Protein AF-U6M5Z9-F1 (afdb_monomer)

Mean predicted aligned error: 23.96 Å

Secondary structure (DSSP, 8-state):
--SHHHHHHHHHHHHHHHHHHHHHHHHHHHHHHHHHHHHHHHHHHHHHHHHHHHHHHHHHHHHHHHHHHHHHHHHHHHHHHHHHHHHHHHHHHHHHHHHHHHHHHHHHHHHHHHHHHHHHHHHHHHHHHHHHHHHHHHHHHHHHHHHHHHHHHHHHHHHHHHHHHHHHHHHHHHHHHHHHHHHHHHHHHHHHHHHHHHHHHHHHHHHHHHHHHHHHHHHHHHHHTT-TT--STHHHHHHHHHHHHHHHHHHHHHHHHHHHHHHHHHHHHHHHHHHHHHHHHHHHHHHHHHHHHHHHHHHHHHHHHHHHHHHHHHHHHHHHHHHHHHHHHHHHHHHHHHHHHHHHHHHHHHHHHT----------------------------------------SSSSSTTSSHHHHHHHHHHGGGS--S--S-TTSHHHHHHHHHHTTS-----PPPPPP------SHHHHHHHHHHHHHHHHHHHHHHHHHHHHHHHHHHHHHHTTS-----------------------------S-S---S--S-HHHHHHHHHHHHHHHHHHHHHHHHHHHHHHHHHHHHHHHHHHTTT-

pLDDT: mean 74.01, std 19.43, range [32.34, 96.62]

Structure (mmCIF, N/CA/C/O backbone):
data_AF-U6M5Z9-F1
#
_entry.id   AF-U6M5Z9-F1
#
loop_
_atom_site.group_PDB
_atom_site.id
_atom_site.type_symbol
_atom_site.label_atom_id
_atom_site.label_alt_id
_atom_site.label_comp_id
_atom_site.label_asym_id
_atom_site.label_entity_id
_atom_site.label_seq_id
_atom_site.pdbx_PDB_ins_code
_atom_site.Cartn_x
_atom_site.Cartn_y
_atom_site.Cartn_z
_atom_site.occupancy
_atom_site.B_iso_or_equiv
_atom_site.auth_seq_id
_atom_site.auth_comp_id
_atom_site.auth_asym_id
_atom_site.auth_atom_id
_atom_site.pdbx_PDB_model_num
ATOM 1 N N . MET A 1 1 ? -110.797 -9.953 183.468 1.00 50.44 1 MET A N 1
ATOM 2 C CA . MET A 1 1 ? -109.591 -10.819 183.526 1.00 50.44 1 MET A CA 1
ATOM 3 C C . MET A 1 1 ? -109.699 -12.131 182.717 1.00 50.44 1 MET A C 1
ATOM 5 O O . MET A 1 1 ? -108.810 -12.958 182.841 1.00 50.44 1 MET A O 1
ATOM 9 N N . ARG A 1 2 ? -110.706 -12.352 181.846 1.00 51.22 2 ARG A N 1
ATOM 10 C CA . ARG A 1 2 ? -110.727 -13.520 180.926 1.00 51.22 2 ARG A CA 1
ATOM 11 C C . ARG A 1 2 ? -110.901 -13.188 179.432 1.00 51.22 2 ARG A C 1
ATOM 13 O O . ARG A 1 2 ? -110.742 -14.088 178.621 1.00 51.22 2 ARG A O 1
ATOM 20 N N . GLU A 1 3 ? -111.130 -11.928 179.051 1.00 53.06 3 GLU A N 1
ATOM 21 C CA . GLU A 1 3 ? -111.326 -11.537 177.638 1.00 53.06 3 GLU A CA 1
ATOM 22 C C . GLU A 1 3 ? -110.065 -10.989 176.941 1.00 53.06 3 GLU A C 1
ATOM 24 O O . GLU A 1 3 ? -109.955 -11.086 175.721 1.00 53.06 3 GLU A O 1
ATOM 29 N N . ASP A 1 4 ? -109.055 -10.523 177.683 1.00 53.34 4 ASP A N 1
ATOM 30 C CA . ASP A 1 4 ? -107.834 -9.965 177.071 1.00 53.34 4 ASP A CA 1
ATOM 31 C C . ASP A 1 4 ? -106.816 -11.025 176.612 1.00 53.34 4 ASP A C 1
ATOM 33 O O . ASP A 1 4 ? -105.961 -10.747 175.773 1.00 53.34 4 ASP A O 1
ATOM 37 N N . ALA A 1 5 ? -106.934 -12.273 177.079 1.00 55.81 5 ALA A N 1
ATOM 38 C CA . ALA A 1 5 ? -106.066 -13.366 176.631 1.00 55.81 5 ALA A CA 1
ATOM 39 C C . ALA A 1 5 ? -106.452 -13.904 175.236 1.00 55.81 5 ALA A C 1
ATOM 41 O O . ALA A 1 5 ? -105.587 -14.368 174.496 1.00 55.81 5 ALA A O 1
ATOM 42 N N . ALA A 1 6 ? -107.727 -13.801 174.840 1.00 57.06 6 ALA A N 1
ATOM 43 C CA . ALA A 1 6 ? -108.202 -14.315 173.552 1.00 57.06 6 ALA A CA 1
ATOM 44 C C . ALA A 1 6 ? -107.789 -13.418 172.370 1.00 57.06 6 ALA A C 1
ATOM 46 O O . ALA A 1 6 ? -107.378 -13.920 171.325 1.00 57.06 6 ALA A O 1
ATOM 47 N N . ARG A 1 7 ? -107.788 -12.089 172.553 1.00 58.06 7 ARG A N 1
ATOM 48 C CA . ARG A 1 7 ? -107.381 -11.139 171.497 1.00 58.06 7 ARG A CA 1
ATOM 49 C C . ARG A 1 7 ? -105.880 -11.175 171.193 1.00 58.06 7 ARG A C 1
ATOM 51 O O . ARG A 1 7 ? -105.474 -10.868 170.074 1.00 58.06 7 ARG A O 1
ATOM 58 N N . SER A 1 8 ? -105.051 -11.580 172.157 1.00 57.38 8 SER A N 1
ATOM 59 C CA . SER A 1 8 ? -103.600 -11.690 171.958 1.00 57.38 8 SER A CA 1
ATOM 60 C C . SER A 1 8 ? -103.218 -12.874 171.056 1.00 57.38 8 SER A C 1
ATOM 62 O O . SER A 1 8 ? -102.309 -12.751 170.234 1.00 57.38 8 SER A O 1
ATOM 64 N N . LEU A 1 9 ? -103.949 -13.991 171.136 1.00 61.16 9 LEU A N 1
ATOM 65 C CA . LEU A 1 9 ? -103.650 -15.181 170.336 1.00 61.16 9 LEU A CA 1
ATOM 66 C C . LEU A 1 9 ? -104.093 -15.024 168.872 1.00 61.16 9 LEU A C 1
ATOM 68 O O . LEU A 1 9 ? -103.359 -15.413 167.966 1.00 61.16 9 LEU A O 1
ATOM 72 N N . GLU A 1 10 ? -105.238 -14.381 168.624 1.00 61.47 10 GLU A N 1
ATOM 73 C CA . GLU A 1 10 ? -105.706 -14.081 167.260 1.00 61.47 10 GLU A CA 1
ATOM 74 C C . GLU A 1 10 ? -104.757 -13.126 166.519 1.00 61.47 10 GLU A C 1
ATOM 76 O O . GLU A 1 10 ? -104.455 -13.327 165.339 1.00 61.47 10 GLU A O 1
ATOM 81 N N . ALA A 1 11 ? -104.209 -12.130 167.224 1.00 61.75 11 ALA A N 1
ATOM 82 C CA . ALA A 1 11 ? -103.207 -11.229 166.663 1.00 61.75 11 ALA A CA 1
ATOM 83 C C . ALA A 1 11 ? -101.890 -11.956 166.324 1.00 61.75 11 ALA A C 1
ATOM 85 O O . ALA A 1 11 ? -101.261 -11.652 165.307 1.00 61.75 11 ALA A O 1
ATOM 86 N N . ALA A 1 12 ? -101.485 -12.940 167.134 1.00 63.72 12 ALA A N 1
ATOM 87 C CA . ALA A 1 12 ? -100.283 -13.734 166.884 1.00 63.72 12 ALA A CA 1
ATOM 88 C C . ALA A 1 12 ? -100.450 -14.688 165.689 1.00 63.72 12 ALA A C 1
ATOM 90 O O . ALA A 1 12 ? -99.550 -14.773 164.853 1.00 63.72 12 ALA A O 1
ATOM 91 N N . VAL A 1 13 ? -101.608 -15.346 165.557 1.00 70.44 13 VAL A N 1
ATOM 92 C CA . VAL A 1 13 ? -101.895 -16.243 164.423 1.00 70.44 13 VAL A CA 1
ATOM 93 C C . VAL A 1 13 ? -101.940 -15.462 163.112 1.00 70.44 13 VAL A C 1
ATOM 95 O O . VAL A 1 13 ? -101.313 -15.879 162.143 1.00 70.44 13 VAL A O 1
ATOM 98 N N . LYS A 1 14 ? -102.587 -14.290 163.081 1.00 69.62 14 LYS A N 1
ATOM 99 C CA . LYS A 1 14 ? -102.636 -13.459 161.868 1.00 69.62 14 LYS A CA 1
ATOM 100 C C . LYS A 1 14 ? -101.239 -13.021 161.410 1.00 69.62 14 LYS A C 1
ATOM 102 O O . LYS A 1 14 ? -100.921 -13.122 160.231 1.00 69.62 14 LYS A O 1
ATOM 107 N N . LYS A 1 15 ? -100.370 -12.645 162.354 1.00 72.81 15 LYS A N 1
ATOM 108 C CA . LYS A 1 15 ? -98.981 -12.260 162.063 1.00 72.81 15 LYS A CA 1
ATOM 109 C C . LYS A 1 15 ? -98.146 -13.422 161.509 1.00 72.81 15 LYS A C 1
ATOM 111 O O . LYS A 1 15 ? -97.288 -13.201 160.658 1.00 72.81 15 LYS A O 1
ATOM 116 N N . LEU A 1 16 ? -98.405 -14.648 161.968 1.00 74.56 16 LEU A N 1
ATOM 117 C CA . LEU A 1 16 ? -97.720 -15.849 161.486 1.00 74.56 16 LEU A CA 1
ATOM 118 C C . LEU A 1 16 ? -98.203 -16.246 160.082 1.00 74.56 16 LEU A C 1
ATOM 120 O O . LEU A 1 16 ? -97.388 -16.593 159.230 1.00 74.56 16 LEU A O 1
ATOM 124 N N . THR A 1 17 ? -99.502 -16.110 159.808 1.00 70.06 17 THR A N 1
ATOM 125 C CA . THR A 1 17 ? -100.080 -16.336 158.474 1.00 70.06 17 THR A CA 1
ATOM 126 C C . THR A 1 17 ? -99.547 -15.332 157.449 1.00 70.06 17 THR A C 1
ATOM 128 O O . THR A 1 17 ? -99.158 -15.732 156.352 1.00 70.06 17 THR A O 1
ATOM 131 N N . ASP A 1 18 ? -99.432 -14.053 157.820 1.00 74.25 18 ASP A N 1
ATOM 132 C CA . ASP A 1 18 ? -98.859 -13.019 156.949 1.00 74.25 18 ASP A CA 1
ATOM 133 C C . ASP A 1 18 ? -97.357 -13.262 156.684 1.00 74.25 18 ASP A C 1
ATOM 135 O O . ASP A 1 18 ? -96.876 -13.044 155.570 1.00 74.25 18 ASP A O 1
ATOM 139 N N . GLN A 1 19 ? -96.610 -13.792 157.664 1.00 75.81 19 GLN A N 1
ATOM 140 C CA . GLN A 1 19 ? -95.209 -14.198 157.476 1.00 75.81 19 GLN A CA 1
ATOM 141 C C . GLN A 1 19 ? -95.053 -15.404 156.541 1.00 75.81 19 GLN A C 1
ATOM 143 O O . GLN A 1 19 ? -94.130 -15.422 155.725 1.00 75.81 19 GLN A O 1
ATOM 148 N N . ILE A 1 20 ? -95.948 -16.392 156.628 1.00 74.69 20 ILE A N 1
ATOM 149 C CA . ILE A 1 20 ? -95.938 -17.553 155.727 1.00 74.69 20 ILE A CA 1
ATOM 150 C C . ILE A 1 20 ? -96.265 -17.114 154.294 1.00 74.69 20 ILE A C 1
ATOM 152 O O . ILE A 1 20 ? -95.564 -17.512 153.363 1.00 74.69 20 ILE A O 1
ATOM 156 N N . ALA A 1 21 ? -97.256 -16.236 154.108 1.00 75.44 21 ALA A N 1
ATOM 157 C CA . ALA A 1 21 ? -97.596 -15.692 152.793 1.00 75.44 21 ALA A CA 1
ATOM 158 C C . ALA A 1 21 ? -96.437 -14.879 152.182 1.00 75.44 21 ALA A C 1
ATOM 160 O O . ALA A 1 21 ? -96.128 -15.039 150.999 1.00 75.44 21 ALA A O 1
ATOM 161 N N . ALA A 1 22 ? -95.738 -14.071 152.989 1.00 75.06 22 ALA A N 1
ATOM 162 C CA . ALA A 1 22 ? -94.574 -13.308 152.539 1.00 75.06 22 ALA A CA 1
ATOM 163 C C . ALA A 1 22 ? -93.396 -14.212 152.125 1.00 75.06 22 ALA A C 1
ATOM 165 O O . ALA A 1 22 ? -92.778 -13.976 151.086 1.00 75.06 22 ALA A O 1
ATOM 166 N N . LEU A 1 23 ? -93.114 -15.280 152.882 1.00 76.19 23 LEU A N 1
ATOM 167 C CA . LEU A 1 23 ? -92.074 -16.258 152.532 1.00 76.19 23 LEU A CA 1
ATOM 168 C C . LEU A 1 23 ? -92.416 -17.034 151.256 1.00 76.19 23 LEU A C 1
ATOM 170 O O . LEU A 1 23 ? -91.542 -17.266 150.420 1.00 76.19 23 LEU A O 1
ATOM 174 N N . GLN A 1 24 ? -93.687 -17.388 151.063 1.00 76.12 24 GLN A N 1
ATOM 175 C CA . GLN A 1 24 ? -94.133 -18.084 149.859 1.00 76.12 24 GLN A CA 1
ATOM 176 C C . GLN A 1 24 ? -94.056 -17.177 148.620 1.00 76.12 24 GLN A C 1
ATOM 178 O O . GLN A 1 24 ? -93.624 -17.617 147.551 1.00 76.12 24 GLN A O 1
ATOM 183 N N . GLN A 1 25 ? -94.372 -15.886 148.772 1.00 78.19 25 GLN A N 1
ATOM 184 C CA . GLN A 1 25 ? -94.192 -14.884 147.719 1.00 78.19 25 GLN A CA 1
ATOM 185 C C . GLN A 1 25 ? -92.705 -14.646 147.399 1.00 78.19 25 GLN A C 1
ATOM 187 O O . GLN A 1 25 ? -92.334 -14.542 146.225 1.00 78.19 25 GLN A O 1
ATOM 192 N N . GLN A 1 26 ? -91.837 -14.631 148.416 1.00 78.81 26 GLN A N 1
ATOM 193 C CA . GLN A 1 26 ? -90.387 -14.510 148.241 1.00 78.81 26 GLN A CA 1
ATOM 194 C C . GLN A 1 26 ? -89.797 -15.729 147.512 1.00 78.81 26 GLN A C 1
ATOM 196 O O . GLN A 1 26 ? -88.970 -15.573 146.610 1.00 78.81 26 GLN A O 1
ATOM 201 N N . GLN A 1 27 ? -90.264 -16.939 147.834 1.00 78.19 27 GLN A N 1
ATOM 202 C CA . GLN A 1 27 ? -89.845 -18.167 147.155 1.00 78.19 27 GLN A CA 1
ATOM 203 C C . GLN A 1 27 ? -90.273 -18.177 145.676 1.00 78.19 27 GLN A C 1
ATOM 205 O O . GLN A 1 27 ? -89.487 -18.553 144.803 1.00 78.19 27 GLN A O 1
ATOM 210 N N . GLN A 1 28 ? -91.478 -17.685 145.367 1.00 77.44 28 GLN A N 1
ATOM 211 C CA . GLN A 1 28 ? -91.940 -17.525 143.984 1.00 77.44 28 GLN A CA 1
ATOM 212 C C . GLN A 1 28 ? -91.105 -16.504 143.195 1.00 77.44 28 GLN A C 1
ATOM 214 O O . GLN A 1 28 ? -90.806 -16.726 142.018 1.00 77.44 28 GLN A O 1
ATOM 219 N N . GLN A 1 29 ? -90.691 -15.399 143.826 1.00 76.06 29 GLN A N 1
ATOM 220 C CA . GLN A 1 29 ? -89.792 -14.428 143.193 1.00 76.06 29 GLN A CA 1
ATOM 221 C C . GLN A 1 29 ? -88.412 -15.026 142.890 1.00 76.06 29 GLN A C 1
ATOM 223 O O . GLN A 1 29 ? -87.878 -14.782 141.805 1.00 76.06 29 GLN A O 1
ATOM 228 N N . GLN A 1 30 ? -87.862 -15.852 143.785 1.00 77.31 30 GLN A N 1
ATOM 229 C CA . GLN A 1 30 ? -86.588 -16.537 143.545 1.00 77.31 30 GLN A CA 1
ATOM 230 C C . GLN A 1 30 ? -86.656 -17.509 142.359 1.00 77.31 30 GLN A C 1
ATOM 232 O O . GLN A 1 30 ? -85.753 -17.514 141.521 1.00 77.31 30 GLN A O 1
ATOM 237 N N . GLN A 1 31 ? -87.741 -18.281 142.226 1.00 76.88 31 GLN A N 1
ATOM 238 C CA . GLN A 1 31 ? -87.914 -19.179 141.076 1.00 76.88 31 GLN A CA 1
ATOM 239 C C . GLN A 1 31 ? -88.026 -18.413 139.750 1.00 76.88 31 GLN A C 1
ATOM 241 O O . GLN A 1 31 ? -87.422 -18.816 138.754 1.00 76.88 31 GLN A O 1
ATOM 246 N N . LYS A 1 32 ? -88.728 -17.271 139.733 1.00 75.19 32 LYS A N 1
ATOM 247 C CA . LYS A 1 32 ? -88.798 -16.406 138.544 1.00 75.19 32 LYS A CA 1
ATOM 248 C C . LYS A 1 32 ? -87.432 -15.849 138.145 1.00 75.19 32 LYS A C 1
ATOM 250 O O . LYS A 1 32 ? -87.120 -15.819 136.956 1.00 75.19 32 LYS A O 1
ATOM 255 N N . GLN A 1 33 ? -86.606 -15.447 139.113 1.00 75.44 33 GLN A N 1
ATOM 256 C CA . GLN A 1 33 ? -85.247 -14.979 138.825 1.00 75.44 33 GLN A CA 1
ATOM 257 C C . GLN A 1 33 ? -84.363 -16.095 138.252 1.00 75.44 33 GLN A C 1
ATOM 259 O O . GLN A 1 33 ? -83.637 -15.849 137.290 1.00 75.44 33 GLN A O 1
ATOM 264 N N . GLN A 1 34 ? -84.460 -17.327 138.763 1.00 76.00 34 GLN A N 1
ATOM 265 C CA . GLN A 1 34 ? -83.703 -18.456 138.207 1.00 76.00 34 GLN A CA 1
ATOM 266 C C . GLN A 1 34 ? -84.114 -18.789 136.765 1.00 76.00 34 GLN A C 1
ATOM 268 O O . GLN A 1 34 ? -83.247 -19.004 135.919 1.00 76.00 34 GLN A O 1
ATOM 273 N N . GLN A 1 35 ? -85.411 -18.760 136.444 1.00 76.50 35 GLN A N 1
ATOM 274 C CA . GLN A 1 35 ? -85.878 -18.980 135.068 1.00 76.50 35 GLN A CA 1
ATOM 275 C C . GLN A 1 35 ? -85.415 -17.875 134.107 1.00 76.50 35 GLN A C 1
ATOM 277 O O . GLN A 1 35 ? -85.021 -18.164 132.975 1.00 76.50 35 GLN A O 1
ATOM 282 N N . GLN A 1 36 ? -85.399 -16.615 134.553 1.00 76.50 36 GLN A N 1
ATOM 283 C CA . GLN A 1 36 ? -84.866 -15.511 133.748 1.00 76.50 36 GLN A CA 1
ATOM 284 C C . GLN A 1 36 ? -83.363 -15.663 133.489 1.00 76.50 36 GLN A C 1
ATOM 286 O O . GLN A 1 36 ? -82.921 -15.447 132.361 1.00 76.50 36 GLN A O 1
ATOM 291 N N . GLN A 1 37 ? -82.582 -16.098 134.484 1.00 77.62 37 GLN A N 1
ATOM 292 C CA . GLN A 1 37 ? -81.148 -16.348 134.298 1.00 77.62 37 GLN A CA 1
ATOM 293 C C . GLN A 1 37 ? -80.877 -17.504 133.327 1.00 77.62 37 GLN A C 1
ATOM 295 O O . GLN A 1 37 ? -80.005 -17.381 132.469 1.00 77.62 37 GLN A O 1
ATOM 300 N N . GLN A 1 38 ? -81.652 -18.590 133.397 1.00 77.44 38 GLN A N 1
ATOM 301 C CA . GLN A 1 38 ? -81.533 -19.701 132.445 1.00 77.44 38 GLN A CA 1
ATOM 302 C C . GLN A 1 38 ? -81.897 -19.281 131.017 1.00 77.44 38 GLN A C 1
ATOM 304 O O . GLN A 1 38 ? -81.213 -19.663 130.069 1.00 77.44 38 GLN A O 1
ATOM 309 N N . THR A 1 39 ? -82.929 -18.449 130.860 1.00 78.50 39 THR A N 1
ATOM 310 C CA . THR A 1 39 ? -83.339 -17.934 129.544 1.00 78.50 39 THR A CA 1
ATOM 311 C C . THR A 1 39 ? -82.261 -17.028 128.947 1.00 78.50 39 THR A C 1
ATOM 313 O O . THR A 1 39 ? -81.911 -17.177 127.779 1.00 78.50 39 THR A O 1
ATOM 316 N N . LEU A 1 40 ? -81.669 -16.148 129.762 1.00 78.62 40 LEU A N 1
ATOM 317 C CA . LEU A 1 40 ? -80.559 -15.295 129.336 1.00 78.62 40 LEU A CA 1
ATOM 318 C C . LEU A 1 40 ? -79.331 -16.109 128.927 1.00 78.62 40 LEU A C 1
ATOM 320 O O . LEU A 1 40 ? -78.717 -15.781 127.919 1.00 78.62 40 LEU A O 1
ATOM 324 N N . HIS A 1 41 ? -78.993 -17.178 129.656 1.00 76.19 41 HIS A N 1
ATOM 325 C CA . HIS A 1 41 ? -77.888 -18.063 129.272 1.00 76.19 41 HIS A CA 1
ATOM 326 C C . HIS A 1 41 ? -78.143 -18.744 127.923 1.00 76.19 41 HIS A C 1
ATOM 328 O O . HIS A 1 41 ? -77.277 -18.725 127.054 1.00 76.19 41 HIS A O 1
ATOM 334 N N . GLN A 1 42 ? -79.358 -19.252 127.694 1.00 76.88 42 GLN A N 1
ATOM 335 C CA . GLN A 1 42 ? -79.720 -19.866 126.414 1.00 76.88 42 GLN A CA 1
ATOM 336 C C . GLN A 1 42 ? -79.718 -18.866 125.249 1.00 76.88 42 GLN A C 1
ATOM 338 O O . GLN A 1 42 ? -79.347 -19.227 124.132 1.00 76.88 42 GLN A O 1
ATOM 343 N N . GLU A 1 43 ? -80.125 -17.613 125.470 1.00 77.81 43 GLU A N 1
ATOM 344 C CA . GLU A 1 43 ? -80.011 -16.569 124.446 1.00 77.81 43 GLU A CA 1
ATOM 345 C C . GLU A 1 43 ? -78.557 -16.175 124.176 1.00 77.81 43 GLU A C 1
ATOM 347 O O . GLU A 1 43 ? -78.205 -15.919 123.022 1.00 77.81 43 GLU A O 1
ATOM 352 N N . LEU A 1 44 ? -77.707 -16.162 125.206 1.00 78.12 44 LEU A N 1
ATOM 353 C CA . LEU A 1 44 ? -76.279 -15.894 125.064 1.00 78.12 44 LEU A CA 1
ATOM 354 C C . LEU A 1 44 ? -75.597 -16.994 124.250 1.00 78.12 44 LEU A C 1
ATOM 356 O O . LEU A 1 44 ? -74.907 -16.655 123.296 1.00 78.12 44 LEU A O 1
ATOM 360 N N . ASP A 1 45 ? -75.884 -18.267 124.532 1.00 75.50 45 ASP A N 1
ATOM 361 C CA . ASP A 1 45 ? -75.355 -19.422 123.789 1.00 75.50 45 ASP A CA 1
ATOM 362 C C . ASP A 1 45 ? -75.855 -19.478 122.335 1.00 75.50 45 ASP A C 1
ATOM 364 O O . ASP A 1 45 ? -75.116 -19.823 121.405 1.00 75.50 45 ASP A O 1
ATOM 368 N N . LYS A 1 46 ? -77.108 -19.076 122.088 1.00 75.00 46 LYS A N 1
ATOM 369 C CA . LYS A 1 46 ? -77.636 -18.936 120.721 1.00 75.00 46 LYS A CA 1
ATOM 370 C C . LYS A 1 46 ? -76.970 -17.790 119.965 1.00 75.00 46 LYS A C 1
ATOM 372 O O . LYS A 1 46 ? -76.699 -17.922 118.775 1.00 75.00 46 LYS A O 1
ATOM 377 N N . ARG A 1 47 ? -76.691 -16.665 120.631 1.00 78.12 47 ARG A N 1
ATOM 378 C CA . ARG A 1 47 ? -75.992 -15.535 120.005 1.00 78.12 47 ARG A CA 1
ATOM 379 C C . ARG A 1 47 ? -74.519 -15.849 119.768 1.00 78.12 47 ARG A C 1
ATOM 381 O O . ARG A 1 47 ? -74.028 -15.546 118.690 1.00 78.12 47 ARG A O 1
ATOM 388 N N . THR A 1 48 ? -73.823 -16.490 120.704 1.00 72.12 48 THR A N 1
ATOM 389 C CA . THR A 1 48 ? -72.415 -16.874 120.519 1.00 72.12 48 THR A CA 1
ATOM 390 C C . THR A 1 48 ? -72.248 -17.967 119.472 1.00 72.12 48 THR A C 1
ATOM 392 O O . THR A 1 48 ? -71.329 -17.855 118.664 1.00 72.12 48 THR A O 1
ATOM 395 N N . SER A 1 49 ? -73.134 -18.968 119.403 1.00 77.50 49 SER A N 1
ATOM 396 C CA . SER A 1 49 ? -73.082 -19.969 118.322 1.00 77.50 49 SER A CA 1
ATOM 397 C C . SER A 1 49 ? -73.373 -19.355 116.953 1.00 77.50 49 SER A C 1
ATOM 399 O O . SER A 1 49 ? -72.608 -19.594 116.022 1.00 77.50 49 SER A O 1
ATOM 401 N N . LYS A 1 50 ? -74.378 -18.475 116.838 1.00 80.62 50 LYS A N 1
ATOM 402 C CA . LYS A 1 50 ? -74.666 -17.770 115.582 1.00 80.62 50 LYS A CA 1
ATOM 403 C C . LYS A 1 50 ? -73.499 -16.883 115.131 1.00 80.62 50 LYS A C 1
ATOM 405 O O . LYS A 1 50 ? -73.111 -16.937 113.969 1.00 80.62 50 LYS A O 1
ATOM 410 N N . THR A 1 51 ? -72.884 -16.131 116.045 1.00 79.12 51 THR A N 1
ATOM 411 C CA . THR A 1 51 ? -71.699 -15.314 115.731 1.00 79.12 51 THR A CA 1
ATOM 412 C C . THR A 1 51 ? -70.492 -16.183 115.363 1.00 79.12 51 THR A C 1
ATOM 414 O O . THR A 1 51 ? -69.733 -15.830 114.464 1.00 79.12 51 THR A O 1
ATOM 417 N N . ALA A 1 52 ? -70.302 -17.336 116.014 1.00 76.88 52 ALA A N 1
ATOM 418 C CA . ALA A 1 52 ? -69.221 -18.264 115.682 1.00 76.88 52 ALA A CA 1
ATOM 419 C C . ALA A 1 52 ? -69.416 -18.928 114.306 1.00 76.88 52 ALA A C 1
ATOM 421 O O . ALA A 1 52 ? -68.439 -19.140 113.585 1.00 76.88 52 ALA A O 1
ATOM 422 N N . GLU A 1 53 ? -70.657 -19.231 113.921 1.00 83.44 53 GLU A N 1
ATOM 423 C CA . GLU A 1 53 ? -71.000 -19.740 112.589 1.00 83.44 53 GLU A CA 1
ATOM 424 C C . GLU A 1 53 ? -70.851 -18.669 111.505 1.00 83.44 53 GLU A C 1
ATOM 426 O O . GLU A 1 53 ? -70.262 -18.952 110.463 1.00 83.44 53 GLU A O 1
ATOM 431 N N . GLU A 1 54 ? -71.285 -17.430 111.758 1.00 83.12 54 GLU A N 1
ATOM 432 C CA . GLU A 1 54 ? -71.067 -16.299 110.844 1.00 83.12 54 GLU A CA 1
ATOM 433 C C . GLU A 1 54 ? -69.571 -16.021 110.646 1.00 83.12 54 GLU A C 1
ATOM 435 O O . GLU A 1 54 ? -69.125 -15.855 109.510 1.00 83.12 54 GLU A O 1
ATOM 440 N N . LEU A 1 55 ? -68.768 -16.067 111.715 1.00 85.19 55 LEU A N 1
ATOM 441 C CA . LEU A 1 55 ? -67.318 -15.889 111.629 1.00 85.19 55 LEU A CA 1
ATOM 442 C C . LEU A 1 55 ? -66.644 -17.042 110.867 1.00 85.19 55 LEU A C 1
ATOM 444 O O . LEU A 1 55 ? -65.766 -16.796 110.041 1.00 85.19 55 LEU A O 1
ATOM 448 N N . ARG A 1 56 ? -67.072 -18.295 111.083 1.00 86.88 56 ARG A N 1
ATOM 449 C CA . ARG A 1 56 ? -66.590 -19.450 110.300 1.00 86.88 56 ARG A CA 1
ATOM 450 C C . ARG A 1 56 ? -66.976 -19.339 108.830 1.00 86.88 56 ARG A C 1
ATOM 452 O O . ARG A 1 56 ? -66.130 -19.581 107.974 1.00 86.88 56 ARG A O 1
ATOM 459 N N . SER A 1 57 ? -68.212 -18.944 108.536 1.00 86.00 57 SER A N 1
ATOM 460 C CA . SER A 1 57 ? -68.688 -18.723 107.169 1.00 86.00 57 SER A CA 1
ATOM 461 C C . SER A 1 57 ? -67.893 -17.610 106.485 1.00 86.00 57 SER A C 1
ATOM 463 O O . SER A 1 57 ? -67.447 -17.771 105.350 1.00 86.00 57 SER A O 1
ATOM 465 N N . GLN A 1 58 ? -67.639 -16.502 107.185 1.00 88.19 58 GLN A N 1
ATOM 466 C CA . GLN A 1 58 ? -66.837 -15.393 106.673 1.00 88.19 58 GLN A CA 1
ATOM 467 C C . GLN A 1 58 ? -65.376 -15.809 106.442 1.00 88.19 58 GLN A C 1
ATOM 469 O O . GLN A 1 58 ? -64.797 -15.486 105.405 1.00 88.19 58 GLN A O 1
ATOM 474 N N . GLN A 1 59 ? -64.789 -16.580 107.360 1.00 88.00 59 GLN A N 1
ATOM 475 C CA . GLN A 1 59 ? -63.439 -17.117 107.208 1.00 88.00 59 GLN A CA 1
ATOM 476 C C . GLN A 1 59 ? -63.345 -18.085 106.020 1.00 88.00 59 GLN A C 1
ATOM 478 O O . GLN A 1 59 ? -62.392 -18.022 105.242 1.00 88.00 59 GLN A O 1
ATOM 483 N N . GLN A 1 60 ? -64.346 -18.945 105.831 1.00 89.19 60 GLN A N 1
ATOM 484 C CA . GLN A 1 60 ? -64.412 -19.864 104.698 1.00 89.19 60 GLN A CA 1
ATOM 485 C C . GLN A 1 60 ? -64.569 -19.111 103.369 1.00 89.19 60 GLN A C 1
ATOM 487 O O . GLN A 1 60 ? -63.903 -19.448 102.389 1.00 89.19 60 GLN A O 1
ATOM 492 N N . GLN A 1 61 ? -65.373 -18.045 103.338 1.00 89.38 61 GLN A N 1
ATOM 493 C CA . GLN A 1 61 ? -65.521 -17.187 102.163 1.00 89.38 61 GLN A CA 1
ATOM 494 C C . GLN A 1 61 ? -64.210 -16.467 101.809 1.00 89.38 61 GLN A C 1
ATOM 496 O O . GLN A 1 61 ? -63.828 -16.432 100.639 1.00 89.38 61 GLN A O 1
ATOM 501 N N . GLN A 1 62 ? -63.473 -15.957 102.801 1.00 88.00 62 GLN A N 1
ATOM 502 C CA . GLN A 1 62 ? -62.152 -15.359 102.572 1.00 88.00 62 GLN A CA 1
ATOM 503 C C . GLN A 1 62 ? -61.141 -16.381 102.037 1.00 88.00 62 GLN A C 1
ATOM 505 O O . GLN A 1 62 ? -60.373 -16.066 101.128 1.00 88.00 62 GLN A O 1
ATOM 510 N N . GLN A 1 63 ? -61.161 -17.621 102.536 1.00 88.50 63 GLN A N 1
ATOM 511 C CA . GLN A 1 63 ? -60.311 -18.690 102.006 1.00 88.50 63 GLN A CA 1
ATOM 512 C C . GLN A 1 63 ? -60.654 -19.030 100.549 1.00 88.50 63 GLN A C 1
ATOM 514 O O . GLN A 1 63 ? -59.744 -19.221 99.742 1.00 88.50 63 GLN A O 1
ATOM 519 N N . GLN A 1 64 ? -61.941 -19.050 100.184 1.00 88.19 64 GLN A N 1
ATOM 520 C CA . GLN A 1 64 ? -62.372 -19.265 98.798 1.00 88.19 64 GLN A CA 1
ATOM 521 C C . GLN A 1 64 ? -61.930 -18.126 97.873 1.00 88.19 64 GLN A C 1
ATOM 523 O O . GLN A 1 64 ? -61.389 -18.395 96.801 1.00 88.19 64 GLN A O 1
ATOM 528 N N . GLN A 1 65 ? -62.085 -16.867 98.295 1.00 88.19 65 GLN A N 1
ATOM 529 C CA . GLN A 1 65 ? -61.606 -15.712 97.529 1.00 88.19 65 GLN A CA 1
ATOM 530 C C . GLN A 1 65 ? -60.088 -15.750 97.353 1.00 88.19 65 GLN A C 1
ATOM 532 O O . GLN A 1 65 ? -59.589 -15.566 96.246 1.00 88.19 65 GLN A O 1
ATOM 537 N N . HIS A 1 66 ? -59.341 -16.069 98.411 1.00 89.25 66 HIS A N 1
ATOM 538 C CA . HIS A 1 66 ? -57.887 -16.177 98.333 1.00 89.25 66 HIS A CA 1
ATOM 539 C C . HIS A 1 66 ? -57.442 -17.346 97.436 1.00 89.25 66 HIS A C 1
ATOM 541 O O . HIS A 1 66 ? -56.431 -17.240 96.739 1.00 89.25 66 HIS A O 1
ATOM 547 N N . ALA A 1 67 ? -58.185 -18.457 97.415 1.00 89.75 67 ALA A N 1
ATOM 548 C CA . ALA A 1 67 ? -57.933 -19.571 96.504 1.00 89.75 67 ALA A CA 1
ATOM 549 C C . ALA A 1 67 ? -58.211 -19.190 95.039 1.00 89.75 67 ALA A C 1
ATOM 551 O O . ALA A 1 67 ? -57.403 -19.514 94.167 1.00 89.75 67 ALA A O 1
ATOM 552 N N . GLN A 1 68 ? -59.294 -18.452 94.769 1.00 89.94 68 GLN A N 1
ATOM 553 C CA . GLN A 1 68 ? -59.603 -17.925 93.434 1.00 89.94 68 GLN A CA 1
ATOM 554 C C . GLN A 1 68 ? -58.524 -16.958 92.946 1.00 89.94 68 GLN A C 1
ATOM 556 O O . GLN A 1 68 ? -58.004 -17.133 91.849 1.00 89.94 68 GLN A O 1
ATOM 561 N N . LEU A 1 69 ? -58.109 -16.010 93.787 1.00 91.62 69 LEU A N 1
ATOM 562 C CA . LEU A 1 69 ? -57.075 -15.028 93.448 1.00 91.62 69 LEU A CA 1
ATOM 563 C C . LEU A 1 69 ? -55.727 -15.705 93.163 1.00 91.62 69 LEU A C 1
ATOM 565 O O . LEU A 1 69 ? -55.023 -15.345 92.223 1.00 91.62 69 LEU A O 1
ATOM 569 N N . LYS A 1 70 ? -55.392 -16.753 93.925 1.00 92.50 70 LYS A N 1
ATOM 570 C CA . LYS A 1 70 ? -54.189 -17.562 93.693 1.00 92.50 70 LYS A CA 1
ATOM 571 C C . LYS A 1 70 ? -54.277 -18.358 92.386 1.00 92.50 70 LYS A C 1
ATOM 573 O O . LYS A 1 70 ? -53.289 -18.444 91.664 1.00 92.50 70 LYS A O 1
ATOM 578 N N . SER A 1 71 ? -55.453 -18.897 92.057 1.00 92.00 71 SER A N 1
ATOM 579 C CA . SER A 1 71 ? -55.721 -19.564 90.776 1.00 92.00 71 SER A CA 1
ATOM 580 C C . SER A 1 71 ? -55.614 -18.596 89.593 1.00 92.00 71 SER A C 1
ATOM 582 O O . SER A 1 71 ? -55.008 -18.929 88.577 1.00 92.00 71 SER A O 1
ATOM 584 N N . GLU A 1 72 ? -56.164 -17.387 89.705 1.00 91.88 72 GLU A N 1
ATOM 585 C CA . GLU A 1 72 ? -56.045 -16.357 88.667 1.00 91.88 72 GLU A CA 1
ATOM 586 C C . GLU A 1 72 ? -54.598 -15.905 88.485 1.00 91.88 72 GLU A C 1
ATOM 588 O O . GLU A 1 72 ? -54.125 -15.825 87.352 1.00 91.88 72 GLU A O 1
ATOM 593 N N . GLN A 1 73 ? -53.865 -15.699 89.581 1.00 91.25 73 GLN A N 1
ATOM 594 C CA . GLN A 1 73 ? -52.445 -15.359 89.537 1.00 91.25 73 GLN A CA 1
ATOM 595 C C . GLN A 1 73 ? -51.619 -16.467 88.865 1.00 91.25 73 GLN A C 1
ATOM 597 O O . GLN A 1 73 ? -50.746 -16.178 88.044 1.00 91.25 73 GLN A O 1
ATOM 602 N N . GLN A 1 74 ? -51.915 -17.737 89.162 1.00 91.44 74 GLN A N 1
ATOM 603 C CA . GLN A 1 74 ? -51.296 -18.889 88.505 1.00 91.44 74 GLN A CA 1
ATOM 604 C C . GLN A 1 74 ? -51.585 -18.879 86.994 1.00 91.44 74 GLN A C 1
ATOM 606 O O . GLN A 1 74 ? -50.659 -18.979 86.189 1.00 91.44 74 GLN A O 1
ATOM 611 N N . LYS A 1 75 ? -52.849 -18.667 86.605 1.00 90.75 75 LYS A N 1
ATOM 612 C CA . LYS A 1 75 ? -53.284 -18.618 85.202 1.00 90.75 75 LYS A CA 1
ATOM 613 C C . LYS A 1 75 ? -52.638 -17.462 84.432 1.00 90.75 75 LYS A C 1
ATOM 615 O O . LYS A 1 75 ? -52.217 -17.640 83.292 1.00 90.75 75 LYS A O 1
ATOM 620 N N . GLN A 1 76 ? -52.495 -16.293 85.060 1.00 89.81 76 GLN A N 1
ATOM 621 C CA . GLN A 1 76 ? -51.782 -15.149 84.482 1.00 89.81 76 GLN A CA 1
ATOM 622 C C . GLN A 1 76 ? -50.304 -15.470 84.238 1.00 89.81 76 GLN A C 1
ATOM 624 O O . GLN A 1 76 ? -49.752 -15.122 83.193 1.00 89.81 76 GLN A O 1
ATOM 629 N N . LYS A 1 77 ? -49.667 -16.170 85.182 1.00 90.25 77 LYS A N 1
ATOM 630 C CA . LYS A 1 77 ? -48.263 -16.578 85.075 1.00 90.25 77 LYS A CA 1
ATOM 631 C C . LYS A 1 77 ? -48.055 -17.593 83.949 1.00 90.25 77 LYS A C 1
ATOM 633 O O . LYS A 1 77 ? -47.103 -17.465 83.184 1.00 90.25 77 LYS A O 1
ATOM 638 N N . GLU A 1 78 ? -48.965 -18.553 83.803 1.00 90.56 78 GLU A N 1
ATOM 639 C CA . GLU A 1 78 ? -48.967 -19.510 82.689 1.00 90.56 78 GLU A CA 1
ATOM 640 C C . GLU A 1 78 ? -49.170 -18.816 81.336 1.00 90.56 78 GLU A C 1
ATOM 642 O O . GLU A 1 78 ? -48.465 -19.122 80.373 1.00 90.56 78 GLU A O 1
ATOM 647 N N . GLN A 1 79 ? -50.069 -17.829 81.269 1.00 91.69 79 GLN A N 1
ATOM 648 C CA . GLN A 1 79 ? -50.305 -17.048 80.055 1.00 91.69 79 GLN A CA 1
ATOM 649 C C . GLN A 1 79 ? -49.074 -16.220 79.657 1.00 91.69 79 GLN A C 1
ATOM 651 O O . GLN A 1 79 ? -48.686 -16.232 78.488 1.00 91.69 79 GLN A O 1
ATOM 656 N N . GLN A 1 80 ? -48.410 -15.559 80.612 1.00 90.06 80 GLN A N 1
ATOM 657 C CA . GLN A 1 80 ? -47.140 -14.870 80.353 1.00 90.06 80 GLN A CA 1
ATOM 658 C C . GLN A 1 80 ? -46.058 -15.842 79.877 1.00 90.06 80 GLN A C 1
ATOM 660 O O . GLN A 1 80 ? -45.326 -15.543 78.938 1.00 90.06 80 GLN A O 1
ATOM 665 N N . GLN A 1 81 ? -45.981 -17.034 80.470 1.00 91.44 81 GLN A N 1
ATOM 666 C CA . GLN A 1 81 ? -45.001 -18.037 80.067 1.00 91.44 81 GLN A CA 1
ATOM 667 C C . GLN A 1 81 ? -45.268 -18.572 78.651 1.00 91.44 81 GLN A C 1
ATOM 669 O O . GLN A 1 81 ? -44.325 -18.830 77.904 1.00 91.44 81 GLN A O 1
ATOM 674 N N . GLN A 1 82 ? -46.535 -18.708 78.245 1.00 89.88 82 GLN A N 1
ATOM 675 C CA . GLN A 1 82 ? -46.897 -19.025 76.860 1.00 89.88 82 GLN A CA 1
ATOM 676 C C . GLN A 1 82 ? -46.528 -17.899 75.892 1.00 89.88 82 GLN A C 1
ATOM 678 O O . GLN A 1 82 ? -45.965 -18.186 74.837 1.00 89.88 82 GLN A O 1
ATOM 683 N N . GLN A 1 83 ? -46.791 -16.637 76.243 1.00 90.06 83 GLN A N 1
ATOM 684 C CA . GLN A 1 83 ? -46.395 -15.493 75.415 1.00 90.06 83 GLN A CA 1
ATOM 685 C C . GLN A 1 83 ? -44.874 -15.414 75.254 1.00 90.06 83 GLN A C 1
ATOM 687 O O . GLN A 1 83 ? -44.391 -15.209 74.144 1.00 90.06 83 GLN A O 1
ATOM 692 N N . GLN A 1 84 ? -44.117 -15.670 76.325 1.00 90.75 84 GLN A N 1
ATOM 693 C CA . GLN A 1 84 ? -42.658 -15.716 76.265 1.00 90.75 84 GLN A CA 1
ATOM 694 C C . GLN A 1 84 ? -42.173 -16.822 75.317 1.00 90.75 84 GLN A C 1
ATOM 696 O O . GLN A 1 84 ? -41.356 -16.561 74.444 1.00 90.75 84 GLN A O 1
ATOM 701 N N . LYS A 1 85 ? -42.752 -18.029 75.403 1.00 89.69 85 LYS A N 1
ATOM 702 C CA . LYS A 1 85 ? -42.436 -19.129 74.476 1.00 89.69 85 LYS A CA 1
ATOM 703 C C . LYS A 1 85 ? -42.756 -18.782 73.019 1.00 89.69 85 LYS A C 1
ATOM 705 O O . LYS A 1 85 ? -42.015 -19.182 72.127 1.00 89.69 85 LYS A O 1
ATOM 710 N N . GLN A 1 86 ? -43.847 -18.055 72.767 1.00 89.69 86 GLN A N 1
ATOM 711 C CA . GLN A 1 86 ? -44.189 -17.589 71.420 1.00 89.69 86 GLN A CA 1
ATOM 712 C C . GLN A 1 86 ? -43.189 -16.544 70.912 1.00 89.69 86 GLN A C 1
ATOM 714 O O . GLN A 1 86 ? -42.754 -16.638 69.766 1.00 89.69 86 GLN A O 1
ATOM 719 N N . LEU A 1 87 ? -42.777 -15.595 71.757 1.00 91.25 87 LEU A N 1
ATOM 720 C CA . LEU A 1 87 ? -41.749 -14.608 71.414 1.00 91.25 87 LEU A CA 1
ATOM 721 C C . LEU A 1 87 ? -40.396 -15.266 71.132 1.00 91.25 87 LEU A C 1
ATOM 723 O O . LEU A 1 87 ? -39.750 -14.924 70.143 1.00 91.25 87 LEU A O 1
ATOM 727 N N . ASP A 1 88 ? -40.002 -16.251 71.937 1.00 91.25 88 ASP A N 1
ATOM 728 C CA . ASP A 1 88 ? -38.765 -17.004 71.730 1.00 91.25 88 ASP A CA 1
ATOM 729 C C . ASP A 1 88 ? -38.816 -17.801 70.415 1.00 91.25 88 ASP A C 1
ATOM 731 O O . ASP A 1 88 ? -37.842 -17.813 69.660 1.00 91.25 88 ASP A O 1
ATOM 735 N N . ALA A 1 89 ? -39.965 -18.403 70.082 1.00 90.69 89 ALA A N 1
ATOM 736 C CA . ALA A 1 89 ? -40.161 -19.106 68.814 1.00 90.69 89 ALA A CA 1
ATOM 737 C C . ALA A 1 89 ? -40.077 -18.162 67.601 1.00 90.69 89 ALA A C 1
ATOM 739 O O . ALA A 1 89 ? -39.411 -18.483 66.615 1.00 90.69 89 ALA A O 1
ATOM 740 N N . VAL A 1 90 ? -40.699 -16.982 67.680 1.00 93.81 90 VAL A N 1
ATOM 741 C CA . VAL A 1 90 ? -40.626 -15.955 66.627 1.00 93.81 90 VAL A CA 1
ATOM 742 C C . VAL A 1 90 ? -39.198 -15.422 66.484 1.00 93.81 90 VAL A C 1
ATOM 744 O O . VAL A 1 90 ? -38.698 -15.293 65.369 1.00 93.81 90 VAL A O 1
ATOM 747 N N . SER A 1 91 ? -38.498 -15.178 67.595 1.00 92.88 91 SER A N 1
ATOM 748 C CA . SER A 1 91 ? -37.086 -14.776 67.596 1.00 92.88 91 SER A CA 1
ATOM 749 C C . SER A 1 91 ? -36.198 -15.815 66.896 1.00 92.88 91 SER A C 1
ATOM 751 O O . SER A 1 91 ? -35.344 -15.465 66.078 1.00 92.88 91 SER A O 1
ATOM 753 N N . LEU A 1 92 ? -36.455 -17.107 67.131 1.00 93.00 92 LEU A N 1
ATOM 754 C CA . LEU A 1 92 ? -35.740 -18.196 66.468 1.00 93.00 92 LEU A CA 1
ATOM 755 C C . LEU A 1 92 ? -36.003 -18.228 64.954 1.00 93.00 92 LEU A C 1
ATOM 757 O O . LEU A 1 92 ? -35.070 -18.426 64.176 1.00 93.00 92 LEU A O 1
ATOM 761 N N . GLN A 1 93 ? -37.247 -17.977 64.530 1.00 92.75 93 GLN A N 1
ATOM 762 C CA . GLN A 1 93 ? -37.603 -17.864 63.112 1.00 92.75 93 GLN A CA 1
ATOM 763 C C . GLN A 1 93 ? -36.911 -16.674 62.439 1.00 92.75 93 GLN A C 1
ATOM 765 O O . GLN A 1 93 ? -36.376 -16.825 61.342 1.00 92.75 93 GLN A O 1
ATOM 770 N N . TYR A 1 94 ? -36.847 -15.511 63.097 1.00 90.56 94 TYR A N 1
ATOM 771 C CA . TYR A 1 94 ? -36.099 -14.360 62.579 1.00 90.56 94 TYR A CA 1
ATOM 772 C C . TYR A 1 94 ? -34.606 -14.656 62.447 1.00 90.56 94 TYR A C 1
ATOM 774 O O . TYR A 1 94 ? -33.990 -14.268 61.454 1.00 90.56 94 TYR A O 1
ATOM 782 N N . LYS A 1 95 ? -34.027 -15.383 63.408 1.00 91.19 95 LYS A N 1
ATOM 783 C CA . LYS A 1 95 ? -32.626 -15.802 63.340 1.00 91.19 95 LYS A CA 1
ATOM 784 C C . LYS A 1 95 ? -32.373 -16.750 62.164 1.00 91.19 95 LYS A C 1
ATOM 786 O O . LYS A 1 95 ? -31.429 -16.530 61.411 1.00 91.19 95 LYS A O 1
ATOM 791 N N . GLN A 1 96 ? -33.247 -17.736 61.951 1.00 90.62 96 GLN A N 1
ATOM 792 C CA . GLN A 1 96 ? -33.171 -18.623 60.784 1.00 90.62 96 GLN A CA 1
ATOM 793 C C . GLN A 1 96 ? -33.320 -17.859 59.464 1.00 90.62 96 GLN A C 1
ATOM 795 O O . GLN A 1 96 ? -32.572 -18.114 58.522 1.00 90.62 96 GLN A O 1
ATOM 800 N N . LEU A 1 97 ? -34.240 -16.894 59.390 1.00 92.88 97 LEU A N 1
ATOM 801 C CA . LEU A 1 97 ? -34.432 -16.075 58.193 1.00 92.88 97 LEU A CA 1
ATOM 802 C C . LEU A 1 97 ? -33.195 -15.213 57.889 1.00 92.88 97 LEU A C 1
ATOM 804 O O . LEU A 1 97 ? -32.795 -15.096 56.731 1.00 92.88 97 LEU A O 1
ATOM 808 N N . ALA A 1 98 ? -32.559 -14.649 58.919 1.00 88.69 98 ALA A N 1
ATOM 809 C CA . ALA A 1 98 ? -31.322 -13.886 58.777 1.00 88.69 98 ALA A CA 1
ATOM 810 C C . ALA A 1 98 ? -30.155 -14.765 58.295 1.00 88.69 98 ALA A C 1
ATOM 812 O O . ALA A 1 98 ? -29.419 -14.371 57.389 1.00 88.69 98 ALA A O 1
ATOM 813 N N . GLU A 1 99 ? -30.013 -15.979 58.837 1.00 90.12 99 GLU A N 1
ATOM 814 C CA . GLU A 1 99 ? -29.020 -16.956 58.368 1.00 90.12 99 GLU A CA 1
ATOM 815 C C . GLU A 1 99 ? -29.272 -17.353 56.905 1.00 90.12 99 GLU A C 1
ATOM 817 O O . GLU A 1 99 ? -28.331 -17.431 56.112 1.00 90.12 99 GLU A O 1
ATOM 822 N N . GLN A 1 100 ? -30.536 -17.527 56.512 1.00 90.88 100 GLN A N 1
ATOM 823 C CA . GLN A 1 100 ? -30.910 -17.849 55.136 1.00 90.88 100 GLN A CA 1
ATOM 824 C C . GLN A 1 100 ? -30.607 -16.691 54.169 1.00 90.88 100 GLN A C 1
ATOM 826 O O . GLN A 1 100 ? -30.058 -16.923 53.090 1.00 90.88 100 GLN A O 1
ATOM 831 N N . GLN A 1 101 ? -30.875 -15.439 54.563 1.00 88.81 101 GLN A N 1
ATOM 832 C CA . GLN A 1 101 ? -30.468 -14.261 53.785 1.00 88.81 101 GLN A CA 1
ATOM 833 C C . GLN A 1 101 ? -28.946 -14.159 53.650 1.00 88.81 101 GLN A C 1
ATOM 835 O O . GLN A 1 101 ? -28.446 -13.836 52.573 1.00 88.81 101 GLN A O 1
ATOM 840 N N . GLN A 1 102 ? -28.196 -14.472 54.709 1.00 90.19 102 GLN A N 1
ATOM 841 C CA . GLN A 1 102 ? -26.736 -14.448 54.663 1.00 90.19 102 GLN A CA 1
ATOM 842 C C . GLN A 1 102 ? -26.176 -15.533 53.731 1.00 90.19 102 GLN A C 1
ATOM 844 O O . GLN A 1 102 ? -25.203 -15.290 53.017 1.00 90.19 102 GLN A O 1
ATOM 849 N N . GLN A 1 103 ? -26.783 -16.723 53.711 1.00 88.69 103 GLN A N 1
ATOM 850 C CA . GLN A 1 103 ? -26.417 -17.773 52.760 1.00 88.69 103 GLN A CA 1
ATOM 851 C C . GLN A 1 103 ? -26.705 -17.344 51.323 1.00 88.69 103 GLN A C 1
ATOM 853 O O . GLN A 1 103 ? -25.813 -17.467 50.486 1.00 88.69 103 GLN A O 1
ATOM 858 N N . LEU A 1 104 ? -27.889 -16.772 51.065 1.00 89.44 104 LEU A N 1
ATOM 859 C CA . LEU A 1 104 ? -28.251 -16.216 49.761 1.00 89.44 104 LEU A CA 1
ATOM 860 C C . LEU A 1 104 ? -27.225 -15.180 49.300 1.00 89.44 104 LEU A C 1
ATOM 862 O O . LEU A 1 104 ? -26.680 -15.337 48.212 1.00 89.44 104 LEU A O 1
ATOM 866 N N . ALA A 1 105 ? -26.880 -14.207 50.149 1.00 86.88 105 ALA A N 1
ATOM 867 C CA . ALA A 1 105 ? -25.875 -13.190 49.843 1.00 86.88 105 ALA A CA 1
ATOM 868 C C . ALA A 1 105 ? -24.511 -13.802 49.473 1.00 86.88 105 ALA A C 1
ATOM 870 O O . ALA A 1 105 ? -23.935 -13.427 48.455 1.00 86.88 105 ALA A O 1
ATOM 871 N N . LYS A 1 106 ? -24.037 -14.805 50.227 1.00 89.69 106 LYS A N 1
ATOM 872 C CA . LYS A 1 106 ? -22.783 -15.518 49.923 1.00 89.69 106 LYS A CA 1
ATOM 873 C C . LYS A 1 106 ? -22.838 -16.264 48.590 1.00 89.69 106 LYS A C 1
ATOM 875 O O . LYS A 1 106 ? -21.856 -16.271 47.850 1.00 89.69 106 LYS A O 1
ATOM 880 N N . THR A 1 107 ? -23.961 -16.910 48.263 1.00 89.69 107 THR A N 1
ATOM 881 C CA . THR A 1 107 ? -24.134 -17.534 46.940 1.00 89.69 107 THR A CA 1
ATOM 882 C C . THR A 1 107 ? -24.147 -16.500 45.828 1.00 89.69 107 THR A C 1
ATOM 884 O O . THR A 1 107 ? -23.513 -16.739 44.802 1.00 89.69 107 THR A O 1
ATOM 887 N N . THR A 1 108 ? -24.798 -15.355 46.034 1.00 89.06 108 THR A N 1
ATOM 888 C CA . THR A 1 108 ? -24.824 -14.273 45.050 1.00 89.06 108 THR A CA 1
ATOM 889 C C . THR A 1 108 ? -23.420 -13.730 44.817 1.00 89.06 108 THR A C 1
ATOM 891 O O . THR A 1 108 ? -23.010 -13.671 43.668 1.00 89.06 108 THR A O 1
ATOM 894 N N . GLU A 1 109 ? -22.644 -13.446 45.871 1.00 89.38 109 GLU A N 1
ATOM 895 C CA . GLU A 1 109 ? -21.236 -13.021 45.761 1.00 89.38 109 GLU A CA 1
ATOM 896 C C . GLU A 1 109 ? -20.377 -14.035 44.999 1.00 89.38 109 GLU A C 1
ATOM 898 O O . GLU A 1 109 ? -19.570 -13.668 44.145 1.00 89.38 109 GLU A O 1
ATOM 903 N N . LYS A 1 110 ? -20.572 -15.332 45.262 1.00 89.56 110 LYS A N 1
ATOM 904 C CA . LYS A 1 110 ? -19.849 -16.395 44.555 1.00 89.56 110 LYS A CA 1
ATOM 905 C C . LYS A 1 110 ? -20.233 -16.456 43.072 1.00 89.56 110 LYS A C 1
ATOM 907 O O . LYS A 1 110 ? -19.369 -16.707 42.229 1.00 89.56 110 LYS A O 1
ATOM 912 N N . GLN A 1 111 ? -21.504 -16.213 42.748 1.00 87.69 111 GLN A N 1
ATOM 913 C CA . GLN A 1 111 ? -21.989 -16.117 41.369 1.00 87.69 111 GLN A CA 1
ATOM 914 C C . GLN A 1 111 ? -21.450 -14.87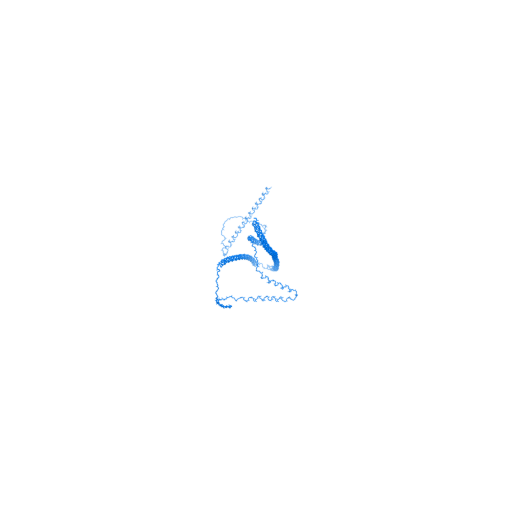0 40.658 1.00 87.69 111 GLN A C 1
ATOM 916 O O . GLN A 1 111 ? -21.006 -14.976 39.519 1.00 87.69 111 GLN A O 1
ATOM 921 N N . THR A 1 112 ? -21.406 -13.705 41.310 1.00 87.44 112 THR A N 1
ATOM 922 C CA . THR A 1 112 ? -20.798 -12.504 40.713 1.00 87.44 112 THR A CA 1
ATOM 923 C C . THR A 1 112 ? -19.301 -12.673 40.496 1.00 87.44 112 THR A C 1
ATOM 925 O O . THR A 1 112 ? -18.810 -12.287 39.439 1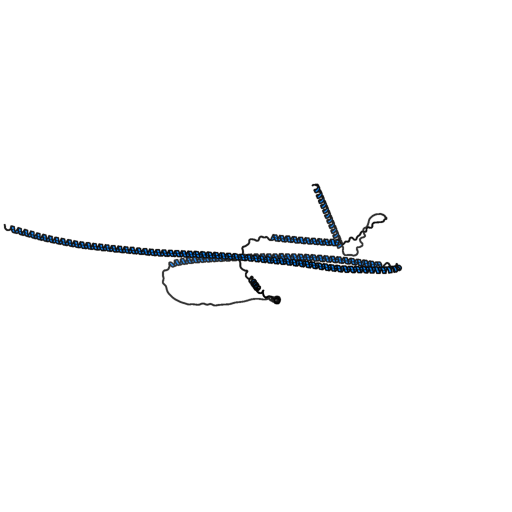.00 87.44 112 THR A O 1
ATOM 928 N N . ALA A 1 113 ? -18.582 -13.299 41.431 1.00 87.88 113 ALA A N 1
ATOM 929 C CA . ALA A 1 113 ? -17.154 -13.578 41.275 1.00 87.88 113 ALA A CA 1
ATOM 930 C C . ALA A 1 113 ? -16.871 -14.524 40.094 1.00 87.88 113 ALA A C 1
ATOM 932 O O . ALA A 1 113 ? -15.9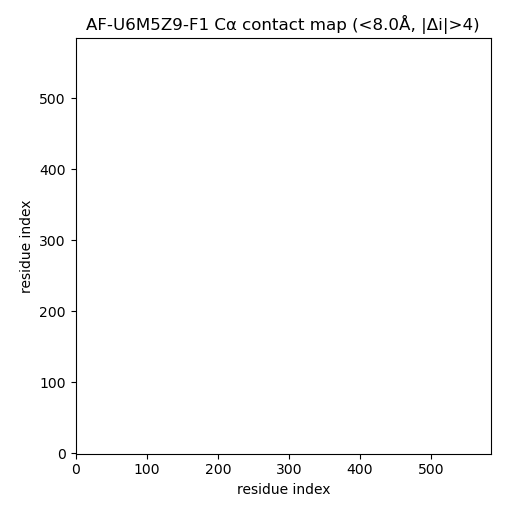67 -14.272 39.301 1.00 87.88 113 ALA A O 1
ATOM 933 N N . THR A 1 114 ? -17.673 -15.580 39.925 1.00 88.88 114 THR A N 1
ATOM 934 C CA . THR A 1 114 ? -17.543 -16.487 38.767 1.00 88.88 114 THR A CA 1
ATOM 935 C C . THR A 1 114 ? -17.901 -15.802 37.452 1.00 88.88 114 THR A C 1
ATOM 937 O O . THR A 1 114 ? -17.242 -16.036 36.442 1.00 88.88 114 THR A O 1
ATOM 940 N N . LEU A 1 115 ? -18.896 -14.914 37.455 1.00 91.31 115 LEU A N 1
ATOM 941 C CA . LEU A 1 115 ? -19.276 -14.152 36.267 1.00 91.31 115 LEU A CA 1
ATOM 942 C C . LEU A 1 115 ? -18.195 -13.130 35.874 1.00 91.31 115 LEU A C 1
ATOM 944 O O . LEU A 1 115 ? -17.907 -12.978 34.690 1.00 91.31 115 LEU A O 1
ATOM 948 N N . GLN A 1 116 ? -17.542 -12.493 36.852 1.00 88.50 116 GLN A N 1
ATOM 949 C CA . GLN A 1 116 ? -16.368 -11.645 36.616 1.00 88.50 116 GLN A CA 1
ATOM 950 C C . GLN A 1 116 ? -15.181 -12.444 36.069 1.00 88.50 116 GLN A C 1
ATOM 952 O O . GLN A 1 116 ? -14.534 -11.993 35.129 1.00 88.50 116 GLN A O 1
ATOM 957 N N . GLN A 1 117 ? -14.924 -13.643 36.599 1.00 90.94 117 GLN A N 1
ATOM 958 C CA . GLN A 1 117 ? -13.863 -14.510 36.085 1.00 90.94 117 GLN A CA 1
ATOM 959 C C . GLN A 1 117 ? -14.117 -14.908 34.622 1.00 90.94 117 GLN A C 1
ATOM 961 O O . GLN A 1 117 ? -13.220 -14.789 33.793 1.00 90.94 117 GLN A O 1
ATOM 966 N N . LEU A 1 118 ? -15.351 -15.291 34.280 1.00 90.88 118 LEU A N 1
ATOM 967 C CA . LEU A 1 118 ? -15.744 -15.590 32.898 1.00 90.88 118 LEU A CA 1
ATOM 968 C C . LEU A 1 118 ? -15.597 -14.380 31.967 1.00 90.88 118 LEU A C 1
ATOM 970 O O . LEU A 1 118 ? -15.179 -14.539 30.823 1.00 90.88 118 LEU A O 1
ATOM 974 N N . GLN A 1 119 ? -15.919 -13.170 32.436 1.00 89.50 119 GLN A N 1
ATOM 975 C CA . GLN A 1 119 ? -15.685 -11.950 31.657 1.00 89.50 119 GLN A CA 1
ATOM 976 C C . GLN A 1 119 ? -14.194 -11.711 31.404 1.00 89.50 119 GLN A C 1
ATOM 978 O O . GLN A 1 119 ? -13.831 -11.326 30.294 1.00 89.50 119 GLN A O 1
ATOM 983 N N . GLN A 1 120 ? -13.342 -11.968 32.398 1.00 89.88 120 GLN A N 1
ATOM 984 C CA . GLN A 1 120 ? -11.895 -11.838 32.257 1.00 89.88 120 GLN A CA 1
ATOM 985 C C . GLN A 1 120 ? -11.339 -12.854 31.250 1.00 89.88 120 GLN A C 1
ATOM 987 O O . GLN A 1 120 ? -10.616 -12.472 30.336 1.00 89.88 120 GLN A O 1
ATOM 992 N N . GLU A 1 121 ? -11.753 -14.120 31.341 1.00 91.25 121 GLU A N 1
ATOM 993 C CA . GLU A 1 121 ? -11.357 -15.162 30.384 1.00 91.25 121 GLU A CA 1
ATOM 994 C C . GLU A 1 121 ? -11.820 -14.832 28.954 1.00 91.25 121 GLU A C 1
ATOM 996 O O . GLU A 1 121 ? -11.088 -15.057 27.991 1.00 91.25 121 GLU A O 1
ATOM 1001 N N . LEU A 1 122 ? -13.012 -14.244 28.792 1.00 92.50 122 LEU A N 1
ATOM 1002 C CA . LEU A 1 122 ? -13.501 -13.812 27.482 1.00 92.50 122 LEU A CA 1
ATOM 1003 C C . LEU A 1 122 ? -12.647 -12.676 26.894 1.00 92.50 122 LEU A C 1
ATOM 1005 O O . LEU A 1 122 ? -12.389 -12.663 25.689 1.00 92.50 122 LEU A O 1
ATOM 1009 N N . LEU A 1 123 ? -12.209 -11.729 27.732 1.00 91.81 123 LEU A N 1
ATOM 1010 C CA . LEU A 1 123 ? -11.303 -10.654 27.323 1.00 91.81 123 LEU A CA 1
ATOM 1011 C C . LEU A 1 123 ? -9.938 -11.207 26.907 1.00 91.81 123 LEU A C 1
ATOM 1013 O O . LEU A 1 123 ? -9.449 -10.830 25.843 1.00 91.81 123 LEU A O 1
ATOM 1017 N N . ASP A 1 124 ? -9.382 -12.150 27.668 1.00 91.00 124 ASP A N 1
ATOM 1018 C CA . ASP A 1 124 ? -8.104 -12.790 27.343 1.00 91.00 124 ASP A CA 1
ATOM 1019 C C . ASP A 1 124 ? -8.185 -13.556 26.009 1.00 91.00 124 ASP A C 1
ATOM 1021 O O . ASP A 1 124 ? -7.286 -13.457 25.173 1.00 91.00 124 ASP A O 1
ATOM 1025 N N . VAL A 1 125 ? -9.290 -14.267 25.745 1.00 91.44 125 VAL A N 1
ATOM 1026 C CA . VAL A 1 125 ? -9.522 -14.957 24.460 1.00 91.44 125 VAL A CA 1
ATOM 1027 C C . VAL A 1 125 ? -9.649 -13.966 23.299 1.00 91.44 125 VAL A C 1
ATOM 1029 O O . VAL A 1 125 ? -9.107 -14.209 22.216 1.00 91.44 125 VAL A O 1
ATOM 1032 N N . LEU A 1 126 ? -10.335 -12.837 23.501 1.00 90.81 126 LEU A N 1
ATOM 1033 C CA . LEU A 1 126 ? -10.436 -11.780 22.491 1.00 90.81 126 LEU A CA 1
ATOM 1034 C C . LEU A 1 126 ? -9.075 -11.129 22.213 1.00 90.81 126 LEU A C 1
ATOM 1036 O O . LEU A 1 126 ? -8.749 -10.855 21.054 1.00 90.81 126 LEU A O 1
ATOM 1040 N N . GLU A 1 127 ? -8.263 -10.913 23.246 1.00 92.69 127 GLU A N 1
ATOM 1041 C CA . GLU A 1 127 ? -6.914 -10.374 23.106 1.00 92.69 127 GLU A CA 1
ATOM 1042 C C . GLU A 1 127 ? -5.989 -11.356 22.376 1.00 92.69 127 GLU A C 1
ATOM 1044 O O . GLU A 1 127 ? -5.279 -10.956 21.449 1.00 92.69 127 GLU A O 1
ATOM 1049 N N . LEU A 1 128 ? -6.077 -12.653 22.686 1.00 91.56 128 LEU A N 1
ATOM 1050 C CA . LEU A 1 128 ? -5.362 -13.708 21.966 1.00 91.56 128 LEU A CA 1
ATOM 1051 C C . LEU A 1 128 ? -5.768 -13.757 20.483 1.00 91.56 128 LEU A C 1
ATOM 1053 O O . LEU A 1 128 ? -4.912 -13.844 19.599 1.00 91.56 128 LEU A O 1
ATOM 1057 N N . GLY A 1 129 ? -7.066 -13.627 20.192 1.00 92.06 129 GLY A N 1
ATOM 1058 C CA . GLY A 1 129 ? -7.582 -13.533 18.824 1.00 92.06 129 GLY A CA 1
ATOM 1059 C C . GLY A 1 129 ? -7.027 -12.320 18.072 1.00 92.06 129 GLY A C 1
ATOM 1060 O O . GLY A 1 129 ? -6.615 -12.431 16.914 1.00 92.06 129 GLY A O 1
ATOM 1061 N N . ARG A 1 130 ? -6.925 -11.167 18.744 1.00 90.88 130 ARG A N 1
ATOM 1062 C CA . ARG A 1 130 ? -6.318 -9.955 18.175 1.00 90.88 130 ARG A CA 1
ATOM 1063 C C . ARG A 1 130 ? -4.826 -10.144 17.893 1.00 90.88 130 ARG A C 1
ATOM 1065 O O . ARG A 1 130 ? -4.356 -9.725 16.836 1.00 90.88 130 ARG A O 1
ATOM 1072 N N . GLN A 1 131 ? -4.088 -10.793 18.794 1.00 90.56 131 GLN A N 1
ATOM 1073 C CA . GLN A 1 131 ? -2.670 -11.108 18.583 1.00 90.56 131 GLN A CA 1
ATOM 1074 C C . GLN A 1 131 ? -2.469 -12.055 17.391 1.00 90.56 131 GLN A C 1
ATOM 1076 O O . GLN A 1 131 ? -1.595 -11.811 16.556 1.00 90.56 131 GLN A O 1
ATOM 1081 N N . GLN A 1 132 ? -3.312 -13.083 17.254 1.00 91.31 132 GLN A N 1
ATOM 1082 C CA . GLN A 1 132 ? -3.274 -14.003 16.114 1.00 91.31 132 GLN A CA 1
ATOM 1083 C C . GLN A 1 132 ? -3.550 -13.282 14.787 1.00 91.31 132 GLN A C 1
ATOM 1085 O O . GLN A 1 132 ? -2.860 -13.519 13.796 1.00 91.31 132 GLN A O 1
ATOM 1090 N N . GLN A 1 133 ? -4.506 -12.351 14.762 1.00 89.56 133 GLN A N 1
ATOM 1091 C CA . GLN A 1 133 ? -4.788 -11.547 13.571 1.00 89.56 133 GLN A CA 1
ATOM 1092 C C . GLN A 1 133 ? -3.596 -10.661 13.171 1.00 89.56 133 GLN A C 1
ATOM 1094 O O . GLN A 1 133 ? -3.321 -10.480 11.984 1.00 89.56 133 GLN A O 1
ATOM 1099 N N . LEU A 1 134 ? -2.866 -10.137 14.156 1.00 92.88 134 LEU A N 1
ATOM 1100 C CA . LEU A 1 134 ? -1.679 -9.310 13.941 1.00 92.88 134 LEU A CA 1
ATOM 1101 C C . LEU A 1 134 ? -0.505 -10.140 13.396 1.00 92.88 134 LEU A C 1
ATOM 1103 O O . LEU A 1 134 ? 0.210 -9.684 12.503 1.00 92.88 134 LEU A O 1
ATOM 1107 N N . LEU A 1 135 ? -0.347 -11.381 13.867 1.00 91.50 135 LEU A N 1
ATOM 1108 C CA . LEU A 1 135 ? 0.608 -12.338 13.298 1.00 91.50 135 LEU A CA 1
ATOM 1109 C C . LEU A 1 135 ? 0.274 -12.675 11.842 1.00 91.50 135 LEU A C 1
ATOM 1111 O O . LEU A 1 135 ? 1.153 -12.577 10.992 1.00 91.50 135 LEU A O 1
ATOM 1115 N N . LEU A 1 136 ? -0.993 -12.959 11.529 1.00 90.88 136 LEU A N 1
ATOM 1116 C CA . LEU A 1 136 ? -1.426 -13.216 10.150 1.00 90.88 136 LEU A CA 1
ATOM 1117 C C . LEU A 1 136 ? -1.180 -12.015 9.224 1.00 90.88 136 LEU A C 1
ATOM 1119 O O . LEU A 1 136 ? -0.799 -12.191 8.067 1.00 90.88 136 LEU A O 1
ATOM 1123 N N . GLN A 1 137 ? -1.361 -10.783 9.712 1.00 88.19 137 GLN A N 1
ATOM 1124 C CA . GLN A 1 137 ? -1.005 -9.590 8.938 1.00 88.19 137 GLN A CA 1
ATOM 1125 C C . GLN A 1 137 ? 0.500 -9.492 8.680 1.00 88.19 137 GLN A C 1
ATOM 1127 O O . GLN A 1 137 ? 0.892 -9.178 7.557 1.00 88.19 137 GLN A O 1
ATOM 1132 N N . LYS A 1 138 ? 1.339 -9.787 9.680 1.00 91.06 138 LYS A N 1
ATOM 1133 C CA . LYS A 1 138 ? 2.798 -9.815 9.502 1.00 91.06 138 LYS A CA 1
ATOM 1134 C C . LYS A 1 138 ? 3.238 -10.888 8.511 1.00 91.06 138 LYS A C 1
ATOM 1136 O O . LYS A 1 138 ? 4.079 -10.611 7.664 1.00 91.06 138 LYS A O 1
ATOM 1141 N N . GLU A 1 139 ? 2.660 -12.084 8.578 1.00 91.44 139 GLU A N 1
ATOM 1142 C CA . GLU A 1 139 ? 2.940 -13.153 7.612 1.00 91.44 139 GLU A CA 1
ATOM 1143 C C . GLU A 1 139 ? 2.543 -12.743 6.193 1.00 91.44 139 GLU A C 1
ATOM 1145 O O . GLU A 1 139 ? 3.296 -12.973 5.249 1.00 91.44 139 GLU A O 1
ATOM 1150 N N . LYS A 1 140 ? 1.398 -12.068 6.040 1.00 90.75 140 LYS A N 1
ATOM 1151 C CA . LYS A 1 140 ? 0.973 -11.530 4.747 1.00 90.75 140 LYS A CA 1
ATOM 1152 C C . LYS A 1 140 ? 1.951 -10.477 4.214 1.00 90.75 140 LYS A C 1
ATOM 1154 O O . LYS A 1 140 ? 2.303 -10.539 3.042 1.00 90.75 140 LYS A O 1
ATOM 1159 N N . GLN A 1 141 ? 2.409 -9.551 5.057 1.00 89.12 141 GLN A N 1
ATOM 1160 C CA . GLN A 1 141 ? 3.407 -8.546 4.670 1.00 89.12 141 GLN A CA 1
ATOM 1161 C C . GLN A 1 141 ? 4.723 -9.198 4.237 1.00 89.12 141 GLN A C 1
ATOM 1163 O O . GLN A 1 141 ? 5.242 -8.873 3.174 1.00 89.12 141 GLN A O 1
ATOM 1168 N N . LEU A 1 142 ? 5.215 -10.180 4.997 1.00 90.81 142 LEU A N 1
ATOM 1169 C CA . LEU A 1 142 ? 6.410 -10.941 4.628 1.00 90.81 142 LEU A CA 1
ATOM 1170 C C . LEU A 1 142 ? 6.230 -11.693 3.303 1.00 90.81 142 LEU A C 1
ATOM 1172 O O . LEU A 1 142 ? 7.156 -11.741 2.495 1.00 90.81 142 LEU A O 1
ATOM 1176 N N . ALA A 1 143 ? 5.049 -12.259 3.046 1.00 86.44 143 ALA A N 1
ATOM 1177 C CA . ALA A 1 143 ? 4.752 -12.917 1.777 1.00 86.44 143 ALA A CA 1
ATOM 1178 C C . ALA A 1 143 ? 4.733 -11.925 0.600 1.00 86.44 143 ALA A C 1
ATOM 1180 O O . ALA A 1 143 ? 5.266 -12.237 -0.465 1.00 86.44 143 ALA A O 1
ATOM 1181 N N . GLU A 1 144 ? 4.168 -10.729 0.788 1.00 89.75 144 GLU A N 1
ATOM 1182 C CA . GLU A 1 144 ? 4.169 -9.654 -0.214 1.00 89.75 144 GLU A CA 1
ATOM 1183 C C . GLU A 1 144 ? 5.590 -9.144 -0.498 1.00 89.75 144 GLU A C 1
ATOM 1185 O O . GLU A 1 144 ? 5.975 -9.034 -1.662 1.00 89.75 144 GLU A O 1
ATOM 1190 N N . GLU A 1 145 ? 6.402 -8.920 0.539 1.00 90.50 145 GLU A N 1
ATOM 1191 C CA . GLU A 1 145 ? 7.816 -8.550 0.394 1.00 90.50 145 GLU A CA 1
ATOM 1192 C C . GLU A 1 145 ? 8.611 -9.640 -0.333 1.00 90.50 145 GLU A C 1
ATOM 1194 O O . GLU A 1 145 ? 9.391 -9.345 -1.239 1.00 90.50 145 GLU A O 1
ATOM 1199 N N . THR A 1 146 ? 8.372 -10.911 -0.003 1.00 89.31 146 THR A N 1
ATOM 1200 C CA . THR A 1 146 ? 9.039 -12.044 -0.661 1.00 89.31 146 THR A CA 1
ATOM 1201 C C . THR A 1 146 ? 8.643 -12.146 -2.137 1.00 89.31 146 THR A C 1
ATOM 1203 O O . THR A 1 146 ? 9.499 -12.376 -2.993 1.00 89.31 146 THR A O 1
ATOM 1206 N N . ALA A 1 147 ? 7.364 -11.936 -2.461 1.00 87.81 147 ALA A N 1
ATOM 1207 C CA . ALA A 1 147 ? 6.877 -11.932 -3.838 1.00 87.81 147 ALA A CA 1
ATOM 1208 C C . ALA A 1 147 ? 7.452 -10.756 -4.646 1.00 87.81 147 ALA A C 1
ATOM 1210 O O . ALA A 1 147 ? 7.850 -10.938 -5.799 1.00 87.81 147 ALA A O 1
ATOM 1211 N N . ALA A 1 148 ? 7.549 -9.569 -4.039 1.00 87.12 148 ALA A N 1
ATOM 1212 C CA . ALA A 1 148 ? 8.180 -8.405 -4.654 1.00 87.12 148 ALA A CA 1
ATOM 1213 C C . ALA A 1 148 ? 9.672 -8.655 -4.921 1.00 87.12 148 ALA A C 1
ATOM 1215 O O . ALA A 1 148 ? 10.158 -8.368 -6.016 1.00 87.12 148 ALA A O 1
ATOM 1216 N N . LEU A 1 149 ? 10.382 -9.269 -3.969 1.00 90.06 149 LEU A N 1
ATOM 1217 C CA . LEU A 1 149 ? 11.791 -9.621 -4.129 1.00 90.06 149 LEU A CA 1
ATOM 1218 C C . LEU A 1 149 ? 11.993 -10.655 -5.249 1.00 90.06 149 LEU A C 1
ATOM 1220 O O . LEU A 1 149 ? 12.915 -10.523 -6.050 1.00 90.06 149 LEU A O 1
ATOM 1224 N N . GLN A 1 150 ? 11.107 -11.650 -5.359 1.00 86.94 150 GLN A N 1
ATOM 1225 C CA . GLN A 1 150 ? 11.126 -12.604 -6.473 1.00 86.94 150 GLN A CA 1
ATOM 1226 C C . GLN A 1 150 ? 10.848 -11.936 -7.822 1.00 86.94 150 GLN A C 1
ATOM 1228 O O . GLN A 1 150 ? 11.516 -12.259 -8.803 1.00 86.94 150 GLN A O 1
ATOM 1233 N N . GLN A 1 151 ? 9.897 -10.999 -7.894 1.00 86.19 151 GLN A N 1
ATOM 1234 C CA . GLN A 1 151 ? 9.660 -10.231 -9.119 1.00 86.19 151 GLN A CA 1
ATOM 1235 C C . GLN A 1 151 ? 10.874 -9.390 -9.503 1.00 86.19 151 GLN A C 1
ATOM 1237 O O . GLN A 1 151 ? 11.228 -9.345 -10.680 1.00 86.19 151 GLN A O 1
ATOM 1242 N N . GLN A 1 152 ? 11.534 -8.768 -8.527 1.00 88.81 152 GLN A N 1
ATOM 1243 C CA . GLN A 1 152 ? 12.748 -8.001 -8.767 1.00 88.81 152 GLN A CA 1
ATOM 1244 C C . GLN A 1 152 ? 13.877 -8.900 -9.283 1.00 88.81 152 GLN A C 1
ATOM 1246 O O . GLN A 1 152 ? 14.479 -8.591 -10.305 1.00 88.81 152 GLN A O 1
ATOM 1251 N N . GLN A 1 153 ? 14.095 -10.063 -8.665 1.00 89.31 153 GLN A N 1
ATOM 1252 C CA . GLN A 1 153 ? 15.076 -11.038 -9.151 1.00 89.31 153 GLN A CA 1
ATOM 1253 C C . GLN A 1 153 ? 14.749 -11.538 -10.564 1.00 89.31 153 GLN A C 1
ATOM 1255 O O . GLN A 1 153 ? 15.647 -11.668 -11.394 1.00 89.31 153 GLN A O 1
ATOM 1260 N N . ALA A 1 154 ? 13.475 -11.790 -10.875 1.00 86.25 154 ALA A N 1
ATOM 1261 C CA . ALA A 1 154 ? 13.057 -12.180 -12.219 1.00 86.25 154 ALA A CA 1
ATOM 1262 C C . ALA A 1 154 ? 13.299 -11.057 -13.244 1.00 86.25 154 ALA A C 1
ATOM 1264 O O . ALA A 1 154 ? 13.749 -11.331 -14.359 1.00 86.25 154 ALA A O 1
ATOM 1265 N N . ALA A 1 155 ? 13.047 -9.802 -12.864 1.00 85.44 155 ALA A N 1
ATOM 1266 C CA . ALA A 1 155 ? 13.331 -8.637 -13.694 1.00 85.44 155 ALA A CA 1
ATOM 1267 C C . ALA A 1 155 ? 14.840 -8.467 -13.930 1.00 85.44 155 ALA A C 1
ATOM 1269 O O . ALA A 1 155 ? 15.246 -8.267 -15.073 1.00 85.44 155 ALA A O 1
ATOM 1270 N N . ASP A 1 156 ? 15.667 -8.635 -12.898 1.00 90.50 156 ASP A N 1
ATOM 1271 C CA . ASP A 1 156 ? 17.126 -8.548 -12.997 1.00 90.50 156 ASP A CA 1
ATOM 1272 C C . ASP A 1 156 ? 17.700 -9.660 -13.886 1.00 90.50 156 ASP A C 1
ATOM 1274 O O . ASP A 1 156 ? 18.524 -9.397 -14.762 1.00 90.50 156 ASP A O 1
ATOM 1278 N N . VAL A 1 157 ? 17.218 -10.900 -13.740 1.00 92.19 157 VAL A N 1
ATOM 1279 C CA . VAL A 1 157 ? 17.613 -12.020 -14.612 1.00 92.19 157 VAL A CA 1
ATOM 1280 C C . VAL A 1 157 ? 17.164 -11.775 -16.054 1.00 92.19 157 VAL A C 1
ATOM 1282 O O . VAL A 1 157 ? 17.930 -12.026 -16.985 1.00 92.19 157 VAL A O 1
ATOM 1285 N N . SER A 1 158 ? 15.956 -11.243 -16.262 1.00 91.38 158 SER A N 1
ATOM 1286 C CA . SER A 1 158 ? 15.475 -10.875 -17.598 1.00 91.38 158 SER A CA 1
ATOM 1287 C C . SER A 1 158 ? 16.298 -9.740 -18.210 1.00 91.38 158 SER A C 1
ATOM 1289 O O . SER A 1 158 ? 16.572 -9.773 -19.409 1.00 91.38 158 SER A O 1
ATOM 1291 N N . ALA A 1 159 ? 16.709 -8.750 -17.416 1.00 88.62 159 ALA A N 1
ATOM 1292 C CA . ALA A 1 159 ? 17.563 -7.655 -17.861 1.00 88.62 159 ALA A CA 1
ATOM 1293 C C . ALA A 1 159 ? 18.965 -8.160 -18.230 1.00 88.62 159 ALA A C 1
ATOM 1295 O O . ALA A 1 159 ? 19.496 -7.781 -19.273 1.00 88.62 159 ALA A O 1
ATOM 1296 N N . LEU A 1 160 ? 19.530 -9.075 -17.435 1.00 93.94 160 LEU A N 1
ATOM 1297 C CA . LEU A 1 160 ? 20.812 -9.719 -17.718 1.00 93.94 160 LEU A CA 1
ATOM 1298 C C . LEU A 1 160 ? 20.751 -10.555 -19.008 1.00 93.94 160 LEU A C 1
ATOM 1300 O O . LEU A 1 160 ? 21.639 -10.460 -19.853 1.00 93.94 160 LEU A O 1
ATOM 1304 N N . LEU A 1 161 ? 19.682 -11.335 -19.198 1.00 92.62 161 LEU A N 1
ATOM 1305 C CA . LEU A 1 161 ? 19.448 -12.104 -20.425 1.00 92.62 161 LEU A CA 1
ATOM 1306 C C . LEU A 1 161 ? 19.268 -11.193 -21.643 1.00 92.62 161 LEU A C 1
ATOM 1308 O O . LEU A 1 161 ? 19.832 -11.470 -22.700 1.00 92.62 161 LEU A O 1
ATOM 1312 N N . ALA A 1 162 ? 18.529 -10.090 -21.505 1.00 87.38 162 ALA A N 1
ATOM 1313 C CA . ALA A 1 162 ? 18.373 -9.105 -22.571 1.00 87.38 162 ALA A CA 1
ATOM 1314 C C . ALA A 1 162 ? 19.716 -8.451 -22.932 1.00 87.38 162 ALA A C 1
ATOM 1316 O O . ALA A 1 162 ? 20.038 -8.319 -24.114 1.00 87.38 162 ALA A O 1
ATOM 1317 N N . GLN A 1 163 ? 20.535 -8.113 -21.933 1.00 92.69 163 GLN A N 1
ATOM 1318 C CA . GLN A 1 163 ? 21.883 -7.588 -22.141 1.00 92.69 163 GLN A CA 1
ATOM 1319 C C . GLN A 1 163 ? 22.783 -8.610 -22.851 1.00 92.69 163 GLN A C 1
ATOM 1321 O O . GLN A 1 163 ? 23.496 -8.256 -23.791 1.00 92.69 163 GLN A O 1
ATOM 1326 N N . GLN A 1 164 ? 22.724 -9.883 -22.455 1.00 93.69 164 GLN A N 1
ATOM 1327 C CA . GLN A 1 164 ? 23.475 -10.957 -23.106 1.00 93.69 164 GLN A CA 1
ATOM 1328 C C . GLN A 1 164 ? 23.034 -11.157 -24.563 1.00 93.69 164 GLN A C 1
ATOM 1330 O O . GLN A 1 164 ? 23.879 -11.277 -25.453 1.00 93.69 164 GLN A O 1
ATOM 1335 N N . ALA A 1 165 ? 21.726 -11.147 -24.828 1.00 88.25 165 ALA A N 1
ATOM 1336 C CA . ALA A 1 165 ? 21.180 -11.248 -26.178 1.00 88.25 165 ALA A CA 1
ATOM 1337 C C . ALA A 1 165 ? 21.621 -10.064 -27.054 1.00 88.25 165 ALA A C 1
ATOM 1339 O O . ALA A 1 165 ? 22.043 -10.257 -28.195 1.00 88.25 165 ALA A O 1
ATOM 1340 N N . GLN A 1 166 ? 21.607 -8.847 -26.506 1.00 91.00 166 GLN A N 1
ATOM 1341 C CA . GLN A 1 166 ? 22.102 -7.656 -27.193 1.00 91.00 166 GLN A CA 1
ATOM 1342 C C . GLN A 1 166 ? 23.602 -7.767 -27.512 1.00 91.00 166 GLN A C 1
ATOM 1344 O O . GLN A 1 166 ? 24.030 -7.409 -28.610 1.00 91.00 166 GLN A O 1
ATOM 1349 N N . GLN A 1 167 ? 24.405 -8.299 -26.587 1.00 91.00 167 GLN A N 1
ATOM 1350 C CA . GLN A 1 167 ? 25.836 -8.506 -26.804 1.00 91.00 167 GLN A CA 1
ATOM 1351 C C . GLN A 1 167 ? 26.103 -9.557 -27.895 1.00 91.00 167 GLN A C 1
ATOM 1353 O O . GLN A 1 167 ? 26.952 -9.337 -28.760 1.00 91.00 167 GLN A O 1
ATOM 1358 N N . GLN A 1 168 ? 25.344 -10.659 -27.918 1.00 91.25 168 GLN A N 1
ATOM 1359 C CA . GLN A 1 168 ? 25.401 -11.636 -29.012 1.00 91.25 168 GLN A CA 1
ATOM 1360 C C . GLN A 1 168 ? 25.016 -11.014 -30.355 1.00 91.25 168 GLN A C 1
ATOM 1362 O O . GLN A 1 168 ? 25.688 -11.254 -31.358 1.00 91.25 168 GLN A O 1
ATOM 1367 N N . GLN A 1 169 ? 23.971 -10.187 -30.385 1.00 89.88 169 GLN A N 1
ATOM 1368 C CA . GLN A 1 169 ? 23.549 -9.510 -31.607 1.00 89.88 169 GLN A CA 1
ATOM 1369 C C . GLN A 1 169 ? 24.637 -8.561 -32.130 1.00 89.88 169 GLN A C 1
ATOM 1371 O O . GLN A 1 169 ? 24.904 -8.538 -33.331 1.00 89.88 169 GLN A O 1
ATOM 1376 N N . GLN A 1 170 ? 25.312 -7.819 -31.245 1.00 88.69 170 GLN A N 1
ATOM 1377 C CA . GLN A 1 170 ? 26.454 -6.985 -31.631 1.00 88.69 170 GLN A CA 1
ATOM 1378 C C . GLN A 1 170 ? 27.616 -7.814 -32.184 1.00 88.69 170 GLN A C 1
ATOM 1380 O O . GLN A 1 170 ? 28.197 -7.433 -33.199 1.00 88.69 170 GLN A O 1
ATOM 1385 N N . GLN A 1 171 ? 27.939 -8.958 -31.571 1.00 90.62 171 GLN A N 1
ATOM 1386 C CA . GLN A 1 171 ? 28.975 -9.852 -32.096 1.00 90.62 171 GLN A CA 1
ATOM 1387 C C . GLN A 1 171 ? 28.615 -10.389 -33.484 1.00 90.62 171 GLN A C 1
ATOM 1389 O O . GLN A 1 171 ? 29.464 -10.393 -34.372 1.00 90.62 171 GLN A O 1
ATOM 1394 N N . GLN A 1 172 ? 27.357 -10.784 -33.704 1.00 90.44 172 GLN A N 1
ATOM 1395 C CA . GLN A 1 172 ? 26.896 -11.215 -35.024 1.00 90.44 172 GLN A CA 1
ATOM 1396 C C . GLN A 1 172 ? 27.000 -10.091 -36.054 1.00 90.44 172 GLN A C 1
ATOM 1398 O O . GLN A 1 172 ? 27.494 -10.325 -37.152 1.00 90.44 172 GLN A O 1
ATOM 1403 N N . GLN A 1 173 ? 26.602 -8.863 -35.707 1.00 88.56 173 GLN A N 1
ATOM 1404 C CA . GLN A 1 173 ? 26.755 -7.719 -36.608 1.00 88.56 173 GLN A CA 1
ATOM 1405 C C . GLN A 1 173 ? 28.222 -7.440 -36.942 1.00 88.56 173 GLN A C 1
ATOM 1407 O O . GLN A 1 173 ? 28.535 -7.198 -38.104 1.00 88.56 173 GLN A O 1
ATOM 1412 N N . GLN A 1 174 ? 29.129 -7.522 -35.965 1.00 89.12 174 GLN A N 1
ATOM 1413 C CA . GLN A 1 174 ? 30.563 -7.371 -36.218 1.00 89.12 174 GLN A CA 1
ATOM 1414 C C . GLN A 1 174 ? 31.101 -8.469 -37.139 1.00 89.12 174 GLN A C 1
ATOM 1416 O O . GLN A 1 174 ? 31.865 -8.168 -38.051 1.00 89.12 174 GLN A O 1
ATOM 1421 N N . GLN A 1 175 ? 30.686 -9.724 -36.954 1.00 91.44 175 GLN A N 1
ATOM 1422 C CA . GLN A 1 175 ? 31.060 -10.812 -37.863 1.00 91.44 175 GLN A CA 1
ATOM 1423 C C . GLN A 1 175 ? 30.529 -10.578 -39.279 1.00 91.44 175 GLN A C 1
ATOM 1425 O O . GLN A 1 175 ? 31.240 -10.828 -40.249 1.00 91.44 175 GLN A O 1
ATOM 1430 N N . LEU A 1 176 ? 29.306 -10.063 -39.405 1.00 91.94 176 LEU A N 1
ATOM 1431 C CA . LEU A 1 176 ? 28.695 -9.763 -40.696 1.00 91.94 176 LEU A CA 1
ATOM 1432 C C . LEU A 1 176 ? 29.417 -8.610 -41.402 1.00 91.94 176 LEU A C 1
ATOM 1434 O O . LEU A 1 176 ? 29.686 -8.701 -42.593 1.00 91.94 176 LEU A O 1
ATOM 1438 N N . GLN A 1 177 ? 29.809 -7.571 -40.663 1.00 89.38 177 GLN A N 1
ATOM 1439 C CA . GLN A 1 177 ? 30.649 -6.491 -41.188 1.00 89.38 177 GLN A CA 1
ATOM 1440 C C . GLN A 1 177 ? 32.034 -6.992 -41.601 1.00 89.38 177 GLN A C 1
ATOM 1442 O O . GLN A 1 177 ? 32.545 -6.590 -42.640 1.00 89.38 177 GLN A O 1
ATOM 1447 N N . GLN A 1 178 ? 32.640 -7.898 -40.829 1.00 89.50 178 GLN A N 1
ATOM 1448 C CA . GLN A 1 178 ? 33.908 -8.518 -41.215 1.00 89.50 178 GLN A CA 1
ATOM 1449 C C . GLN A 1 178 ? 33.764 -9.365 -42.481 1.00 89.50 178 GLN A C 1
ATOM 1451 O O . GLN A 1 178 ? 34.647 -9.310 -43.330 1.00 89.50 178 GLN A O 1
ATOM 1456 N N . GLN A 1 179 ? 32.661 -10.104 -42.642 1.00 91.88 179 GLN A N 1
ATOM 1457 C CA . GLN A 1 179 ? 32.371 -10.817 -43.889 1.00 91.88 179 GLN A CA 1
ATOM 1458 C C . GLN A 1 179 ? 32.190 -9.854 -45.058 1.00 91.88 179 GLN A C 1
ATOM 1460 O O . GLN A 1 179 ? 32.807 -10.059 -46.093 1.00 91.88 179 GLN A O 1
ATOM 1465 N N . GLN A 1 180 ? 31.429 -8.773 -44.879 1.00 88.62 180 GLN A N 1
ATOM 1466 C CA . GLN A 1 180 ? 31.253 -7.758 -45.918 1.00 88.62 180 GLN A CA 1
ATOM 1467 C C . GLN A 1 180 ? 32.591 -7.143 -46.329 1.00 88.62 180 GLN A C 1
ATOM 1469 O O . GLN A 1 180 ? 32.904 -7.114 -47.512 1.00 88.62 180 GLN A O 1
ATOM 1474 N N . HIS A 1 181 ? 33.427 -6.747 -45.369 1.00 89.19 181 HIS A N 1
ATOM 1475 C CA . HIS A 1 181 ? 34.769 -6.246 -45.663 1.00 89.19 181 HIS A CA 1
ATOM 1476 C C . HIS A 1 181 ? 35.669 -7.293 -46.319 1.00 89.19 181 HIS A C 1
ATOM 1478 O O . HIS A 1 181 ? 36.499 -6.952 -47.159 1.00 89.19 181 HIS A O 1
ATOM 1484 N N . TRP A 1 182 ? 35.528 -8.565 -45.952 1.00 91.38 182 TRP A N 1
ATOM 1485 C CA . TRP A 1 182 ? 36.267 -9.653 -46.579 1.00 91.38 182 TRP A CA 1
ATOM 1486 C C . TRP A 1 182 ? 35.832 -9.885 -48.030 1.00 91.38 182 TRP A C 1
ATOM 1488 O O . TRP A 1 182 ? 36.677 -10.085 -48.902 1.00 91.38 182 TRP A O 1
ATOM 1498 N N . ASP A 1 183 ? 34.533 -9.811 -48.305 1.00 92.25 183 ASP A N 1
ATOM 1499 C CA . ASP A 1 183 ? 33.978 -9.935 -49.650 1.00 92.25 183 ASP A CA 1
ATOM 1500 C C . ASP A 1 183 ? 34.346 -8.723 -50.516 1.00 92.25 183 ASP A C 1
ATOM 1502 O O . ASP A 1 183 ? 34.787 -8.898 -51.652 1.00 92.25 183 ASP A O 1
ATOM 1506 N N . GLU A 1 184 ? 34.275 -7.507 -49.963 1.00 90.88 184 GLU A N 1
ATOM 1507 C CA . GLU A 1 184 ? 34.785 -6.280 -50.589 1.00 90.88 184 GLU A CA 1
ATOM 1508 C C . GLU A 1 184 ? 36.279 -6.406 -50.902 1.00 90.88 184 GLU A C 1
ATOM 1510 O O . GLU A 1 184 ? 36.714 -6.103 -52.013 1.00 90.88 184 GLU A O 1
ATOM 1515 N N . TYR A 1 185 ? 37.078 -6.904 -49.954 1.00 92.25 185 TYR A N 1
ATOM 1516 C CA . TYR A 1 185 ? 38.506 -7.136 -50.156 1.00 92.25 185 TYR A CA 1
ATOM 1517 C C . TYR A 1 185 ? 38.759 -8.140 -51.283 1.00 92.25 185 TYR A C 1
ATOM 1519 O O . TYR A 1 185 ? 39.574 -7.873 -52.164 1.00 92.25 185 TYR A O 1
ATOM 1527 N N . LYS A 1 186 ? 38.029 -9.262 -51.318 1.00 92.56 186 LYS A N 1
ATOM 1528 C CA . LYS A 1 186 ? 38.122 -10.237 -52.415 1.00 92.56 186 LYS A CA 1
ATOM 1529 C C . LYS A 1 186 ? 37.703 -9.647 -53.754 1.00 92.56 186 LYS A C 1
ATOM 1531 O O . LYS A 1 186 ? 38.323 -9.942 -54.776 1.00 92.56 186 LYS A O 1
ATOM 1536 N N . GLN A 1 187 ? 36.670 -8.811 -53.766 1.00 90.06 187 GLN A N 1
ATOM 1537 C CA . GLN A 1 187 ? 36.241 -8.111 -54.968 1.00 90.06 187 GLN A CA 1
ATOM 1538 C C . GLN A 1 187 ? 37.338 -7.157 -55.455 1.00 90.06 187 GLN A C 1
ATOM 1540 O O . GLN A 1 187 ? 37.672 -7.169 -56.640 1.00 90.06 187 GLN A O 1
ATOM 1545 N N . HIS A 1 188 ? 37.956 -6.397 -54.548 1.00 86.69 188 HIS A N 1
ATOM 1546 C CA . HIS A 1 188 ? 39.103 -5.545 -54.850 1.00 86.69 188 HIS A CA 1
ATOM 1547 C C . HIS A 1 188 ? 40.313 -6.344 -55.335 1.00 86.69 188 HIS A C 1
ATOM 1549 O O . HIS A 1 188 ? 40.952 -5.941 -56.304 1.00 86.69 188 HIS A O 1
ATOM 1555 N N . GLU A 1 189 ? 40.619 -7.488 -54.728 1.00 92.12 189 GLU A N 1
ATOM 1556 C CA . GLU A 1 189 ? 41.704 -8.364 -55.168 1.00 92.12 189 GLU A CA 1
ATOM 1557 C C . GLU A 1 189 ? 41.439 -8.907 -56.579 1.00 92.12 189 GLU A C 1
ATOM 1559 O O . GLU A 1 189 ? 42.326 -8.868 -57.433 1.00 92.12 189 GLU A O 1
ATOM 1564 N N . SER A 1 190 ? 40.204 -9.328 -56.867 1.00 92.88 190 SER A N 1
ATOM 1565 C CA . SER A 1 190 ? 39.796 -9.768 -58.203 1.00 92.88 190 SER A CA 1
ATOM 1566 C C . SER A 1 190 ? 39.896 -8.641 -59.233 1.00 92.88 190 SER A C 1
ATOM 1568 O O . SER A 1 190 ? 40.395 -8.863 -60.337 1.00 92.88 190 SER A O 1
ATOM 1570 N N . GLN A 1 191 ? 39.457 -7.426 -58.891 1.00 88.00 191 GLN A N 1
ATOM 1571 C CA . GLN A 1 191 ? 39.622 -6.252 -59.752 1.00 88.00 191 GLN A CA 1
ATOM 1572 C C . GLN A 1 191 ? 41.099 -5.934 -59.978 1.00 88.00 191 GLN A C 1
ATOM 1574 O O . GLN A 1 191 ? 41.508 -5.653 -61.100 1.00 88.00 191 GLN A O 1
ATOM 1579 N N . HIS A 1 192 ? 41.918 -6.034 -58.935 1.00 89.25 192 HIS A N 1
ATOM 1580 C CA . HIS A 1 192 ? 43.350 -5.803 -59.024 1.00 89.25 192 HIS A CA 1
ATOM 1581 C C . HIS A 1 192 ? 44.040 -6.852 -59.909 1.00 89.25 192 HIS A C 1
ATOM 1583 O O . HIS A 1 192 ? 44.934 -6.511 -60.681 1.00 89.25 192 HIS A O 1
ATOM 1589 N N . GLN A 1 193 ? 43.620 -8.120 -59.857 1.00 90.50 193 GLN A N 1
ATOM 1590 C CA . GLN A 1 193 ? 44.104 -9.148 -60.782 1.00 90.50 193 GLN A CA 1
ATOM 1591 C C . GLN A 1 193 ? 43.659 -8.890 -62.223 1.00 90.50 193 GLN A C 1
ATOM 1593 O O . GLN A 1 193 ? 44.470 -9.039 -63.135 1.00 90.50 193 GLN A O 1
ATOM 1598 N N . LEU A 1 194 ? 42.407 -8.477 -62.440 1.00 92.06 194 LEU A N 1
ATOM 1599 C CA . LEU A 1 194 ? 41.923 -8.092 -63.767 1.00 92.06 194 LEU A CA 1
ATOM 1600 C C . LEU A 1 194 ? 42.732 -6.918 -64.323 1.00 92.06 194 LEU A C 1
ATOM 1602 O O . LEU A 1 194 ? 43.145 -6.949 -65.478 1.00 92.06 194 LEU A O 1
ATOM 1606 N N . TRP A 1 195 ? 43.016 -5.924 -63.484 1.00 89.19 195 TRP A N 1
ATOM 1607 C CA . TRP A 1 195 ? 43.832 -4.778 -63.856 1.00 89.19 195 TRP A CA 1
ATOM 1608 C C . TRP A 1 195 ? 45.274 -5.178 -64.179 1.00 89.19 195 TRP A C 1
ATOM 1610 O O . TRP A 1 195 ? 45.808 -4.722 -65.183 1.00 89.19 195 TRP A O 1
ATOM 1620 N N . ARG A 1 196 ? 45.893 -6.086 -63.406 1.00 87.75 196 ARG A N 1
ATOM 1621 C CA . ARG A 1 196 ? 47.213 -6.645 -63.756 1.00 87.75 196 ARG A CA 1
ATOM 1622 C C . ARG A 1 196 ? 47.188 -7.355 -65.104 1.00 87.75 196 ARG A C 1
ATOM 1624 O O . ARG A 1 196 ? 48.072 -7.105 -65.910 1.00 87.75 196 ARG A O 1
ATOM 1631 N N . LYS A 1 197 ? 46.171 -8.182 -65.367 1.00 90.75 197 LYS A N 1
ATOM 1632 C CA . LYS A 1 197 ? 46.022 -8.863 -66.661 1.00 90.75 197 LYS A CA 1
ATOM 1633 C C . LYS A 1 197 ? 45.858 -7.871 -67.806 1.00 90.75 197 LYS A C 1
ATOM 1635 O O . LYS A 1 197 ? 46.556 -7.996 -68.798 1.00 90.75 197 LYS A O 1
ATOM 1640 N N . GLN A 1 198 ? 45.009 -6.856 -67.651 1.00 87.44 198 GLN A N 1
ATOM 1641 C CA . GLN A 1 198 ? 44.875 -5.795 -68.651 1.00 87.44 198 GLN A CA 1
ATOM 1642 C C . GLN A 1 198 ? 46.184 -5.032 -68.847 1.00 87.44 198 GLN A C 1
ATOM 1644 O O . GLN A 1 198 ? 46.537 -4.705 -69.973 1.00 87.44 198 GLN A O 1
ATOM 1649 N N . LEU A 1 199 ? 46.927 -4.755 -67.774 1.00 86.56 199 LEU A N 1
ATOM 1650 C CA . LEU A 1 199 ? 48.219 -4.087 -67.867 1.00 86.56 199 LEU A CA 1
ATOM 1651 C C . LEU A 1 199 ? 49.243 -4.957 -68.609 1.00 86.56 199 LEU A C 1
ATOM 1653 O O . LEU A 1 199 ? 49.958 -4.442 -69.462 1.00 86.56 199 LEU A O 1
ATOM 1657 N N . GLU A 1 200 ? 49.289 -6.259 -68.322 1.00 91.62 200 GLU A N 1
ATOM 1658 C CA . GLU A 1 200 ? 50.123 -7.240 -69.025 1.00 91.62 200 GLU A CA 1
ATOM 1659 C C . GLU A 1 200 ? 49.719 -7.374 -70.499 1.00 91.62 200 GLU A C 1
ATOM 1661 O O . GLU A 1 200 ? 50.592 -7.387 -71.363 1.00 91.62 200 GLU A O 1
ATOM 1666 N N . GLU A 1 201 ? 48.420 -7.401 -70.809 1.00 91.38 201 GLU A N 1
ATOM 1667 C CA . GLU A 1 201 ? 47.894 -7.402 -72.178 1.00 91.38 201 GLU A CA 1
ATOM 1668 C C . GLU A 1 201 ? 48.268 -6.121 -72.918 1.00 91.38 201 GLU A C 1
ATOM 1670 O O . GLU A 1 201 ? 48.778 -6.190 -74.030 1.00 91.38 201 GLU A O 1
ATOM 1675 N N . VAL A 1 202 ? 48.103 -4.949 -72.299 1.00 86.75 202 VAL A N 1
ATOM 1676 C CA . VAL A 1 202 ? 48.525 -3.664 -72.875 1.00 86.75 202 VAL A CA 1
ATOM 1677 C C . VAL A 1 202 ? 50.039 -3.636 -73.063 1.00 86.75 202 VAL A C 1
ATOM 1679 O O . VAL A 1 202 ? 50.529 -3.118 -74.064 1.00 86.75 202 VAL A O 1
ATOM 1682 N N . GLN A 1 203 ? 50.810 -4.205 -72.138 1.00 85.44 203 GLN A N 1
ATOM 1683 C CA . GLN A 1 203 ? 52.261 -4.278 -72.254 1.00 85.44 203 GLN A CA 1
ATOM 1684 C C . GLN A 1 203 ? 52.690 -5.240 -73.371 1.00 85.44 203 GLN A C 1
ATOM 1686 O O . GLN A 1 203 ? 53.585 -4.898 -74.144 1.00 85.44 203 GLN A O 1
ATOM 1691 N N . GLN A 1 204 ? 52.029 -6.393 -73.514 1.00 88.81 204 GLN A N 1
ATOM 1692 C CA . GLN A 1 204 ? 52.216 -7.312 -74.639 1.00 88.81 204 GLN A CA 1
ATOM 1693 C C . GLN A 1 204 ? 51.808 -6.668 -75.955 1.00 88.81 204 GLN A C 1
ATOM 1695 O O . GLN A 1 204 ? 52.557 -6.748 -76.920 1.00 88.81 204 GLN A O 1
ATOM 1700 N N . GLN A 1 205 ? 50.668 -5.987 -75.999 1.00 86.69 205 GLN A N 1
ATOM 1701 C CA . GLN A 1 205 ? 50.192 -5.280 -77.178 1.00 86.69 205 GLN A CA 1
ATOM 1702 C C . GLN A 1 205 ? 51.153 -4.153 -77.549 1.00 86.69 205 GLN A C 1
ATOM 1704 O O . GLN A 1 205 ? 51.439 -3.960 -78.724 1.00 86.69 205 GLN A O 1
ATOM 1709 N N . ARG A 1 206 ? 51.729 -3.456 -76.565 1.00 82.38 206 ARG A N 1
ATOM 1710 C CA . ARG A 1 206 ? 52.774 -2.452 -76.781 1.00 82.38 206 ARG A CA 1
ATOM 1711 C C . ARG A 1 206 ? 54.075 -3.077 -77.272 1.00 82.38 206 ARG A C 1
ATOM 1713 O O . ARG A 1 206 ? 54.729 -2.481 -78.117 1.00 82.38 206 ARG A O 1
ATOM 1720 N N . LEU A 1 207 ? 54.457 -4.252 -76.774 1.00 89.31 207 LEU A N 1
ATOM 1721 C CA . LEU A 1 207 ? 55.609 -5.009 -77.272 1.00 89.31 207 LEU A CA 1
ATOM 1722 C C . LEU A 1 207 ? 55.380 -5.495 -78.706 1.00 89.31 207 LEU A C 1
ATOM 1724 O O . LEU A 1 207 ? 56.261 -5.330 -79.541 1.00 89.31 207 LEU A O 1
ATOM 1728 N N . GLN A 1 208 ? 54.192 -6.013 -79.015 1.00 87.19 208 GLN A N 1
ATOM 1729 C CA . GLN A 1 208 ? 53.789 -6.389 -80.369 1.00 87.19 208 GLN A CA 1
ATOM 1730 C C . GLN A 1 208 ? 53.742 -5.169 -81.286 1.00 87.19 208 GLN A C 1
ATOM 1732 O O . GLN A 1 208 ? 54.269 -5.235 -82.386 1.00 87.19 208 GLN A O 1
ATOM 1737 N N . GLN A 1 209 ? 53.198 -4.037 -80.832 1.00 82.75 209 GLN A N 1
ATOM 1738 C CA . GLN A 1 209 ? 53.238 -2.774 -81.567 1.00 82.75 209 GLN A CA 1
ATOM 1739 C C . GLN A 1 209 ? 54.664 -2.281 -81.755 1.00 82.75 209 GLN A C 1
ATOM 1741 O O . GLN A 1 209 ? 54.970 -1.785 -82.823 1.00 82.75 209 GLN A O 1
ATOM 1746 N N . LEU A 1 210 ? 55.547 -2.408 -80.764 1.00 85.12 210 LEU A N 1
ATOM 1747 C CA . LEU A 1 210 ? 56.962 -2.061 -80.903 1.00 85.12 210 LEU A CA 1
ATOM 1748 C C . LEU A 1 210 ? 57.662 -2.977 -81.904 1.00 85.12 210 LEU A C 1
ATOM 1750 O O . LEU A 1 210 ? 58.490 -2.502 -82.670 1.00 85.12 210 LEU A O 1
ATOM 1754 N N . GLN A 1 211 ? 57.321 -4.264 -81.921 1.00 88.88 211 GLN A N 1
ATOM 1755 C CA . GLN A 1 211 ? 57.851 -5.235 -82.870 1.00 88.88 211 GLN A CA 1
ATOM 1756 C C . GLN A 1 211 ? 57.322 -4.981 -84.286 1.00 88.88 211 GLN A C 1
ATOM 1758 O O . GLN A 1 211 ? 58.104 -4.978 -85.231 1.00 88.88 211 GLN A O 1
ATOM 1763 N N . GLN A 1 212 ? 56.029 -4.689 -84.426 1.00 82.75 212 GLN A N 1
ATOM 1764 C CA . GLN A 1 212 ? 55.409 -4.253 -85.675 1.00 82.75 212 GLN A CA 1
ATOM 1765 C C . GLN A 1 212 ? 55.972 -2.913 -86.125 1.00 82.75 212 GLN A C 1
ATOM 1767 O O . GLN A 1 212 ? 56.276 -2.773 -87.292 1.00 82.75 212 GLN A O 1
ATOM 1772 N N . LEU A 1 213 ? 56.185 -1.954 -85.224 1.00 80.75 213 LEU A N 1
ATOM 1773 C CA . LEU A 1 213 ? 56.842 -0.685 -85.524 1.00 80.75 213 LEU A CA 1
ATOM 1774 C C . LEU A 1 213 ? 58.302 -0.894 -85.882 1.00 80.75 213 LEU A C 1
ATOM 1776 O O . LEU A 1 213 ? 58.808 -0.120 -86.670 1.00 80.75 213 LEU A O 1
ATOM 1780 N N . GLN A 1 214 ? 58.990 -1.904 -85.346 1.00 82.00 214 GLN A N 1
ATOM 1781 C CA . GLN A 1 214 ? 60.344 -2.264 -85.767 1.00 82.00 214 GLN A CA 1
ATOM 1782 C C . GLN A 1 214 ? 60.354 -2.899 -87.154 1.00 82.00 214 GLN A C 1
ATOM 1784 O O . GLN A 1 214 ? 61.215 -2.549 -87.955 1.00 82.00 214 GLN A O 1
ATOM 1789 N N . GLN A 1 215 ? 59.409 -3.797 -87.444 1.00 81.19 215 GLN A N 1
ATOM 1790 C CA . GLN A 1 215 ? 59.212 -4.368 -88.778 1.00 81.19 215 GLN A CA 1
ATOM 1791 C C . GLN A 1 215 ? 58.838 -3.275 -89.769 1.00 81.19 215 GLN A C 1
ATOM 1793 O O . GLN A 1 215 ? 59.493 -3.147 -90.790 1.00 81.19 215 GLN A O 1
ATOM 1798 N N . GLN A 1 216 ? 57.899 -2.406 -89.410 1.00 75.50 216 GLN A N 1
ATOM 1799 C CA . GLN A 1 216 ? 57.548 -1.219 -90.167 1.00 75.50 216 GLN A CA 1
ATOM 1800 C C . GLN A 1 216 ? 58.715 -0.255 -90.243 1.00 75.50 216 GLN A C 1
ATOM 1802 O O . GLN A 1 216 ? 58.884 0.313 -91.286 1.00 75.50 216 GLN A O 1
ATOM 1807 N N . LEU A 1 217 ? 59.568 -0.058 -89.237 1.00 77.88 217 LEU A N 1
ATOM 1808 C CA . LEU A 1 217 ? 60.769 0.781 -89.360 1.00 77.88 217 LEU A CA 1
ATOM 1809 C C . LEU A 1 217 ? 61.826 0.130 -90.245 1.00 77.88 217 LEU A C 1
ATOM 1811 O O . LEU A 1 217 ? 62.616 0.847 -90.845 1.00 77.88 217 LEU A O 1
ATOM 1815 N N . ALA A 1 218 ? 61.880 -1.197 -90.319 1.00 75.12 218 ALA A N 1
ATOM 1816 C CA . ALA A 1 218 ? 62.739 -1.914 -91.250 1.00 75.12 218 ALA A CA 1
ATOM 1817 C C . ALA A 1 218 ? 62.192 -1.788 -92.681 1.00 75.12 218 ALA A C 1
ATOM 1819 O O . ALA A 1 218 ? 62.932 -1.384 -93.574 1.00 75.12 218 ALA A O 1
ATOM 1820 N N . GLU A 1 219 ? 60.889 -1.998 -92.868 1.00 76.25 219 GLU A N 1
ATOM 1821 C CA . GLU A 1 219 ? 60.157 -1.781 -94.118 1.00 76.25 219 GLU A CA 1
ATOM 1822 C C . GLU A 1 219 ? 60.131 -0.311 -94.518 1.00 76.25 219 GLU A C 1
ATOM 1824 O O . GLU A 1 219 ? 60.231 -0.026 -95.692 1.00 76.25 219 GLU A O 1
ATOM 1829 N N . TRP A 1 220 ? 60.060 0.628 -93.577 1.00 61.62 220 TRP A N 1
ATOM 1830 C CA . TRP A 1 220 ? 60.123 2.076 -93.768 1.00 61.62 220 TRP A CA 1
ATOM 1831 C C . TRP A 1 220 ? 61.547 2.543 -93.925 1.00 61.62 220 TRP A C 1
ATOM 1833 O O . TRP A 1 220 ? 61.732 3.573 -94.526 1.00 61.62 220 TRP A O 1
ATOM 1843 N N . LYS A 1 221 ? 62.580 1.858 -93.441 1.00 68.00 221 LYS A N 1
ATOM 1844 C CA . LYS A 1 221 ? 63.951 2.153 -93.884 1.00 68.00 221 LYS A CA 1
ATOM 1845 C C . LYS A 1 221 ? 64.112 1.713 -95.334 1.00 68.00 221 LYS A C 1
ATOM 1847 O O . LYS A 1 221 ? 64.568 2.502 -96.146 1.00 68.00 221 LYS A O 1
ATOM 1852 N N . GLN A 1 222 ? 63.582 0.541 -95.675 1.00 60.38 222 GLN A N 1
ATOM 1853 C CA . GLN A 1 222 ? 63.520 0.032 -97.043 1.00 60.38 222 GLN A CA 1
ATOM 1854 C C . GLN A 1 222 ?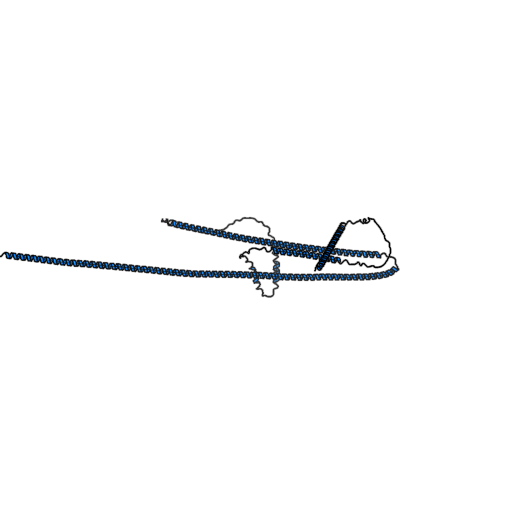 62.614 0.889 -97.960 1.00 60.38 222 GLN A C 1
ATOM 1856 O O . GLN A 1 222 ? 62.916 1.072 -99.139 1.00 60.38 222 GLN A O 1
ATOM 1861 N N . GLN A 1 223 ? 61.534 1.463 -97.415 1.00 51.81 223 GLN A N 1
ATOM 1862 C CA . GLN A 1 223 ? 60.584 2.337 -98.105 1.00 51.81 223 GLN A CA 1
ATOM 1863 C C . GLN A 1 223 ? 61.006 3.805 -98.071 1.00 51.81 223 GLN A C 1
ATOM 1865 O O . GLN A 1 223 ? 60.707 4.520 -99.005 1.00 51.81 223 GLN A O 1
ATOM 1870 N N . ARG A 1 224 ? 61.739 4.286 -97.065 1.00 49.97 224 ARG A N 1
ATOM 1871 C CA . ARG A 1 224 ? 62.339 5.635 -97.007 1.00 49.97 224 ARG A CA 1
ATOM 1872 C C . ARG A 1 224 ? 63.553 5.726 -97.921 1.00 49.97 224 ARG A C 1
ATOM 1874 O O . ARG A 1 224 ? 63.769 6.781 -98.499 1.00 49.97 224 ARG A O 1
ATOM 1881 N N . ASP A 1 225 ? 64.239 4.610 -98.162 1.00 51.19 225 ASP A N 1
ATOM 1882 C CA . ASP A 1 225 ? 65.149 4.472 -99.303 1.00 51.19 225 ASP A CA 1
ATOM 1883 C C . ASP A 1 225 ? 64.401 4.569 -100.657 1.00 51.19 225 ASP A C 1
ATOM 1885 O O . ASP A 1 225 ? 65.032 4.789 -101.689 1.00 51.19 225 ASP A O 1
ATOM 1889 N N . THR A 1 226 ? 63.060 4.471 -100.686 1.00 48.19 226 THR A N 1
ATOM 1890 C CA . THR A 1 226 ? 62.231 4.589 -101.908 1.00 48.19 226 THR A CA 1
ATOM 1891 C C . THR A 1 226 ? 61.190 5.729 -101.928 1.00 48.19 226 THR A C 1
ATOM 1893 O O . THR A 1 226 ? 60.657 6.025 -102.996 1.00 48.19 226 THR A O 1
ATOM 1896 N N . ALA A 1 227 ? 60.898 6.421 -100.823 1.00 47.22 227 ALA A N 1
ATOM 1897 C CA . ALA A 1 227 ? 59.716 7.281 -100.705 1.00 47.22 227 ALA A CA 1
ATOM 1898 C C . ALA A 1 227 ? 59.869 8.401 -99.657 1.00 47.22 227 ALA A C 1
ATOM 1900 O O . ALA A 1 227 ? 59.132 8.485 -98.678 1.00 47.22 227 ALA A O 1
ATOM 1901 N N . ASP A 1 228 ? 60.755 9.354 -99.928 1.00 47.31 228 ASP A N 1
ATOM 1902 C CA . ASP A 1 228 ? 60.800 10.689 -99.303 1.00 47.31 228 ASP A CA 1
ATOM 1903 C C . ASP A 1 228 ? 59.571 11.578 -99.681 1.00 47.31 228 ASP A C 1
ATOM 1905 O O . ASP A 1 228 ? 59.710 12.765 -99.973 1.00 47.31 228 ASP A O 1
ATOM 1909 N N . LYS A 1 229 ? 58.338 11.031 -99.767 1.00 49.97 229 LYS A N 1
ATOM 1910 C CA . LYS A 1 229 ? 57.220 11.704 -100.482 1.00 49.97 229 LYS A CA 1
ATOM 1911 C C . LYS A 1 229 ? 55.812 11.784 -99.861 1.00 49.97 229 LYS A C 1
ATOM 1913 O O . LYS A 1 229 ? 54.952 12.356 -100.523 1.00 49.97 229 LYS A O 1
ATOM 1918 N N . SER A 1 230 ? 55.508 11.331 -98.640 1.00 49.34 230 SER A N 1
ATOM 1919 C CA . SER A 1 230 ? 54.124 11.474 -98.115 1.00 49.34 230 SER A CA 1
ATOM 1920 C C . SER A 1 230 ? 54.044 11.647 -96.592 1.00 49.34 230 SER A C 1
ATOM 1922 O O . SER A 1 230 ? 54.095 10.684 -95.837 1.00 49.34 230 SER A O 1
ATOM 1924 N N . SER A 1 231 ? 53.928 12.897 -96.130 1.00 50.75 231 SER A N 1
ATOM 1925 C CA . SER A 1 231 ? 54.030 13.318 -94.718 1.00 50.75 231 SER A CA 1
ATOM 1926 C C . SER A 1 231 ? 52.709 13.876 -94.148 1.00 50.75 231 SER A C 1
ATOM 1928 O O . SER A 1 231 ? 52.732 14.757 -93.294 1.00 50.75 231 SER A O 1
ATOM 1930 N N . MET A 1 232 ? 51.538 13.404 -94.605 1.00 48.75 232 MET A N 1
ATOM 1931 C CA . MET A 1 232 ? 50.255 14.042 -94.234 1.00 48.75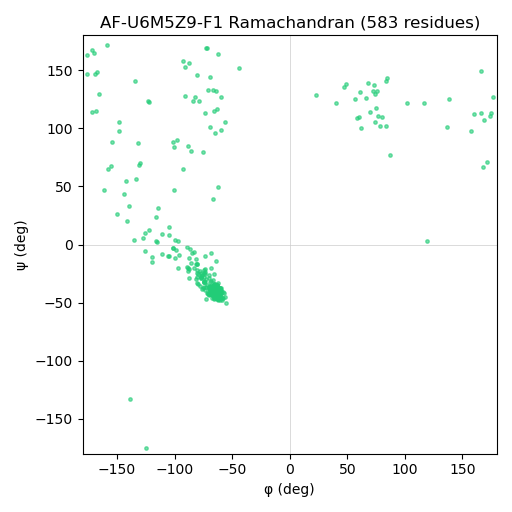 232 MET A CA 1
ATOM 1932 C C . MET A 1 232 ? 49.230 13.164 -93.489 1.00 48.75 232 MET A C 1
ATOM 1934 O O . MET A 1 232 ? 48.361 13.718 -92.828 1.00 48.75 232 MET A O 1
ATOM 1938 N N . GLU A 1 233 ? 49.364 11.832 -93.456 1.00 56.16 233 GLU A N 1
ATOM 1939 C CA . GLU A 1 233 ? 48.375 10.935 -92.805 1.00 56.16 233 GLU A CA 1
ATOM 1940 C C . GLU A 1 233 ? 48.616 10.694 -91.292 1.00 56.16 233 GLU A C 1
ATOM 1942 O O . GLU A 1 233 ? 47.743 10.209 -90.573 1.00 56.16 233 GLU A O 1
ATOM 1947 N N . CYS A 1 234 ? 49.779 11.097 -90.765 1.00 61.41 234 CYS A N 1
ATOM 1948 C CA . CYS A 1 234 ? 50.138 10.970 -89.340 1.00 61.41 234 CYS A CA 1
ATOM 1949 C C . CYS A 1 234 ? 49.387 11.972 -88.433 1.00 61.41 234 CYS A C 1
ATOM 1951 O O . CYS A 1 234 ? 49.244 11.774 -87.227 1.00 61.41 234 CYS A O 1
ATOM 1953 N N . ILE A 1 235 ? 48.876 13.064 -89.007 1.00 62.78 235 ILE A N 1
ATOM 1954 C CA . ILE A 1 235 ? 48.241 14.142 -88.238 1.00 62.78 235 ILE A CA 1
ATOM 1955 C C . ILE A 1 235 ? 46.793 13.789 -87.856 1.00 62.78 235 ILE A C 1
ATOM 1957 O O . ILE A 1 235 ? 46.340 14.158 -86.770 1.00 62.78 235 ILE A O 1
ATOM 1961 N N . ASP A 1 236 ? 46.074 13.038 -88.693 1.00 70.00 236 ASP A N 1
ATOM 1962 C CA . ASP A 1 236 ? 44.653 12.743 -88.463 1.00 70.00 236 ASP A CA 1
ATOM 1963 C C . ASP A 1 236 ? 44.435 11.627 -87.433 1.00 70.00 236 ASP A C 1
ATOM 1965 O O . ASP A 1 236 ? 43.525 11.705 -86.605 1.00 70.00 236 ASP A O 1
ATOM 1969 N N . THR A 1 237 ? 45.329 10.639 -87.388 1.00 75.31 237 THR A N 1
ATOM 1970 C CA . THR A 1 237 ? 45.322 9.591 -86.354 1.00 75.31 237 THR A CA 1
ATOM 1971 C C . THR A 1 237 ? 45.665 10.147 -84.972 1.00 75.31 237 THR A C 1
ATOM 1973 O O . THR A 1 237 ? 45.024 9.780 -83.984 1.00 75.31 237 THR A O 1
ATOM 1976 N N . LEU A 1 238 ? 46.598 11.102 -84.892 1.00 79.50 238 LEU A N 1
ATOM 1977 C CA . LEU A 1 238 ? 46.931 11.771 -83.634 1.00 79.50 238 LEU A CA 1
ATOM 1978 C C . LEU A 1 238 ? 45.764 12.627 -83.112 1.00 79.50 238 LEU A C 1
ATOM 1980 O O . LEU A 1 238 ? 45.481 12.626 -81.912 1.00 79.50 238 LEU A O 1
ATOM 1984 N N . LYS A 1 239 ? 45.039 13.317 -84.003 1.00 77.88 239 LYS A N 1
ATOM 1985 C CA . LYS A 1 239 ? 43.836 14.081 -83.631 1.00 77.88 239 LYS A CA 1
ATOM 1986 C C . LYS A 1 239 ? 42.700 13.182 -83.146 1.00 77.88 239 LYS A C 1
ATOM 1988 O O . LYS A 1 239 ? 42.074 13.508 -82.140 1.00 77.88 239 LYS A O 1
ATOM 1993 N N . ALA A 1 240 ? 42.463 12.045 -83.800 1.00 77.31 240 ALA A N 1
ATOM 1994 C CA . ALA A 1 240 ? 41.447 11.086 -83.364 1.00 77.31 240 ALA A CA 1
ATOM 1995 C C . ALA A 1 240 ? 41.763 10.511 -81.970 1.00 77.31 240 ALA A C 1
ATOM 1997 O O . ALA A 1 240 ? 40.882 10.436 -81.112 1.00 77.31 240 ALA A O 1
ATOM 1998 N N . GLN A 1 241 ? 43.034 10.191 -81.704 1.00 81.94 241 GLN A N 1
ATOM 1999 C CA . GLN A 1 241 ? 43.475 9.720 -80.390 1.00 81.94 241 GLN A CA 1
ATOM 2000 C C . GLN A 1 241 ? 43.321 10.800 -79.309 1.00 81.94 241 GLN A C 1
ATOM 2002 O O . GLN A 1 241 ? 42.856 10.518 -78.202 1.00 81.94 241 GLN A O 1
ATOM 2007 N N . GLN A 1 242 ? 43.655 12.052 -79.633 1.00 80.00 242 GLN A N 1
ATOM 2008 C CA . GLN A 1 242 ? 43.458 13.178 -78.723 1.00 80.00 242 GLN A CA 1
ATOM 2009 C C . GLN A 1 242 ? 41.970 13.401 -78.407 1.00 80.00 242 GLN A C 1
ATOM 2011 O O . GLN A 1 242 ? 41.612 13.654 -77.256 1.00 80.00 242 GLN A O 1
ATOM 2016 N N . GLN A 1 243 ? 41.091 13.267 -79.401 1.00 85.00 243 GLN A N 1
ATOM 2017 C CA . GLN A 1 243 ? 39.649 13.419 -79.218 1.00 85.00 243 GLN A CA 1
ATOM 2018 C C . GLN A 1 243 ? 39.051 12.300 -78.353 1.00 85.00 243 GLN A C 1
ATOM 2020 O O . GLN A 1 243 ? 38.239 12.575 -77.469 1.00 85.00 243 GLN A O 1
ATOM 2025 N N . GLN A 1 244 ? 39.491 11.054 -78.539 1.00 85.94 244 GLN A N 1
ATOM 2026 C CA . GLN A 1 244 ? 39.065 9.932 -77.699 1.00 85.94 244 GLN A CA 1
ATOM 2027 C C . GLN A 1 244 ? 39.489 10.125 -76.235 1.00 85.94 244 GLN A C 1
ATOM 2029 O O . GLN A 1 244 ? 38.714 9.857 -75.317 1.00 85.94 244 GLN A O 1
ATOM 2034 N N . GLN A 1 245 ? 40.691 10.660 -76.002 1.00 78.31 245 GLN A N 1
ATOM 2035 C CA . GLN A 1 245 ? 41.166 10.949 -74.649 1.00 78.31 245 GLN A CA 1
ATOM 2036 C C . GLN A 1 245 ? 40.333 12.047 -73.963 1.00 78.31 245 GLN A C 1
ATOM 2038 O O . GLN A 1 245 ? 40.093 11.975 -72.757 1.00 78.31 245 GLN A O 1
ATOM 2043 N N . GLN A 1 246 ? 39.841 13.036 -74.717 1.00 83.56 246 GLN A N 1
ATOM 2044 C CA . GLN A 1 246 ? 38.925 14.046 -74.177 1.00 83.56 246 GLN A CA 1
ATOM 2045 C C . GLN A 1 246 ? 37.559 13.461 -73.796 1.00 83.56 246 GLN A C 1
ATOM 2047 O O . GLN A 1 246 ? 37.001 13.858 -72.775 1.00 83.56 246 GLN A O 1
ATOM 2052 N N . GLN A 1 247 ? 37.030 12.505 -74.566 1.00 84.81 247 GLN A N 1
ATOM 2053 C CA . GLN A 1 247 ? 35.754 11.855 -74.242 1.00 84.81 247 GLN A CA 1
ATOM 2054 C C . GLN A 1 247 ? 35.838 11.046 -72.944 1.00 84.81 247 GLN A C 1
ATOM 2056 O O . GLN A 1 247 ? 34.977 11.200 -72.081 1.00 84.81 247 GLN A O 1
ATOM 2061 N N . GLN A 1 248 ? 36.916 10.280 -72.747 1.00 82.88 248 GLN A N 1
ATOM 2062 C CA . GLN A 1 248 ? 37.114 9.529 -71.502 1.00 82.88 248 GLN A CA 1
ATOM 2063 C C . GLN A 1 248 ? 37.213 10.450 -70.278 1.00 82.88 248 GLN A C 1
ATOM 2065 O O . GLN A 1 248 ? 36.646 10.147 -69.232 1.00 82.88 248 GLN A O 1
ATOM 2070 N N . GLN A 1 249 ? 37.874 11.609 -70.395 1.00 76.94 249 GLN A N 1
ATOM 2071 C CA . GLN A 1 249 ? 37.911 12.576 -69.290 1.00 76.94 249 GLN A CA 1
ATOM 2072 C C . GLN A 1 249 ? 36.521 13.134 -68.954 1.00 76.94 249 GLN A C 1
ATOM 2074 O O . GLN A 1 249 ? 36.212 13.323 -67.777 1.00 76.94 249 GLN A O 1
ATOM 2079 N N . GLN A 1 250 ? 35.671 13.372 -69.959 1.00 85.75 250 GLN A N 1
ATOM 2080 C CA . GLN A 1 250 ? 34.298 13.828 -69.727 1.00 85.75 250 GLN A CA 1
ATOM 2081 C C . GLN A 1 250 ? 33.427 12.753 -69.068 1.00 85.75 250 GLN A C 1
ATOM 2083 O O . GLN A 1 250 ? 32.630 13.089 -68.194 1.00 85.75 250 GLN A O 1
ATOM 2088 N N . GLU A 1 251 ? 33.594 11.481 -69.434 1.00 88.88 251 GLU A N 1
ATOM 2089 C CA . GLU A 1 251 ? 32.885 10.371 -68.785 1.00 88.88 251 GLU A CA 1
ATOM 2090 C C . GLU A 1 251 ? 33.273 10.243 -67.310 1.00 88.88 251 GLU A C 1
ATOM 2092 O O . GLU A 1 251 ? 32.391 10.229 -66.455 1.00 88.88 251 GLU A O 1
ATOM 2097 N N . VAL A 1 252 ? 34.570 10.297 -66.982 1.00 86.00 252 VAL A N 1
ATOM 2098 C CA . VAL A 1 252 ? 35.018 10.252 -65.577 1.00 86.00 252 VAL A CA 1
ATOM 2099 C C . VAL A 1 252 ? 34.454 11.422 -64.765 1.00 86.00 252 VAL A C 1
ATOM 2101 O O . VAL A 1 252 ? 34.022 11.236 -63.628 1.00 86.00 252 VAL A O 1
ATOM 2104 N N . LEU A 1 253 ? 34.421 12.632 -65.333 1.00 87.94 253 LEU A N 1
ATOM 2105 C CA . LEU A 1 253 ? 33.809 13.800 -64.687 1.00 87.94 253 LEU A CA 1
ATOM 2106 C C . LEU A 1 253 ? 32.303 13.617 -64.466 1.00 87.94 253 LEU A C 1
ATOM 2108 O O . LEU A 1 253 ? 31.786 13.997 -63.413 1.00 87.94 253 LEU A O 1
ATOM 2112 N N . ARG A 1 254 ? 31.603 13.022 -65.435 1.00 90.88 254 ARG A N 1
ATOM 2113 C CA . ARG A 1 254 ? 30.167 12.748 -65.349 1.00 90.88 254 ARG A CA 1
ATOM 2114 C C . ARG A 1 254 ? 29.854 11.708 -64.275 1.00 90.88 254 ARG A C 1
ATOM 2116 O O . ARG A 1 254 ? 28.929 11.918 -63.490 1.00 90.88 254 ARG A O 1
ATOM 2123 N N . ASP A 1 255 ? 30.649 10.649 -64.191 1.00 87.19 255 ASP A N 1
ATOM 2124 C CA . ASP A 1 255 ? 30.500 9.612 -63.170 1.00 87.19 255 ASP A CA 1
ATOM 2125 C C . ASP A 1 255 ? 30.777 10.168 -61.769 1.00 87.19 255 ASP A C 1
ATOM 2127 O O . ASP A 1 255 ? 30.021 9.899 -60.833 1.00 87.19 255 ASP A O 1
ATOM 2131 N N . GLN A 1 256 ? 31.790 11.031 -61.625 1.00 82.31 256 GLN A N 1
ATOM 2132 C CA . GLN A 1 256 ? 32.074 11.701 -60.353 1.00 82.31 256 GLN A CA 1
ATOM 2133 C C . GLN A 1 256 ? 30.913 12.603 -59.904 1.00 82.31 256 GLN A C 1
ATOM 2135 O O . GLN A 1 256 ? 30.532 12.588 -58.732 1.00 82.31 256 GLN A O 1
ATOM 2140 N N . GLN A 1 257 ? 30.315 13.360 -60.832 1.00 90.00 257 GLN A N 1
ATOM 2141 C CA . GLN A 1 257 ? 29.135 14.181 -60.539 1.00 90.00 257 GLN A CA 1
ATOM 2142 C C . GLN A 1 257 ? 27.920 13.325 -60.165 1.00 90.00 257 GLN A C 1
ATOM 2144 O O . GLN A 1 257 ? 27.203 13.666 -59.223 1.00 90.00 257 GLN A O 1
ATOM 2149 N N . SER A 1 258 ? 27.707 12.199 -60.852 1.00 94.00 258 SER A N 1
ATOM 2150 C CA . SER A 1 258 ? 26.633 11.254 -60.529 1.00 94.00 258 SER A CA 1
ATOM 2151 C C . SER A 1 258 ? 26.795 10.677 -59.121 1.00 94.00 258 SER A C 1
ATOM 2153 O O . SER A 1 258 ? 25.832 10.643 -58.355 1.00 94.00 258 SER A O 1
ATOM 2155 N N . LEU A 1 259 ? 28.015 10.283 -58.742 1.00 87.94 259 LEU A N 1
ATOM 2156 C CA . LEU A 1 259 ? 28.304 9.769 -57.403 1.00 87.94 259 LEU A CA 1
ATOM 2157 C C . LEU A 1 259 ? 28.033 10.827 -56.324 1.00 87.94 259 LEU A C 1
ATOM 2159 O O . LEU A 1 259 ? 27.432 10.521 -55.295 1.00 87.94 259 LEU A O 1
ATOM 2163 N N . PHE A 1 260 ? 28.429 12.081 -56.567 1.00 91.12 260 PHE A N 1
ATOM 2164 C CA . PHE A 1 260 ? 28.162 13.179 -55.638 1.00 91.12 260 PHE A CA 1
ATOM 2165 C C . PHE A 1 260 ? 26.657 13.435 -55.478 1.00 91.12 260 PHE A C 1
ATOM 2167 O O . PHE A 1 260 ? 26.172 13.573 -54.355 1.00 91.12 260 PHE A O 1
ATOM 2174 N N . ALA A 1 261 ? 25.903 13.420 -56.581 1.00 89.38 261 ALA A N 1
ATOM 2175 C CA . ALA A 1 261 ? 24.450 13.555 -56.549 1.00 89.38 261 ALA A CA 1
ATOM 2176 C C . ALA A 1 261 ? 23.788 12.401 -55.773 1.00 89.38 261 ALA A C 1
ATOM 2178 O O . ALA A 1 261 ? 22.886 12.632 -54.967 1.00 89.38 261 ALA A O 1
ATOM 2179 N N . GLN A 1 262 ? 24.274 11.169 -55.952 1.00 90.06 262 GLN A N 1
ATOM 2180 C CA . GLN A 1 262 ? 23.768 9.997 -55.239 1.00 90.06 262 GLN A CA 1
ATOM 2181 C C . GLN A 1 262 ? 24.082 10.060 -53.737 1.00 90.06 262 GLN A C 1
ATOM 2183 O O . GLN A 1 262 ? 23.207 9.797 -52.911 1.00 90.06 262 GLN A O 1
ATOM 2188 N N . LEU A 1 263 ? 25.297 10.472 -53.361 1.00 88.31 263 LEU A N 1
ATOM 2189 C CA . LEU A 1 263 ? 25.676 10.666 -51.960 1.00 88.31 263 LEU A CA 1
ATOM 2190 C C . LEU A 1 263 ? 24.821 11.753 -51.298 1.00 88.31 263 LEU A C 1
ATOM 2192 O O . LEU A 1 263 ? 24.336 11.569 -50.181 1.00 88.31 263 LEU A O 1
ATOM 2196 N N . GLN A 1 264 ? 24.589 12.861 -52.002 1.00 89.31 264 GLN A N 1
ATOM 2197 C CA . GLN A 1 264 ? 23.727 13.939 -51.529 1.00 89.31 264 GLN A CA 1
ATOM 2198 C C . GLN A 1 264 ? 22.277 13.464 -51.349 1.00 89.31 264 GLN A C 1
ATOM 2200 O O . GLN A 1 264 ? 21.638 13.803 -50.353 1.00 89.31 264 GLN A O 1
ATOM 2205 N N . GLN A 1 265 ? 21.768 12.626 -52.257 1.00 91.12 265 GLN A N 1
ATOM 2206 C CA . GLN A 1 265 ? 20.437 12.031 -52.138 1.00 91.12 265 GLN A CA 1
ATOM 2207 C C . GLN A 1 265 ? 20.325 11.113 -50.911 1.00 91.12 265 GLN A C 1
ATOM 2209 O O . GLN A 1 265 ? 19.349 11.199 -50.164 1.00 91.12 265 GLN A O 1
ATOM 2214 N N . VAL A 1 266 ? 21.327 10.262 -50.667 1.00 87.25 266 VAL A N 1
ATOM 2215 C CA . VAL A 1 266 ? 21.367 9.391 -49.480 1.00 87.25 266 VAL A CA 1
ATOM 2216 C C . VAL A 1 266 ? 21.445 10.221 -48.198 1.00 87.25 266 VAL A C 1
ATOM 2218 O O . VAL A 1 266 ? 20.731 9.939 -47.236 1.00 87.25 266 VAL A O 1
ATOM 2221 N N . GLN A 1 267 ? 22.246 11.288 -48.187 1.00 84.69 267 GLN A N 1
ATOM 2222 C CA . GLN A 1 267 ? 22.315 12.210 -47.054 1.00 84.69 267 GLN A CA 1
ATOM 2223 C C . GLN A 1 267 ? 20.954 12.873 -46.783 1.00 84.69 267 GLN A C 1
ATOM 2225 O O . GLN A 1 267 ? 20.539 12.988 -45.629 1.00 84.69 267 GLN A O 1
ATOM 2230 N N . GLN A 1 268 ? 20.228 13.263 -47.833 1.00 87.50 268 GLN A N 1
ATOM 2231 C CA . GLN A 1 268 ? 18.900 13.855 -47.699 1.00 87.50 268 GLN A CA 1
ATOM 2232 C C . GLN A 1 268 ? 17.868 12.844 -47.170 1.00 87.50 268 GLN A C 1
ATOM 2234 O O . GLN A 1 268 ? 17.076 13.186 -46.291 1.00 87.50 268 GLN A O 1
ATOM 2239 N N . GLN A 1 269 ? 17.911 11.585 -47.629 1.00 88.75 269 GLN A N 1
ATOM 2240 C CA . GLN A 1 269 ? 17.088 10.512 -47.056 1.00 88.75 269 GLN A CA 1
ATOM 2241 C C . GLN A 1 269 ? 17.398 10.285 -45.575 1.00 88.75 269 GLN A C 1
ATOM 2243 O O . GLN A 1 269 ? 16.475 10.140 -44.775 1.00 88.75 269 GLN A O 1
ATOM 2248 N N . GLN A 1 270 ? 18.674 10.303 -45.187 1.00 82.44 270 GLN A N 1
ATOM 2249 C CA . GLN A 1 270 ? 19.063 10.130 -43.790 1.00 82.44 270 GLN A CA 1
ATOM 2250 C C . GLN A 1 270 ? 18.495 11.250 -42.903 1.00 82.44 270 GLN A C 1
ATOM 2252 O O . GLN A 1 270 ? 17.974 10.968 -41.823 1.00 82.44 270 GLN A O 1
ATOM 2257 N N . GLN A 1 271 ? 18.515 12.502 -43.375 1.00 84.56 271 GLN A N 1
ATOM 2258 C CA . GLN A 1 271 ? 17.896 13.621 -42.655 1.00 84.56 271 GLN A CA 1
ATOM 2259 C C . GLN A 1 271 ? 16.377 13.455 -42.517 1.00 84.56 271 GLN A C 1
ATOM 2261 O O . GLN A 1 271 ? 15.836 13.700 -41.439 1.00 84.56 271 GLN A O 1
ATOM 2266 N N . GLN A 1 272 ? 15.683 12.999 -43.567 1.00 88.69 272 GLN A N 1
ATOM 2267 C CA . GLN A 1 272 ? 14.242 12.727 -43.484 1.00 88.69 272 GLN A CA 1
ATOM 2268 C C . GLN A 1 272 ? 13.926 11.612 -42.486 1.00 88.69 272 GLN A C 1
ATOM 2270 O O . GLN A 1 272 ? 12.993 11.748 -41.695 1.00 88.69 272 GLN A O 1
ATOM 2275 N N . LEU A 1 273 ? 14.716 10.535 -42.478 1.00 88.06 273 LEU A N 1
ATOM 2276 C CA . LEU A 1 273 ? 14.525 9.429 -41.542 1.00 88.06 273 LEU A CA 1
ATOM 2277 C C . LEU A 1 273 ? 14.710 9.888 -40.090 1.00 88.06 273 LEU A C 1
ATOM 2279 O O . LEU A 1 273 ? 13.949 9.498 -39.206 1.00 88.06 273 LEU A O 1
ATOM 2283 N N . GLN A 1 274 ? 15.693 10.759 -39.855 1.00 84.12 274 GLN A N 1
ATOM 2284 C CA . GLN A 1 274 ? 15.959 11.326 -38.538 1.00 84.12 274 GLN A CA 1
ATOM 2285 C C . GLN A 1 274 ? 14.821 12.246 -38.069 1.00 84.12 274 GLN A C 1
ATOM 2287 O O . GLN A 1 274 ? 14.415 12.178 -36.908 1.00 84.12 274 GLN A O 1
ATOM 2292 N N . LEU A 1 275 ? 14.249 13.049 -38.973 1.00 90.12 275 LEU A N 1
ATOM 2293 C CA . LEU A 1 275 ? 13.073 13.869 -38.672 1.00 90.12 275 LEU A CA 1
ATOM 2294 C C . LEU A 1 275 ? 11.843 13.003 -38.361 1.00 90.12 275 LEU A C 1
ATOM 2296 O O . LEU A 1 275 ? 11.106 13.289 -37.418 1.00 90.12 275 LEU A O 1
ATOM 2300 N N . LEU A 1 276 ? 11.637 11.919 -39.114 1.00 92.69 276 LEU A N 1
ATOM 2301 C CA . LEU A 1 276 ? 10.531 10.989 -38.886 1.00 92.69 276 LEU A CA 1
ATOM 2302 C C . LEU A 1 276 ? 10.657 10.285 -37.528 1.00 92.69 276 LEU A C 1
ATOM 2304 O O . LEU A 1 276 ? 9.670 10.152 -36.805 1.00 92.69 276 LEU A O 1
ATOM 2308 N N . GLN A 1 277 ? 11.872 9.878 -37.155 1.00 85.56 277 GLN A N 1
ATOM 2309 C CA . GLN A 1 277 ? 12.145 9.293 -35.844 1.00 85.56 277 GLN A CA 1
ATOM 2310 C C . GLN A 1 277 ? 11.835 10.285 -34.714 1.00 85.56 277 GLN A C 1
ATOM 2312 O O . GLN A 1 277 ? 11.177 9.916 -33.742 1.00 85.56 277 GLN A O 1
ATOM 2317 N N . GLN A 1 278 ? 12.233 11.552 -34.863 1.00 84.00 278 GLN A N 1
ATOM 2318 C CA . GLN A 1 278 ? 11.910 12.597 -33.890 1.00 84.00 278 GLN A CA 1
ATOM 2319 C C . GLN A 1 278 ? 10.393 12.817 -33.769 1.00 84.00 278 GLN A C 1
ATOM 2321 O O . GLN A 1 278 ? 9.871 12.920 -32.659 1.00 84.00 278 GLN A O 1
ATOM 2326 N N . GLN A 1 279 ? 9.670 12.846 -34.892 1.00 87.56 279 GLN A N 1
ATOM 2327 C CA . GLN A 1 279 ? 8.213 12.990 -34.884 1.00 87.56 279 GLN A CA 1
ATOM 2328 C C . GLN A 1 279 ? 7.532 11.811 -34.173 1.00 87.56 279 GLN A C 1
ATOM 2330 O O . GLN A 1 279 ? 6.609 12.017 -33.385 1.00 87.56 279 GLN A O 1
ATOM 2335 N N . GLN A 1 280 ? 7.998 10.580 -34.411 1.00 87.50 280 GLN A N 1
ATOM 2336 C CA . GLN A 1 280 ? 7.473 9.397 -33.727 1.00 87.50 280 GLN A CA 1
ATOM 2337 C C . GLN A 1 280 ? 7.666 9.501 -32.209 1.00 87.50 280 GLN A C 1
ATOM 2339 O O . GLN A 1 280 ? 6.745 9.192 -31.454 1.00 87.50 280 GLN A O 1
ATOM 2344 N N . GLN A 1 281 ? 8.829 9.982 -31.768 1.00 85.81 281 GLN A N 1
ATOM 2345 C CA . GLN A 1 281 ? 9.130 10.150 -30.350 1.00 85.81 281 GLN A CA 1
ATOM 2346 C C . GLN A 1 281 ? 8.214 11.193 -29.691 1.00 85.81 281 GLN A C 1
ATOM 2348 O O . GLN A 1 281 ? 7.634 10.915 -28.644 1.00 85.81 281 GLN A O 1
ATOM 2353 N N . GLN A 1 282 ? 7.973 12.333 -30.351 1.00 85.50 282 GLN A N 1
ATOM 2354 C CA . GLN A 1 282 ? 7.010 13.336 -29.871 1.00 85.50 282 GLN A CA 1
ATOM 2355 C C . GLN A 1 282 ? 5.583 12.786 -29.773 1.00 85.50 282 GLN A C 1
ATOM 2357 O O . GLN A 1 282 ? 4.872 13.066 -28.810 1.00 85.50 282 GLN A O 1
ATOM 2362 N N . LEU A 1 283 ? 5.151 11.984 -30.749 1.00 90.19 283 LEU A N 1
ATOM 2363 C CA . LEU A 1 283 ? 3.842 11.328 -30.716 1.00 90.19 283 LEU A CA 1
ATOM 2364 C C . LEU A 1 283 ? 3.724 10.360 -29.538 1.00 90.19 283 LEU A C 1
ATOM 2366 O O . LEU A 1 283 ? 2.678 10.299 -28.894 1.00 90.19 283 LEU A O 1
ATOM 2370 N N . GLN A 1 284 ? 4.790 9.619 -29.243 1.00 84.31 284 GLN A N 1
ATOM 2371 C CA . GLN A 1 284 ? 4.823 8.675 -28.133 1.00 84.31 284 GLN A CA 1
ATOM 2372 C C . GLN A 1 284 ? 4.761 9.395 -26.779 1.00 84.31 284 GLN A C 1
ATOM 2374 O O . GLN A 1 284 ? 4.000 8.978 -25.906 1.00 84.31 284 GLN A O 1
ATOM 2379 N N . GLU A 1 285 ? 5.474 10.513 -26.637 1.00 78.94 285 GLU A N 1
ATOM 2380 C CA . GLU A 1 285 ? 5.397 11.385 -25.460 1.00 78.94 285 GLU A CA 1
ATOM 2381 C C . GLU A 1 285 ? 4.006 11.999 -25.300 1.00 78.94 285 GLU A C 1
ATOM 2383 O O . GLU A 1 285 ? 3.451 11.995 -24.204 1.00 78.94 285 GLU A O 1
ATOM 2388 N N . GLN A 1 286 ? 3.395 12.475 -26.387 1.00 87.56 286 GLN A N 1
ATOM 2389 C CA . GLN A 1 286 ? 2.044 13.027 -26.333 1.00 87.56 286 GLN A CA 1
ATOM 2390 C C . GLN A 1 286 ? 1.019 11.957 -25.923 1.00 87.56 286 GLN A C 1
ATOM 2392 O O . GLN A 1 286 ? 0.078 12.248 -25.184 1.00 87.56 286 GLN A O 1
ATOM 2397 N N . ARG A 1 287 ? 1.232 10.704 -26.345 1.00 87.38 287 ARG A N 1
ATOM 2398 C CA . ARG A 1 287 ? 0.428 9.551 -25.922 1.00 87.38 287 ARG A CA 1
ATOM 2399 C C . ARG A 1 287 ? 0.603 9.257 -24.438 1.00 87.38 287 ARG A C 1
ATOM 2401 O O . ARG A 1 287 ? -0.398 9.107 -23.754 1.00 87.38 287 ARG A O 1
ATOM 2408 N N . GLN A 1 288 ? 1.838 9.251 -23.937 1.00 86.44 288 GLN A N 1
ATOM 2409 C CA . GLN A 1 288 ? 2.107 9.066 -22.508 1.00 86.44 288 GLN A CA 1
ATOM 2410 C C . GLN A 1 288 ? 1.490 10.18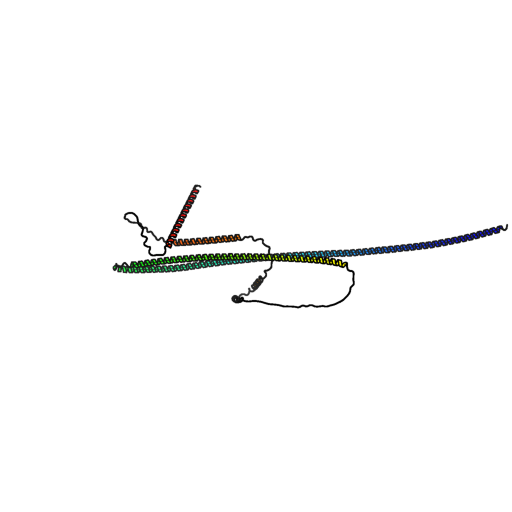4 -21.670 1.00 86.44 288 GLN A C 1
ATOM 2412 O O . GLN A 1 288 ? 0.782 9.900 -20.715 1.00 86.44 288 GLN A O 1
ATOM 2417 N N . GLN A 1 289 ? 1.652 11.447 -22.073 1.00 87.56 289 GLN A N 1
ATOM 2418 C CA . GLN A 1 289 ? 1.017 12.573 -21.384 1.00 87.56 289 GLN A CA 1
ATOM 2419 C C . GLN A 1 289 ? -0.508 12.461 -21.385 1.00 87.56 289 GLN A C 1
ATOM 2421 O O . GLN A 1 289 ? -1.162 12.815 -20.404 1.00 87.56 289 GLN A O 1
ATOM 2426 N N . HIS A 1 290 ? -1.093 11.986 -22.485 1.00 88.88 290 HIS A N 1
ATOM 2427 C CA . HIS A 1 290 ? -2.525 11.743 -22.555 1.00 88.88 290 HIS A CA 1
ATOM 2428 C C . HIS A 1 290 ? -2.948 10.594 -21.630 1.00 88.88 290 HIS A C 1
ATOM 2430 O O . HIS A 1 290 ? -3.917 10.752 -20.893 1.00 88.88 290 HIS A O 1
ATOM 2436 N N . ASP A 1 291 ? -2.222 9.478 -21.633 1.00 90.88 291 ASP A N 1
ATOM 2437 C CA . ASP A 1 291 ? -2.494 8.320 -20.779 1.00 90.88 291 ASP A CA 1
ATOM 2438 C C . ASP A 1 291 ? -2.359 8.688 -19.292 1.00 90.88 291 ASP A C 1
ATOM 2440 O O . ASP A 1 291 ? -3.253 8.376 -18.505 1.00 90.88 291 ASP A O 1
ATOM 2444 N N . ASP A 1 292 ? -1.333 9.456 -18.918 1.00 88.88 292 ASP A N 1
ATOM 2445 C CA . ASP A 1 292 ? -1.149 9.992 -17.566 1.00 88.88 292 ASP A CA 1
ATOM 2446 C C . ASP A 1 292 ? -2.283 10.947 -17.177 1.00 88.88 292 ASP A C 1
ATOM 2448 O O . ASP A 1 292 ? -2.815 10.881 -16.068 1.00 88.88 292 ASP A O 1
ATOM 2452 N N . ARG A 1 293 ? -2.721 11.810 -18.102 1.00 92.12 293 ARG A N 1
ATOM 2453 C CA . ARG A 1 293 ? -3.846 12.726 -17.870 1.00 92.12 293 ARG A CA 1
ATOM 2454 C C . ARG A 1 293 ? -5.169 11.982 -17.709 1.00 92.12 293 ARG A C 1
ATOM 2456 O O . ARG A 1 293 ? -5.998 12.385 -16.896 1.00 92.12 293 ARG A O 1
ATOM 2463 N N . VAL A 1 294 ? -5.394 10.929 -18.491 1.00 93.94 294 VAL A N 1
ATOM 2464 C CA . VAL A 1 294 ? -6.581 10.072 -18.373 1.00 93.94 294 VAL A CA 1
ATOM 2465 C C . VAL A 1 294 ? -6.547 9.312 -17.054 1.00 93.94 294 VAL A C 1
ATOM 2467 O O . VAL A 1 294 ? -7.552 9.290 -16.349 1.00 93.94 294 VAL A O 1
ATOM 2470 N N . LYS A 1 295 ? -5.390 8.755 -16.685 1.00 94.75 295 LYS A N 1
ATOM 2471 C CA . LYS A 1 295 ? -5.193 8.072 -15.407 1.00 94.75 295 LYS A CA 1
ATOM 2472 C C . LYS A 1 295 ? -5.483 9.000 -14.228 1.00 94.75 295 LYS A C 1
ATOM 2474 O O . LYS A 1 295 ? -6.241 8.622 -13.343 1.00 94.75 295 LYS A O 1
ATOM 2479 N N . TRP A 1 296 ? -4.969 10.228 -14.266 1.00 90.12 296 TRP A N 1
ATOM 2480 C CA . TRP A 1 296 ? -5.222 11.227 -13.229 1.00 90.12 296 TRP A CA 1
ATOM 2481 C C . TRP A 1 296 ? -6.713 11.576 -13.103 1.00 90.12 296 TRP A C 1
ATOM 2483 O O . TRP A 1 296 ? -7.246 11.589 -11.999 1.00 90.12 296 TRP A O 1
ATOM 2493 N N . LYS A 1 297 ? -7.422 11.774 -14.225 1.00 94.12 297 LYS A N 1
ATOM 2494 C CA . 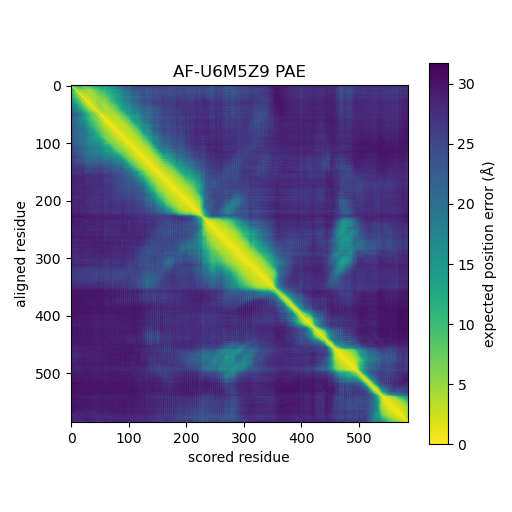LYS A 1 297 ? -8.878 12.016 -14.206 1.00 94.12 297 LYS A CA 1
ATOM 2495 C C . LYS A 1 297 ? -9.672 10.836 -13.643 1.00 94.12 297 LYS A C 1
ATOM 2497 O O . LYS A 1 297 ? -10.651 11.045 -12.939 1.00 94.12 297 LYS A O 1
ATOM 2502 N N . LEU A 1 298 ? -9.263 9.606 -13.954 1.00 92.81 298 LEU A N 1
ATOM 2503 C CA . LEU A 1 298 ? -9.879 8.395 -13.405 1.00 92.81 298 LEU A CA 1
ATOM 2504 C C . LEU A 1 298 ? -9.674 8.297 -11.891 1.00 92.81 298 LEU A C 1
ATOM 2506 O O . LEU A 1 298 ? -10.609 7.948 -11.177 1.00 92.81 298 LEU A O 1
ATOM 2510 N N . GLU A 1 299 ? -8.473 8.609 -11.403 1.00 90.38 299 GLU A N 1
ATOM 2511 C CA . GLU A 1 299 ? -8.184 8.656 -9.967 1.00 90.38 299 GLU A CA 1
ATOM 2512 C C . GLU A 1 299 ? -9.019 9.743 -9.268 1.00 90.38 299 GLU A C 1
ATOM 2514 O O . GLU A 1 299 ? -9.633 9.462 -8.238 1.00 90.38 299 GLU A O 1
ATOM 2519 N N . GLU A 1 300 ? -9.144 10.931 -9.871 1.00 93.56 300 GLU A N 1
ATOM 2520 C CA . GLU A 1 300 ? -9.978 12.032 -9.367 1.00 93.56 300 GLU A CA 1
ATOM 2521 C C . GLU A 1 300 ? -11.474 11.658 -9.317 1.00 93.56 300 GLU A C 1
ATOM 2523 O O . GLU A 1 300 ? -12.137 11.857 -8.295 1.00 93.56 300 GLU A O 1
ATOM 2528 N N . GLU A 1 301 ? -12.021 11.053 -10.378 1.00 93.75 301 GLU A N 1
ATOM 2529 C CA . GLU A 1 301 ? -13.414 10.580 -10.396 1.00 93.75 301 GLU A CA 1
ATOM 2530 C C . GLU A 1 301 ? -13.667 9.479 -9.356 1.00 93.75 301 GLU A C 1
ATOM 2532 O O . GLU A 1 301 ? -14.726 9.447 -8.718 1.00 93.75 301 GLU A O 1
ATOM 2537 N N . LEU A 1 302 ? -12.697 8.584 -9.153 1.00 95.56 302 LEU A N 1
ATOM 2538 C CA . LEU A 1 302 ? -12.795 7.495 -8.185 1.00 95.56 302 LEU A CA 1
ATOM 2539 C C . LEU A 1 302 ? -12.763 8.018 -6.744 1.00 95.56 302 LEU A C 1
ATOM 2541 O O . LEU A 1 302 ? -13.521 7.541 -5.892 1.00 95.56 302 LEU A O 1
ATOM 2545 N N . GLU A 1 303 ? -11.947 9.035 -6.474 1.00 92.88 303 GLU A N 1
ATOM 2546 C CA . GLU A 1 303 ? -11.913 9.722 -5.186 1.00 92.88 303 GLU A CA 1
ATOM 2547 C C . GLU A 1 303 ? -13.219 10.491 -4.928 1.00 92.88 303 GLU A C 1
ATOM 2549 O O . GLU A 1 303 ? -13.805 10.380 -3.845 1.00 92.88 303 GLU A O 1
ATOM 2554 N N . HIS A 1 304 ? -13.765 11.156 -5.950 1.00 96.25 304 HIS A N 1
ATOM 2555 C CA . HIS A 1 304 ? -15.054 11.841 -5.863 1.00 96.25 304 HIS A CA 1
ATOM 2556 C C . HIS A 1 304 ? -16.220 10.874 -5.581 1.00 96.25 304 HIS A C 1
ATOM 2558 O O . HIS A 1 304 ? -17.081 11.143 -4.737 1.00 96.25 304 HIS A O 1
ATOM 2564 N N . LEU A 1 305 ? -16.236 9.705 -6.233 1.00 95.25 305 LEU A N 1
ATOM 2565 C CA . LEU A 1 305 ? -17.204 8.635 -5.967 1.00 95.25 305 LEU A CA 1
ATOM 2566 C C . LEU A 1 305 ? -17.092 8.100 -4.538 1.00 95.25 305 LEU A C 1
ATOM 2568 O O . LEU A 1 305 ? -18.111 7.905 -3.871 1.00 95.25 305 LEU A O 1
ATOM 2572 N N . ARG A 1 306 ? -15.868 7.896 -4.043 1.00 95.44 306 ARG A N 1
ATOM 2573 C CA . ARG A 1 306 ? -15.631 7.456 -2.664 1.00 95.44 306 ARG A CA 1
ATOM 2574 C C . ARG A 1 306 ? -16.162 8.475 -1.658 1.00 95.44 306 ARG A C 1
ATOM 2576 O O . ARG A 1 306 ? -16.819 8.090 -0.693 1.00 95.44 306 ARG A O 1
ATOM 2583 N N . GLN A 1 307 ? -15.936 9.761 -1.905 1.00 95.38 307 GLN A N 1
ATOM 2584 C CA . GLN A 1 307 ? -16.420 10.837 -1.045 1.00 95.38 307 GLN A CA 1
ATOM 2585 C C . GLN A 1 307 ? -17.954 10.922 -1.046 1.00 95.38 307 GLN A C 1
ATOM 2587 O O . GLN A 1 307 ? -18.562 11.049 0.016 1.00 95.38 307 GLN A O 1
ATOM 2592 N N . ARG A 1 308 ? -18.596 10.748 -2.211 1.00 96.62 308 ARG A N 1
ATOM 2593 C CA . ARG A 1 308 ? -20.061 10.637 -2.322 1.00 96.62 308 ARG A CA 1
ATOM 2594 C C . ARG A 1 308 ? -20.629 9.445 -1.560 1.00 96.62 308 ARG A C 1
ATOM 2596 O O . ARG A 1 308 ? -21.654 9.590 -0.903 1.00 96.62 308 ARG A O 1
ATOM 2603 N N . LEU A 1 309 ? -19.977 8.284 -1.625 1.00 96.19 309 LEU A N 1
ATOM 2604 C CA . LEU A 1 309 ? -20.408 7.099 -0.879 1.00 96.19 309 LEU A CA 1
ATOM 2605 C C . LEU A 1 309 ? -20.292 7.304 0.633 1.00 96.19 309 LEU A C 1
ATOM 2607 O O . LEU A 1 309 ? -21.205 6.926 1.360 1.00 96.19 309 LEU A O 1
ATOM 2611 N N . LEU A 1 310 ? -19.212 7.936 1.101 1.00 95.81 310 LEU A N 1
ATOM 2612 C CA . LEU A 1 310 ? -19.056 8.282 2.516 1.00 95.81 310 LEU A CA 1
ATOM 2613 C C . LEU A 1 310 ? -20.113 9.295 2.973 1.00 95.81 310 LEU A C 1
ATOM 2615 O O . LEU A 1 310 ? -20.707 9.112 4.033 1.00 95.81 310 LEU A O 1
ATOM 2619 N N . ALA A 1 311 ? -20.400 10.319 2.165 1.00 92.69 311 ALA A N 1
ATOM 2620 C CA . ALA A 1 311 ? -21.458 11.284 2.460 1.00 92.69 311 ALA A CA 1
ATOM 2621 C C . ALA A 1 311 ? -22.844 10.616 2.521 1.00 92.69 311 ALA A C 1
ATOM 2623 O O . ALA A 1 311 ? -23.584 10.830 3.478 1.00 92.69 311 ALA A O 1
ATOM 2624 N N . ALA A 1 312 ? -23.165 9.742 1.562 1.00 92.94 312 ALA A N 1
ATOM 2625 C CA . ALA A 1 312 ? -24.422 8.994 1.554 1.00 92.94 312 ALA A CA 1
ATOM 2626 C C . ALA A 1 312 ? -24.541 8.038 2.757 1.00 92.94 312 ALA A C 1
ATOM 2628 O O . ALA A 1 312 ? -25.611 7.918 3.353 1.00 92.94 312 ALA A O 1
ATOM 2629 N N . ALA A 1 313 ? -23.443 7.382 3.150 1.00 93.69 313 ALA A N 1
ATOM 2630 C CA . ALA A 1 313 ? -23.410 6.539 4.344 1.00 93.69 313 ALA A CA 1
ATOM 2631 C C . ALA A 1 313 ? -23.639 7.361 5.626 1.00 93.69 313 ALA A C 1
ATOM 2633 O O . ALA A 1 313 ? -24.402 6.941 6.498 1.00 93.69 313 ALA A O 1
ATOM 2634 N N . ALA A 1 314 ? -23.039 8.552 5.718 1.00 92.75 314 ALA A N 1
ATOM 2635 C CA . ALA A 1 314 ? -23.252 9.469 6.834 1.00 92.75 314 ALA A CA 1
ATOM 2636 C C . ALA A 1 314 ? -24.709 9.963 6.904 1.00 92.75 314 ALA A C 1
ATOM 2638 O O . ALA A 1 314 ? -25.307 9.935 7.981 1.00 92.75 314 ALA A O 1
ATOM 2639 N N . GLU A 1 315 ? -25.318 10.341 5.773 1.00 93.75 315 GLU A N 1
ATOM 2640 C CA . GLU A 1 315 ? -26.740 10.718 5.711 1.00 93.75 315 GLU A CA 1
ATOM 2641 C C . GLU A 1 315 ? -27.658 9.567 6.143 1.00 93.75 315 GLU A C 1
ATOM 2643 O O . GLU A 1 315 ? -28.600 9.777 6.911 1.00 93.75 315 GLU A O 1
ATOM 2648 N N . GLN A 1 316 ? -27.367 8.334 5.716 1.00 92.50 316 GLN A N 1
ATOM 2649 C CA . GLN A 1 316 ? -28.138 7.160 6.124 1.00 92.50 316 GLN A CA 1
ATOM 2650 C C . GLN A 1 316 ? -28.038 6.913 7.637 1.00 92.50 316 GLN A C 1
ATOM 2652 O O . GLN A 1 316 ? -29.041 6.605 8.287 1.00 92.50 316 GLN A O 1
ATOM 2657 N N . GLN A 1 317 ? -26.848 7.081 8.219 1.00 90.88 317 GLN A N 1
ATOM 2658 C CA . GLN A 1 317 ? -26.649 6.953 9.661 1.00 90.88 317 GLN A CA 1
ATOM 2659 C C . GLN A 1 317 ? -27.406 8.047 10.431 1.00 90.88 317 GLN A C 1
ATOM 2661 O O . GLN A 1 317 ?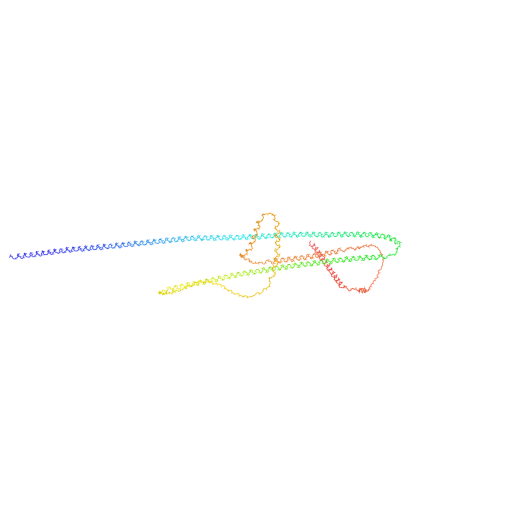 -28.011 7.772 11.470 1.00 90.88 317 GLN A O 1
ATOM 2666 N N . GLN A 1 318 ? -27.446 9.270 9.894 1.00 92.12 318 GLN A N 1
ATOM 2667 C CA . GLN A 1 318 ? -28.200 10.378 10.477 1.00 92.12 318 GLN A CA 1
ATOM 2668 C C . GLN A 1 318 ? -29.718 10.136 10.420 1.00 92.12 318 GLN A C 1
ATOM 2670 O O . GLN A 1 318 ? -30.414 10.373 11.411 1.00 92.12 318 GLN A O 1
ATOM 2675 N N . GLN A 1 319 ? -30.236 9.588 9.313 1.00 92.25 319 GLN A N 1
ATOM 2676 C CA . GLN A 1 319 ? -31.644 9.181 9.214 1.00 92.25 319 GLN A CA 1
ATOM 2677 C C . GLN A 1 319 ? -32.001 8.076 10.217 1.00 92.25 319 GLN A C 1
ATOM 2679 O O . GLN A 1 319 ? -33.061 8.142 10.842 1.00 92.25 319 GLN A O 1
ATOM 2684 N N . GLN A 1 320 ? -31.122 7.088 10.430 1.00 91.50 320 GLN A N 1
ATOM 2685 C CA . GLN A 1 320 ? -31.354 6.056 11.449 1.00 91.50 320 GLN A CA 1
ATOM 2686 C C . GLN A 1 320 ? -31.399 6.640 12.866 1.00 91.50 320 GLN A C 1
ATOM 2688 O O . GLN A 1 320 ? -32.260 6.251 13.658 1.00 91.50 320 GLN A O 1
ATOM 2693 N N . GLN A 1 321 ? -30.533 7.607 13.188 1.00 91.56 321 GLN A N 1
ATOM 2694 C CA . GLN A 1 321 ? -30.585 8.290 14.484 1.00 91.56 321 GLN A CA 1
ATOM 2695 C C . GLN A 1 321 ? -31.874 9.106 14.662 1.00 91.56 321 GLN A C 1
ATOM 2697 O O . GLN A 1 321 ? -32.469 9.067 15.741 1.00 91.56 321 GLN A O 1
ATOM 2702 N N . GLN A 1 322 ? -32.357 9.789 13.617 1.00 92.25 322 GLN A N 1
ATOM 2703 C CA . GLN A 1 322 ? -33.638 10.504 13.682 1.00 92.25 322 GLN A CA 1
ATOM 2704 C C . GLN A 1 322 ? -34.827 9.554 13.882 1.00 92.25 322 GLN A C 1
ATOM 2706 O O . GLN A 1 322 ? -35.709 9.852 14.690 1.00 92.25 322 GLN A O 1
ATOM 2711 N N . GLN A 1 323 ? -34.846 8.388 13.223 1.00 92.38 323 GLN A N 1
ATOM 2712 C CA . GLN A 1 323 ? -35.897 7.387 13.451 1.00 92.38 323 GLN A CA 1
ATOM 2713 C C . GLN A 1 323 ? -35.867 6.820 14.878 1.00 92.38 323 GLN A C 1
ATOM 2715 O O . GLN A 1 323 ? -36.925 6.657 15.487 1.00 92.38 323 GLN A O 1
ATOM 2720 N N . GLN A 1 324 ? -34.681 6.570 15.448 1.00 91.12 324 GLN A N 1
ATOM 2721 C CA . GLN A 1 324 ? -34.576 6.135 16.847 1.00 91.12 324 GLN A CA 1
ATOM 2722 C C . GLN A 1 324 ? -35.067 7.207 17.828 1.00 91.12 324 GLN A C 1
ATOM 2724 O O . GLN A 1 324 ? -35.753 6.873 18.796 1.00 91.12 324 GLN A O 1
ATOM 2729 N N . GLN A 1 325 ? -34.781 8.489 17.574 1.00 92.56 325 GLN A N 1
ATOM 2730 C CA . GLN A 1 325 ? -35.315 9.576 18.403 1.00 92.56 325 GLN A CA 1
ATOM 2731 C C . GLN A 1 325 ? -36.841 9.687 18.301 1.00 92.56 325 GLN A C 1
ATOM 2733 O O . GLN A 1 325 ? -37.500 9.864 19.327 1.00 92.56 325 GLN A O 1
ATOM 2738 N N . GLN A 1 326 ? -37.424 9.528 17.106 1.00 93.38 326 GLN A N 1
ATOM 2739 C CA . GLN A 1 326 ? -38.884 9.513 16.955 1.00 93.38 326 GLN A CA 1
ATOM 2740 C C . GLN A 1 326 ? -39.532 8.322 17.675 1.00 93.38 326 GLN A C 1
ATOM 2742 O O . GLN A 1 326 ? -40.547 8.509 18.347 1.00 93.38 326 GLN A O 1
ATOM 2747 N N . GLN A 1 327 ? -38.938 7.123 17.612 1.00 92.31 327 GLN A N 1
ATOM 2748 C CA . GLN A 1 327 ? -39.437 5.974 18.379 1.00 92.31 327 GLN A CA 1
ATOM 2749 C C . GLN A 1 327 ? -39.351 6.206 19.889 1.00 92.31 327 GLN A C 1
ATOM 2751 O O . GLN A 1 327 ? -40.306 5.893 20.598 1.00 92.31 327 GLN A O 1
ATOM 2756 N N . GLN A 1 328 ? -38.260 6.796 20.394 1.00 92.44 328 GLN A N 1
ATOM 2757 C CA . GLN A 1 328 ? -38.163 7.145 21.815 1.00 92.44 328 GLN A CA 1
ATOM 2758 C C . GLN A 1 328 ? -39.227 8.164 22.235 1.00 92.44 328 GLN A C 1
ATOM 2760 O O . GLN A 1 328 ? -39.838 7.988 23.288 1.00 92.44 328 GLN A O 1
ATOM 2765 N N . GLN A 1 329 ? -39.500 9.188 21.419 1.00 93.38 329 GLN A N 1
ATOM 2766 C CA . GLN A 1 329 ? -40.570 10.146 21.716 1.00 93.38 329 GLN A CA 1
ATOM 2767 C C . GLN A 1 329 ? -41.958 9.493 21.704 1.00 93.38 329 GLN A C 1
ATOM 2769 O O . GLN A 1 329 ? -42.759 9.774 22.596 1.00 93.38 329 GLN A O 1
ATOM 2774 N N . GLN A 1 330 ? -42.240 8.588 20.758 1.00 94.12 330 GLN A N 1
ATOM 2775 C CA . GLN A 1 330 ? -43.495 7.826 20.758 1.00 94.12 330 GLN A CA 1
ATOM 2776 C C . GLN A 1 330 ? -43.629 6.940 21.998 1.00 94.12 330 GLN A C 1
ATOM 2778 O O . GLN A 1 330 ? -44.679 6.949 22.636 1.00 94.12 330 GLN A O 1
ATOM 2783 N N . LEU A 1 331 ? -42.570 6.221 22.382 1.00 93.12 331 LEU A N 1
ATOM 2784 C CA . LEU A 1 331 ? -42.555 5.408 23.602 1.00 93.12 331 LEU A CA 1
ATOM 2785 C C . LEU A 1 331 ? -42.792 6.259 24.851 1.00 93.12 331 LEU A C 1
ATOM 2787 O O . LEU A 1 331 ? -43.537 5.850 25.738 1.00 93.12 331 LEU A O 1
ATOM 2791 N N . GLN A 1 332 ? -42.211 7.457 24.911 1.00 93.06 332 GLN A N 1
ATOM 2792 C CA . GLN A 1 332 ? -42.383 8.364 26.041 1.00 93.06 332 GLN A CA 1
ATOM 2793 C C . GLN A 1 332 ? -43.811 8.936 26.111 1.00 93.06 332 GLN A C 1
ATOM 2795 O O . GLN A 1 332 ? -44.382 9.003 27.201 1.00 93.06 332 GLN A O 1
ATOM 2800 N N . GLN A 1 333 ? -44.432 9.263 24.968 1.00 92.00 333 GLN A N 1
ATOM 2801 C CA . GLN A 1 333 ? -45.855 9.630 24.920 1.00 92.00 333 GLN A CA 1
ATOM 2802 C C . GLN A 1 333 ? -46.765 8.467 25.322 1.00 92.00 333 GLN A C 1
ATOM 2804 O O . GLN A 1 333 ? -47.716 8.671 26.075 1.00 92.00 333 GLN A O 1
ATOM 2809 N N . GLN A 1 334 ? -46.464 7.244 24.881 1.00 91.19 334 GLN A N 1
ATOM 2810 C CA . GLN A 1 334 ? -47.254 6.066 25.239 1.00 91.19 334 GLN A CA 1
ATOM 2811 C C . GLN A 1 334 ? -47.142 5.751 26.741 1.00 91.19 334 GLN A C 1
ATOM 2813 O O . GLN A 1 334 ? -48.134 5.399 27.377 1.00 91.19 334 GLN A O 1
ATOM 2818 N N . GLN A 1 335 ? -45.965 5.964 27.341 1.00 88.75 335 GLN A N 1
ATOM 2819 C CA . GLN A 1 335 ? -45.780 5.850 28.790 1.00 88.75 335 GLN A CA 1
ATOM 2820 C C . GLN A 1 335 ? -46.552 6.931 29.565 1.00 88.75 335 GLN A C 1
ATOM 2822 O O . GLN A 1 335 ? -47.129 6.633 30.611 1.00 88.75 335 GLN A O 1
ATOM 2827 N N . GLN A 1 336 ? -46.610 8.168 29.054 1.00 89.19 336 GLN A N 1
ATOM 2828 C CA . GLN A 1 336 ? -47.449 9.216 29.647 1.00 89.19 336 GLN A CA 1
ATOM 2829 C C . GLN A 1 336 ? -48.943 8.900 29.533 1.00 89.19 336 GLN A C 1
ATOM 2831 O O . GLN A 1 336 ? -49.664 9.097 30.511 1.00 89.19 336 GLN A O 1
ATOM 2836 N N . GLN A 1 337 ? -49.409 8.373 28.396 1.00 90.50 337 GLN A N 1
ATOM 2837 C CA . GLN A 1 337 ? -50.802 7.936 28.252 1.00 90.50 337 GLN A CA 1
ATOM 2838 C C . GLN A 1 337 ? -51.132 6.791 29.213 1.00 90.50 337 GLN A C 1
ATOM 2840 O O . GLN A 1 337 ? -52.136 6.879 29.912 1.00 90.50 337 GLN A O 1
ATOM 2845 N N . GLN A 1 338 ? -50.261 5.784 29.359 1.00 87.50 338 GLN A N 1
ATOM 2846 C CA . GLN A 1 338 ? -50.476 4.725 30.355 1.00 87.50 338 GLN A CA 1
ATOM 2847 C C . GLN A 1 338 ? -50.497 5.258 31.794 1.00 87.50 338 GLN A C 1
ATOM 2849 O O . GLN A 1 338 ? -51.277 4.773 32.614 1.00 87.50 338 GLN A O 1
ATOM 2854 N N . GLN A 1 339 ? -49.675 6.260 32.130 1.00 86.06 339 GLN A N 1
ATOM 2855 C CA . GLN A 1 339 ? -49.748 6.896 33.450 1.00 86.06 339 GLN A CA 1
ATOM 2856 C C . GLN A 1 339 ? -51.048 7.686 33.648 1.00 86.06 339 GLN A C 1
ATOM 2858 O O . GLN A 1 339 ? -51.611 7.646 34.744 1.00 86.06 339 GLN A O 1
ATOM 2863 N N . GLN A 1 340 ? -51.550 8.374 32.616 1.00 88.62 340 GLN A N 1
ATOM 2864 C CA . GLN A 1 340 ? -52.847 9.052 32.685 1.00 88.62 340 GLN A CA 1
ATOM 2865 C C . GLN A 1 340 ? -54.002 8.054 32.819 1.00 88.62 340 GLN A C 1
ATOM 2867 O O . GLN A 1 340 ? -54.831 8.229 33.710 1.00 88.62 340 GLN A O 1
ATOM 2872 N N . GLU A 1 341 ? -54.015 6.967 32.043 1.00 88.94 341 GLU A N 1
ATOM 2873 C CA . GLU A 1 341 ? -55.024 5.907 32.170 1.00 88.94 341 GLU A CA 1
ATOM 2874 C C . GLU A 1 341 ? -54.978 5.229 33.547 1.00 88.94 341 GLU A C 1
ATOM 2876 O O . GLU A 1 341 ? -56.025 4.961 34.140 1.00 88.94 341 GLU A O 1
ATOM 2881 N N . GLN A 1 342 ? -53.788 5.001 34.121 1.00 84.75 342 GLN A N 1
ATOM 2882 C CA . GLN A 1 342 ? -53.682 4.496 35.496 1.00 84.75 342 GLN A CA 1
ATOM 2883 C C . GLN A 1 342 ? -54.222 5.493 36.529 1.00 84.75 342 GLN A C 1
ATOM 2885 O O . GLN A 1 342 ? -54.876 5.076 37.492 1.00 84.75 342 GLN A O 1
ATOM 2890 N N . GLN A 1 343 ? -53.995 6.798 36.350 1.00 84.81 343 GLN A N 1
ATOM 2891 C CA . GLN A 1 343 ? -54.582 7.812 37.231 1.00 84.81 343 GLN A CA 1
ATOM 2892 C C . GLN A 1 343 ? -56.105 7.903 37.077 1.00 84.81 343 GLN A C 1
ATOM 2894 O O . GLN A 1 343 ? -56.806 8.031 38.085 1.00 84.81 343 GLN A O 1
ATOM 2899 N N . GLU A 1 344 ? -56.640 7.808 35.860 1.00 86.25 344 GLU A N 1
ATOM 2900 C CA . GLU A 1 344 ? -58.086 7.793 35.632 1.00 86.25 344 GLU A CA 1
ATOM 2901 C C . GLU A 1 344 ? -58.742 6.526 36.186 1.00 86.25 344 GLU A C 1
ATOM 2903 O O . GLU A 1 344 ? -59.770 6.630 36.858 1.00 86.25 344 GLU A O 1
ATOM 2908 N N . GLN A 1 345 ? -58.122 5.350 36.042 1.00 84.62 345 GLN A N 1
ATOM 2909 C CA . GLN A 1 345 ? -58.609 4.130 36.692 1.00 84.62 345 GLN A CA 1
ATOM 2910 C C . GLN A 1 345 ? -58.566 4.226 38.219 1.00 84.62 345 GLN A C 1
ATOM 2912 O O . GLN A 1 345 ? -59.486 3.747 38.886 1.00 84.62 345 GLN A O 1
ATOM 2917 N N . GLN A 1 346 ? -57.545 4.862 38.808 1.00 81.38 346 GLN A N 1
ATOM 2918 C CA . GLN A 1 346 ? -57.542 5.119 40.251 1.00 81.38 346 GLN A CA 1
ATOM 2919 C C . GLN A 1 346 ? -58.650 6.093 40.667 1.00 81.38 346 GLN A C 1
ATOM 2921 O O . GLN A 1 346 ? -59.277 5.879 41.709 1.00 81.38 346 GLN A O 1
ATOM 2926 N N . LYS A 1 347 ? -58.943 7.127 39.865 1.00 80.12 347 LYS A N 1
ATOM 2927 C CA . LYS A 1 347 ? -60.068 8.043 40.118 1.00 80.12 347 LYS A CA 1
ATOM 2928 C C . LYS A 1 347 ? -61.422 7.340 39.985 1.00 80.12 347 LYS A C 1
ATOM 2930 O O . LYS A 1 347 ? -62.257 7.509 40.873 1.00 80.12 347 LYS A O 1
ATOM 2935 N N . GLN A 1 348 ? -61.626 6.499 38.970 1.00 81.69 348 GLN A N 1
ATOM 2936 C CA . GLN A 1 348 ? -62.854 5.706 38.830 1.00 81.69 348 GLN A CA 1
ATOM 2937 C C . GLN A 1 348 ? -63.008 4.673 39.949 1.00 81.69 348 GLN A C 1
ATOM 2939 O O . GLN A 1 348 ? -64.095 4.557 40.506 1.00 81.69 348 GLN A O 1
ATOM 2944 N N . LYS A 1 349 ? -61.936 3.981 40.365 1.00 74.94 349 LYS A N 1
ATOM 2945 C CA . LYS A 1 349 ? -61.992 3.084 41.535 1.00 74.94 349 LYS A CA 1
ATOM 2946 C C . LYS A 1 349 ? -62.312 3.832 42.828 1.00 74.94 349 LYS A C 1
ATOM 2948 O O . LYS A 1 349 ? -62.990 3.271 43.685 1.00 74.94 349 LYS A O 1
ATOM 2953 N N . LYS A 1 350 ? -61.874 5.087 42.977 1.00 70.12 350 LYS A N 1
ATOM 2954 C CA . LYS A 1 350 ? -62.286 5.937 44.105 1.00 70.12 350 LYS A CA 1
ATOM 2955 C C . LYS A 1 350 ? -63.765 6.329 44.026 1.00 70.12 350 LYS A C 1
ATOM 2957 O O . LYS A 1 350 ? -64.435 6.245 45.041 1.00 70.12 350 LYS A O 1
ATOM 2962 N N . GLN A 1 351 ? -64.293 6.669 42.849 1.00 65.19 351 GLN A N 1
ATOM 2963 C CA . GLN A 1 351 ? -65.711 7.036 42.694 1.00 65.19 351 GLN A CA 1
ATOM 2964 C C . GLN A 1 351 ? -66.679 5.839 42.754 1.00 65.19 351 GLN A C 1
ATOM 2966 O O . GLN A 1 351 ? -67.786 5.967 43.275 1.00 65.19 351 GLN A O 1
ATOM 2971 N N . GLN A 1 352 ? -66.278 4.654 42.286 1.00 58.19 352 GLN A N 1
ATOM 2972 C CA . GLN A 1 352 ? -67.100 3.441 42.403 1.00 58.19 352 GLN A CA 1
ATOM 2973 C C . GLN A 1 352 ? -67.114 2.863 43.825 1.00 58.19 352 GLN A C 1
ATOM 2975 O O . GLN A 1 352 ? -68.066 2.176 44.195 1.00 58.19 352 GLN A O 1
ATOM 2980 N N . LYS A 1 353 ? -66.108 3.172 44.657 1.00 58.03 353 LYS A N 1
ATOM 2981 C CA . LYS A 1 353 ? -66.116 2.772 46.071 1.00 58.03 353 LYS A CA 1
ATOM 2982 C C . LYS A 1 353 ? -67.185 3.510 46.893 1.00 58.03 353 LYS A C 1
ATOM 2984 O O . LYS A 1 353 ? -67.624 2.964 47.898 1.00 58.03 353 LYS A O 1
ATOM 2989 N N . ASP A 1 354 ? -67.673 4.657 46.419 1.00 56.53 354 ASP A N 1
ATOM 2990 C CA . ASP A 1 354 ? -68.684 5.461 47.121 1.00 56.53 354 ASP A CA 1
ATOM 2991 C C . ASP A 1 354 ? -70.124 5.274 46.596 1.00 56.53 354 ASP A C 1
ATOM 2993 O O . ASP A 1 354 ? -71.039 5.936 47.078 1.00 56.53 354 ASP A O 1
ATOM 2997 N N . THR A 1 355 ? -70.377 4.372 45.633 1.00 52.38 355 THR A N 1
ATOM 2998 C CA . THR A 1 355 ? -71.709 4.257 44.986 1.00 52.38 355 THR A CA 1
ATOM 2999 C C . THR A 1 355 ? -72.368 2.872 45.007 1.00 52.38 355 THR A C 1
ATOM 3001 O O . THR A 1 355 ? -73.423 2.691 44.401 1.00 52.38 355 THR A O 1
ATOM 3004 N N . THR A 1 356 ? -71.856 1.889 45.756 1.00 45.88 356 THR A N 1
ATOM 3005 C CA . THR A 1 356 ? -72.511 0.565 45.834 1.00 45.88 356 THR A CA 1
ATOM 3006 C C . THR A 1 356 ? -73.566 0.481 46.947 1.00 45.88 356 THR A C 1
ATOM 3008 O O . THR A 1 356 ? -73.321 -0.009 48.044 1.00 45.88 356 THR A O 1
ATOM 3011 N N . SER A 1 357 ? -74.786 0.928 46.625 1.00 40.19 357 SER A N 1
ATOM 3012 C CA . SER A 1 357 ? -76.023 0.475 47.280 1.00 40.19 357 SER A CA 1
ATOM 3013 C C . SER A 1 357 ? -76.582 -0.731 46.500 1.00 40.19 357 SER A C 1
ATOM 3015 O O . SER A 1 357 ? -76.697 -0.647 45.273 1.00 40.19 357 SER A O 1
ATOM 3017 N N . PRO A 1 358 ? -76.879 -1.876 47.143 1.00 45.31 358 PRO A N 1
ATOM 3018 C CA . PRO A 1 358 ? -77.180 -3.126 46.449 1.00 45.31 358 PRO A CA 1
ATOM 3019 C C . PRO A 1 358 ? -78.619 -3.141 45.918 1.00 45.31 358 PRO A C 1
ATOM 3021 O O . PRO A 1 358 ? -79.574 -3.031 46.687 1.00 45.31 358 PRO A O 1
ATOM 3024 N N . LYS A 1 359 ? -78.797 -3.347 44.606 1.00 37.97 359 LYS A N 1
ATOM 3025 C CA . LYS A 1 359 ? -80.100 -3.676 44.008 1.00 37.97 359 LYS A CA 1
ATOM 3026 C C . LYS A 1 359 ? -80.007 -4.997 43.243 1.00 37.97 359 LYS A C 1
ATOM 3028 O O . LYS A 1 359 ? -79.149 -5.179 42.387 1.00 37.97 359 LYS A O 1
ATOM 3033 N N . GLN A 1 360 ? -80.877 -5.916 43.651 1.00 35.47 360 GLN A N 1
ATOM 3034 C CA . GLN A 1 360 ? -80.976 -7.322 43.259 1.00 35.47 360 GLN A CA 1
ATOM 3035 C C . GLN A 1 360 ? -81.264 -7.575 41.762 1.00 35.47 360 GLN A C 1
ATOM 3037 O O . GLN A 1 360 ? -81.705 -6.665 41.058 1.00 35.47 360 GLN A O 1
ATOM 3042 N N . PRO A 1 361 ? -81.038 -8.824 41.292 1.00 49.72 361 PRO A N 1
ATOM 3043 C CA . PRO A 1 361 ? -80.947 -9.189 39.881 1.00 49.72 361 PRO A CA 1
ATOM 3044 C C . PRO A 1 361 ? -82.293 -9.611 39.272 1.00 49.72 361 PRO A C 1
ATOM 3046 O O . PRO A 1 361 ? -83.156 -10.164 39.951 1.00 49.72 361 PRO A O 1
ATOM 3049 N N . SER A 1 362 ? -82.424 -9.418 37.958 1.00 38.00 362 SER A N 1
ATOM 3050 C CA . SER A 1 362 ? -83.497 -9.967 37.124 1.00 38.00 362 SER A CA 1
ATOM 3051 C C . SER A 1 362 ? -82.882 -10.813 36.013 1.00 38.00 362 SER A C 1
ATOM 3053 O O . SER A 1 362 ? -82.058 -10.332 35.240 1.00 38.00 362 SER A O 1
ATOM 3055 N N . ALA A 1 363 ? -83.290 -12.077 35.972 1.00 41.34 363 ALA A N 1
ATOM 3056 C CA . ALA A 1 363 ? -82.892 -13.100 35.019 1.00 41.34 363 ALA A CA 1
ATOM 3057 C C . ALA A 1 363 ? -83.651 -12.994 33.682 1.00 41.34 363 ALA A C 1
ATOM 3059 O O . ALA A 1 363 ? -84.833 -12.667 33.686 1.00 41.34 363 ALA A O 1
ATOM 3060 N N . ALA A 1 364 ? -82.976 -13.336 32.578 1.00 36.34 364 ALA A N 1
ATOM 3061 C CA . ALA A 1 364 ? -83.485 -13.972 31.346 1.00 36.34 364 ALA A CA 1
ATOM 3062 C C . ALA A 1 364 ? -82.303 -14.016 30.346 1.00 36.34 364 ALA A C 1
ATOM 3064 O O . ALA A 1 364 ? -81.695 -12.983 30.093 1.00 36.34 364 ALA A O 1
ATOM 3065 N N . ALA A 1 365 ? -81.764 -15.187 29.974 1.00 37.41 365 ALA A N 1
ATOM 3066 C CA . ALA A 1 365 ? -82.206 -16.016 28.834 1.00 37.41 365 ALA A CA 1
ATOM 3067 C C . ALA A 1 365 ? -82.060 -15.260 27.489 1.00 37.41 365 ALA A C 1
ATOM 3069 O O . ALA A 1 365 ? -82.522 -14.138 27.383 1.00 37.41 365 ALA A O 1
ATOM 3070 N N . ALA A 1 366 ? -81.480 -15.763 26.400 1.00 35.75 366 ALA A N 1
ATOM 3071 C CA . ALA A 1 366 ? -80.995 -17.076 25.988 1.00 35.75 366 ALA A CA 1
ATOM 3072 C C . ALA A 1 366 ? -80.192 -16.900 24.670 1.00 35.75 366 ALA A C 1
ATOM 3074 O O . ALA A 1 366 ? -80.357 -15.869 24.031 1.00 35.75 366 ALA A O 1
ATOM 3075 N N . ALA A 1 367 ? -79.402 -17.922 24.290 1.00 35.66 367 ALA A N 1
ATOM 3076 C CA . ALA A 1 367 ? -79.153 -18.458 22.928 1.00 35.66 367 ALA A CA 1
ATOM 3077 C C . ALA A 1 367 ? -78.792 -17.469 21.775 1.00 35.66 367 ALA A C 1
ATOM 3079 O O . ALA A 1 367 ? -79.413 -16.440 21.592 1.00 35.66 367 ALA A O 1
ATOM 3080 N N . ALA A 1 368 ? -77.852 -17.720 20.862 1.00 34.50 368 ALA A N 1
ATOM 3081 C CA . ALA A 1 368 ? -77.513 -18.964 20.187 1.00 34.50 368 ALA A CA 1
ATOM 3082 C C . ALA A 1 368 ? -76.271 -18.765 19.282 1.00 34.50 368 ALA A C 1
ATOM 3084 O O . ALA A 1 368 ? -75.970 -17.641 18.898 1.00 34.50 368 ALA A O 1
ATOM 3085 N N . ALA A 1 369 ? -75.670 -19.901 18.899 1.00 35.03 369 ALA A N 1
ATOM 3086 C CA . ALA A 1 369 ? -75.038 -20.219 17.606 1.00 35.03 369 ALA A CA 1
ATOM 3087 C C . ALA A 1 369 ? -73.846 -19.351 17.124 1.00 35.03 369 ALA A C 1
ATOM 3089 O O . ALA A 1 369 ? -73.980 -18.172 16.842 1.00 35.03 369 ALA A O 1
ATOM 3090 N N . ALA A 1 370 ? -72.611 -19.864 17.103 1.00 38.09 370 ALA A N 1
ATOM 3091 C CA . ALA A 1 370 ? -72.056 -20.835 16.142 1.00 38.09 370 ALA A CA 1
ATOM 3092 C C . ALA A 1 370 ? -71.842 -20.259 14.731 1.00 38.09 370 ALA A C 1
ATOM 3094 O O . ALA A 1 370 ? -72.816 -20.018 14.035 1.00 38.09 370 ALA A O 1
ATOM 3095 N N . SER A 1 371 ? -70.578 -20.153 14.300 1.00 38.38 371 SER A N 1
ATOM 3096 C CA . SER A 1 371 ? -70.071 -20.752 13.047 1.00 38.38 371 SER A CA 1
ATOM 3097 C C . SER A 1 371 ? -68.620 -20.312 12.797 1.00 38.38 371 SER A C 1
ATOM 3099 O O . SER A 1 371 ? -68.342 -19.120 12.798 1.00 38.38 371 SER A O 1
ATOM 3101 N N . VAL A 1 372 ? -67.646 -21.216 12.900 1.00 41.50 372 VAL A N 1
ATOM 3102 C CA . VAL A 1 372 ? -66.999 -22.008 11.827 1.00 41.50 372 VAL A CA 1
ATOM 3103 C C . VAL A 1 372 ? -66.166 -21.193 10.823 1.00 41.50 372 VAL A C 1
ATOM 3105 O O . VAL A 1 372 ? -66.622 -20.231 10.222 1.00 41.50 372 VAL A O 1
ATOM 3108 N N . SER A 1 373 ? -64.927 -21.660 10.712 1.00 45.94 373 SER A N 1
ATOM 3109 C CA . SER A 1 373 ? -63.846 -21.432 9.759 1.00 45.94 373 SER A CA 1
ATOM 3110 C C . SER A 1 373 ? -64.228 -21.431 8.271 1.00 45.94 373 SER A C 1
ATOM 3112 O O . SER A 1 373 ? -65.089 -22.205 7.885 1.00 45.94 373 SER A O 1
ATOM 3114 N N . ASP A 1 374 ? -63.459 -20.686 7.469 1.00 37.66 374 ASP A N 1
ATOM 3115 C CA . ASP A 1 374 ? -63.155 -20.863 6.026 1.00 37.66 374 ASP A CA 1
ATOM 3116 C C . ASP A 1 374 ? -61.986 -19.883 5.749 1.00 37.66 374 ASP A C 1
ATOM 3118 O O . ASP A 1 374 ? -62.089 -18.716 6.119 1.00 37.66 374 ASP A O 1
ATOM 3122 N N . VAL A 1 375 ? -60.735 -20.217 5.391 1.00 51.81 375 VAL A N 1
ATOM 3123 C CA . VAL A 1 375 ? -60.107 -21.010 4.306 1.00 51.81 375 VAL A CA 1
ATOM 3124 C C . VAL A 1 375 ? -60.637 -20.712 2.900 1.00 51.81 375 VAL A C 1
ATOM 3126 O O . VAL A 1 375 ? -61.839 -20.666 2.695 1.00 51.81 375 VAL A O 1
ATOM 3129 N N . SER A 1 376 ? -59.681 -20.594 1.961 1.00 38.62 376 SER A N 1
ATOM 3130 C CA . SER A 1 376 ? -59.813 -20.505 0.494 1.00 38.62 376 SER A CA 1
ATOM 3131 C C . SER A 1 376 ? -60.077 -19.093 -0.056 1.00 38.62 376 SER A C 1
ATOM 3133 O O . SER A 1 376 ? -60.785 -18.304 0.547 1.00 38.62 376 SER A O 1
ATOM 3135 N N . GLU A 1 377 ? -59.557 -18.647 -1.201 1.00 36.81 377 GLU A N 1
ATOM 3136 C CA . GLU A 1 377 ? -58.589 -19.141 -2.188 1.00 36.81 377 GLU A CA 1
ATOM 3137 C C . GLU A 1 377 ? -58.419 -18.006 -3.223 1.00 36.81 377 GLU A C 1
ATOM 3139 O O . GLU A 1 377 ? -59.385 -17.322 -3.543 1.00 36.81 377 GLU A O 1
ATOM 3144 N N . ALA A 1 378 ? -57.210 -17.873 -3.770 1.00 35.75 378 ALA A N 1
ATOM 3145 C CA . ALA A 1 378 ? -56.943 -17.880 -5.216 1.00 35.75 378 ALA A CA 1
ATOM 3146 C C . ALA A 1 378 ? -57.328 -16.694 -6.136 1.00 35.75 378 ALA A C 1
ATOM 3148 O O . ALA A 1 378 ? -58.461 -16.248 -6.236 1.00 35.75 378 ALA A O 1
ATOM 3149 N N . GLU A 1 379 ? -56.304 -16.343 -6.926 1.00 40.41 379 GLU A N 1
ATOM 3150 C CA . GLU A 1 379 ? -56.317 -16.060 -8.370 1.00 40.41 379 GLU A CA 1
ATOM 3151 C C . GLU A 1 379 ? -57.232 -14.982 -8.978 1.00 40.41 379 GLU A C 1
ATOM 3153 O O . GLU A 1 379 ? -58.453 -15.061 -8.984 1.00 40.41 379 GLU A O 1
ATOM 3158 N N . SER A 1 380 ? -56.600 -14.050 -9.706 1.00 38.97 380 SER A N 1
ATOM 3159 C CA . SER A 1 380 ? -56.680 -13.912 -11.184 1.00 38.97 380 SER A CA 1
ATOM 3160 C C . SER A 1 380 ? -56.253 -12.484 -11.586 1.00 38.97 380 SER A C 1
ATOM 3162 O O . SER A 1 380 ? -56.750 -11.497 -11.065 1.00 38.97 380 SER A O 1
ATOM 3164 N N . VAL A 1 381 ? -55.117 -12.287 -12.265 1.00 46.75 381 VAL A N 1
ATOM 3165 C CA . VAL A 1 381 ? -54.902 -12.303 -13.729 1.00 46.75 381 VAL A CA 1
ATOM 3166 C C . VAL A 1 381 ? -55.759 -11.291 -14.510 1.00 46.75 381 VAL A C 1
ATOM 3168 O O . VAL A 1 381 ? -56.930 -11.537 -14.751 1.00 46.75 381 VAL A O 1
ATOM 3171 N N . GLN A 1 382 ? -55.107 -10.242 -15.035 1.00 40.81 382 GLN A N 1
ATOM 3172 C CA . GLN A 1 382 ? -55.257 -9.660 -16.392 1.00 40.81 382 GLN A CA 1
ATOM 3173 C C . GLN A 1 382 ? -54.140 -8.600 -16.560 1.00 40.81 382 GLN A C 1
ATOM 3175 O O . GLN A 1 382 ? -54.045 -7.697 -15.741 1.00 40.81 382 GLN A O 1
ATOM 3180 N N . ARG A 1 383 ? -53.119 -8.692 -17.430 1.00 38.34 383 ARG A N 1
ATOM 3181 C CA . ARG A 1 383 ? -52.970 -9.076 -18.853 1.00 38.34 383 ARG A CA 1
ATOM 3182 C C . ARG A 1 383 ? -53.484 -8.006 -19.830 1.00 38.34 383 ARG A C 1
ATOM 3184 O O . ARG A 1 383 ? -54.686 -7.923 -20.024 1.00 38.34 383 ARG A O 1
ATOM 3191 N N . ALA A 1 384 ? -52.555 -7.292 -20.485 1.00 39.81 384 ALA A N 1
ATOM 3192 C CA . ALA A 1 384 ? -52.524 -6.910 -21.919 1.00 39.81 384 ALA A CA 1
ATOM 3193 C C . ALA A 1 384 ? -51.456 -5.804 -22.128 1.00 39.81 384 ALA A C 1
ATOM 3195 O O . ALA A 1 384 ? -51.515 -4.784 -21.458 1.00 39.81 384 ALA A O 1
ATOM 3196 N N . ALA A 1 385 ? -50.351 -6.075 -22.844 1.00 41.12 385 ALA A N 1
ATOM 3197 C CA . ALA A 1 385 ? -50.153 -5.871 -24.300 1.00 41.12 385 ALA A CA 1
ATOM 3198 C C . ALA A 1 385 ? -49.746 -4.412 -24.608 1.00 41.12 385 ALA A C 1
ATOM 3200 O O . ALA A 1 385 ? -50.276 -3.505 -23.993 1.00 41.12 385 ALA A O 1
ATOM 3201 N N . ALA A 1 386 ? -48.845 -4.028 -25.508 1.00 36.28 386 ALA A N 1
ATOM 3202 C CA . ALA A 1 386 ? -47.945 -4.591 -26.519 1.00 36.28 386 ALA A CA 1
ATOM 3203 C C . ALA A 1 386 ? -46.859 -3.478 -26.712 1.00 36.28 386 ALA A C 1
ATOM 3205 O O . ALA A 1 386 ? -47.016 -2.391 -26.171 1.00 36.28 386 ALA A O 1
ATOM 3206 N N . ALA A 1 387 ? -45.730 -3.572 -27.407 1.00 37.31 387 ALA A N 1
ATOM 3207 C CA . ALA A 1 387 ? -45.384 -4.293 -28.612 1.00 37.31 387 ALA A CA 1
ATOM 3208 C C . ALA A 1 387 ? -43.848 -4.280 -28.779 1.00 37.31 387 ALA A C 1
ATOM 3210 O O . ALA A 1 387 ? -43.174 -3.316 -28.418 1.00 37.31 387 ALA A O 1
ATOM 3211 N N . ALA A 1 388 ? -43.327 -5.355 -29.371 1.00 41.62 388 ALA A N 1
ATOM 3212 C CA . ALA A 1 388 ? -42.050 -5.383 -30.087 1.00 41.62 388 ALA A CA 1
ATOM 3213 C C . ALA A 1 388 ? -42.187 -4.622 -31.435 1.00 41.62 388 ALA A C 1
ATOM 3215 O O . ALA A 1 388 ? -43.319 -4.304 -31.813 1.00 41.62 388 ALA A O 1
ATOM 3216 N N . PRO A 1 389 ? -41.097 -4.315 -32.174 1.00 50.16 389 PRO A N 1
ATOM 3217 C CA . PRO A 1 389 ? -40.267 -5.320 -32.874 1.00 50.16 389 PRO A CA 1
ATOM 3218 C C . PRO A 1 389 ? -38.749 -5.089 -32.658 1.00 50.16 389 PRO A C 1
ATOM 3220 O O . PRO A 1 389 ? -38.300 -3.970 -32.464 1.00 50.16 389 PRO A O 1
ATOM 3223 N N . ALA A 1 390 ? -37.905 -6.110 -32.478 1.00 38.09 390 ALA A N 1
ATOM 3224 C CA . ALA A 1 390 ? -37.363 -7.043 -33.477 1.00 38.09 390 ALA A CA 1
ATOM 3225 C C . ALA A 1 390 ? -36.509 -6.380 -34.583 1.00 38.09 390 ALA A C 1
ATOM 3227 O O . ALA A 1 390 ? -37.068 -5.864 -35.542 1.00 38.09 390 ALA A O 1
ATOM 3228 N N . ALA A 1 391 ? -35.170 -6.463 -34.449 1.00 38.62 391 ALA A N 1
ATOM 3229 C CA . ALA A 1 391 ? -34.188 -6.843 -35.490 1.00 38.62 391 ALA A CA 1
ATOM 3230 C C . ALA A 1 391 ? -32.770 -6.309 -35.172 1.00 38.62 391 ALA A C 1
ATOM 3232 O O . ALA A 1 391 ? -32.487 -5.159 -35.474 1.00 38.62 391 ALA A O 1
ATOM 3233 N N . ALA A 1 392 ? -31.888 -7.140 -34.587 1.00 39.38 392 ALA A N 1
ATOM 3234 C CA . ALA A 1 392 ? -30.412 -7.092 -34.732 1.00 39.38 392 ALA A CA 1
ATOM 3235 C C . ALA A 1 392 ? -29.725 -8.057 -33.738 1.00 39.38 392 ALA A C 1
ATOM 3237 O O . ALA A 1 392 ? -29.123 -7.632 -32.758 1.00 39.38 392 ALA A O 1
ATOM 3238 N N . ALA A 1 393 ? -29.828 -9.375 -33.940 1.00 41.16 393 ALA A N 1
ATOM 3239 C CA . ALA A 1 393 ? -29.039 -10.338 -33.158 1.00 41.16 393 ALA A CA 1
ATOM 3240 C C . ALA A 1 393 ? -28.897 -11.677 -33.898 1.00 41.16 393 ALA A C 1
ATOM 3242 O O . ALA A 1 393 ? -29.420 -12.702 -33.465 1.00 41.16 393 ALA A O 1
ATOM 3243 N N . ALA A 1 394 ? -28.219 -11.673 -35.046 1.00 43.84 394 ALA A N 1
ATOM 3244 C CA . ALA A 1 394 ? -27.996 -12.891 -35.824 1.00 43.84 394 ALA A CA 1
ATOM 3245 C C . ALA A 1 394 ? -26.618 -12.937 -36.509 1.00 43.84 394 ALA A C 1
ATOM 3247 O O . ALA A 1 394 ? -26.535 -13.357 -37.650 1.00 43.84 394 ALA A O 1
ATOM 3248 N N . GLU A 1 395 ? -25.528 -12.562 -35.827 1.00 45.69 395 GLU A N 1
ATOM 3249 C CA . GLU A 1 395 ? -24.161 -12.745 -36.371 1.00 45.69 395 GLU A CA 1
ATOM 3250 C C . GLU A 1 395 ? -23.093 -13.181 -35.342 1.00 45.69 395 GLU A C 1
ATOM 3252 O O . GLU A 1 395 ? -21.898 -13.077 -35.581 1.00 45.69 395 GLU A O 1
ATOM 3257 N N . GLY A 1 396 ? -23.481 -13.750 -34.194 1.00 38.59 396 GLY A N 1
ATOM 3258 C CA . GLY A 1 396 ? -22.522 -14.071 -33.119 1.00 38.59 396 GLY A CA 1
ATOM 3259 C C . GLY A 1 396 ? -22.061 -15.531 -32.977 1.00 38.59 396 GLY A C 1
ATOM 3260 O O . GLY A 1 396 ? -21.272 -15.820 -32.086 1.00 38.59 396 GLY A O 1
ATOM 3261 N N . LYS A 1 397 ? -22.563 -16.492 -33.771 1.00 48.25 397 LYS A N 1
ATOM 3262 C CA . LYS A 1 397 ? -22.442 -17.936 -33.430 1.00 48.25 397 LYS A CA 1
ATOM 3263 C C . LYS A 1 397 ? -21.514 -18.790 -34.305 1.00 48.25 397 LYS A C 1
ATOM 3265 O O . LYS A 1 397 ? -21.489 -20.006 -34.129 1.00 48.25 397 LYS A O 1
ATOM 3270 N N . LYS A 1 398 ? -20.715 -18.208 -35.209 1.00 48.72 398 LYS A N 1
ATOM 3271 C CA . LYS A 1 398 ? -19.801 -18.993 -36.075 1.00 48.72 398 LYS A CA 1
ATOM 3272 C C . LYS A 1 398 ? -18.309 -18.934 -35.717 1.00 48.72 398 LYS A C 1
ATOM 3274 O O . LYS A 1 398 ? -17.568 -19.779 -36.203 1.00 48.72 398 LYS A O 1
ATOM 3279 N N . GLN A 1 399 ? -17.865 -18.060 -34.812 1.00 47.41 399 GLN A N 1
ATOM 3280 C CA . GLN A 1 399 ? -16.432 -17.937 -34.471 1.00 47.41 399 GLN A CA 1
ATOM 3281 C C . GLN A 1 399 ? -15.985 -18.717 -33.223 1.00 47.41 399 GLN A C 1
ATOM 3283 O O . GLN A 1 399 ? -14.792 -18.904 -33.007 1.00 47.41 399 GLN A O 1
ATOM 3288 N N . GLN A 1 400 ? -16.916 -19.276 -32.446 1.00 47.25 400 GLN A N 1
ATOM 3289 C CA . GLN A 1 400 ? -16.581 -19.999 -31.211 1.00 47.25 400 GLN A CA 1
ATOM 3290 C C . GLN A 1 400 ? -16.301 -21.503 -31.416 1.00 47.25 400 GLN A C 1
ATOM 3292 O O . GLN A 1 400 ? -15.941 -22.196 -30.470 1.00 47.25 400 GLN A O 1
ATOM 3297 N N . ARG A 1 401 ? -16.419 -22.026 -32.649 1.00 53.16 401 ARG A N 1
ATOM 3298 C CA . ARG A 1 401 ? -16.119 -23.439 -32.973 1.00 53.16 401 ARG A CA 1
ATOM 3299 C C . ARG A 1 401 ? -14.739 -23.692 -33.590 1.00 53.16 401 ARG A C 1
ATOM 3301 O O . ARG A 1 401 ? -14.383 -24.850 -33.755 1.00 53.16 401 ARG A O 1
ATOM 3308 N N . GLN A 1 402 ? -13.941 -22.662 -33.883 1.00 51.16 402 GLN A N 1
ATOM 3309 C CA . GLN A 1 402 ? -12.595 -22.849 -34.455 1.00 51.16 402 GLN A CA 1
ATOM 3310 C C . GLN A 1 402 ? -11.449 -22.741 -33.434 1.00 51.16 402 GLN A C 1
ATOM 3312 O O . GLN A 1 402 ? -10.345 -23.185 -33.724 1.00 51.16 402 GLN A O 1
ATOM 3317 N N . ILE A 1 403 ? -11.708 -22.261 -32.212 1.00 52.38 403 ILE A N 1
ATOM 3318 C CA . ILE A 1 403 ? -10.682 -22.176 -31.151 1.00 52.38 403 ILE A CA 1
ATOM 3319 C C . ILE A 1 403 ? -10.620 -23.471 -30.307 1.00 52.38 403 ILE A C 1
ATOM 3321 O O . ILE A 1 403 ? -9.596 -23.775 -29.704 1.00 52.38 403 ILE A O 1
ATOM 3325 N N . GLY A 1 404 ? -11.669 -24.305 -30.334 1.00 45.50 404 GLY A N 1
ATOM 3326 C CA . GLY A 1 404 ? -11.706 -25.584 -29.606 1.00 45.50 404 GLY A CA 1
ATOM 3327 C C . GLY A 1 404 ? -10.893 -26.722 -30.240 1.00 45.50 404 GLY A C 1
ATOM 3328 O O . GLY A 1 404 ? -10.407 -27.592 -29.525 1.00 45.50 404 GLY A O 1
ATOM 3329 N N . ALA A 1 405 ? -10.677 -26.707 -31.560 1.00 50.47 405 ALA A N 1
ATOM 3330 C CA . ALA A 1 405 ? -10.016 -27.815 -32.262 1.00 50.47 405 ALA A CA 1
ATOM 3331 C C . ALA A 1 405 ? -8.475 -27.792 -32.159 1.00 50.47 405 ALA A C 1
ATOM 3333 O O . ALA A 1 405 ? -7.831 -28.830 -32.302 1.00 50.47 405 ALA A O 1
ATOM 3334 N N . ALA A 1 406 ? -7.865 -26.635 -31.874 1.00 51.09 406 ALA A N 1
ATOM 3335 C CA . ALA A 1 406 ? -6.409 -26.519 -31.732 1.00 51.09 406 ALA A CA 1
ATOM 3336 C C . ALA A 1 406 ? -5.906 -26.949 -30.338 1.00 51.09 406 ALA A C 1
ATOM 3338 O O . ALA A 1 406 ? -4.802 -27.481 -30.217 1.00 51.09 406 ALA A O 1
ATOM 3339 N N . ALA A 1 407 ? -6.725 -26.789 -29.293 1.00 51.12 407 ALA A N 1
ATOM 3340 C CA . ALA A 1 407 ? -6.375 -27.207 -27.933 1.00 51.12 407 ALA A CA 1
ATOM 3341 C C . ALA A 1 407 ? -6.436 -28.738 -27.754 1.00 51.12 407 ALA A C 1
ATOM 3343 O O . ALA A 1 407 ? -5.617 -29.319 -27.041 1.00 51.12 407 ALA A O 1
ATOM 3344 N N . GLU A 1 408 ? -7.344 -29.416 -28.461 1.00 55.75 408 GLU A N 1
ATOM 3345 C CA . GLU A 1 408 ? -7.505 -30.874 -28.366 1.00 55.75 408 GLU A CA 1
ATOM 3346 C C . GLU A 1 408 ? -6.407 -31.648 -29.129 1.00 55.75 408 GLU A C 1
ATOM 3348 O O . GLU A 1 408 ? -6.004 -32.744 -28.728 1.00 55.75 408 GLU A O 1
ATOM 3353 N N . ALA A 1 409 ? -5.821 -31.042 -30.170 1.00 56.03 409 ALA A N 1
ATOM 3354 C CA . ALA A 1 409 ? -4.673 -31.600 -30.890 1.00 56.03 409 ALA A CA 1
ATOM 3355 C C . ALA A 1 409 ? -3.357 -31.528 -30.083 1.00 56.03 409 ALA A C 1
ATOM 3357 O O . ALA A 1 409 ? -2.503 -32.409 -30.218 1.00 56.03 409 ALA A O 1
ATOM 3358 N N . ALA A 1 410 ? -3.198 -30.532 -29.202 1.00 56.19 410 ALA A N 1
ATOM 3359 C CA . ALA A 1 410 ? -2.037 -30.425 -28.314 1.00 56.19 410 ALA A CA 1
ATOM 3360 C C . ALA A 1 410 ? -2.100 -31.435 -27.150 1.00 56.19 410 ALA A C 1
ATOM 3362 O O . ALA A 1 410 ? -1.085 -32.038 -26.795 1.00 56.19 410 ALA A O 1
ATOM 3363 N N . ALA A 1 411 ? -3.297 -31.705 -26.618 1.00 55.84 411 ALA A N 1
ATOM 3364 C CA . ALA A 1 411 ? -3.491 -32.647 -25.512 1.00 55.84 411 ALA A CA 1
ATOM 3365 C C . ALA A 1 411 ? -3.225 -34.117 -25.902 1.00 55.84 411 ALA A C 1
ATOM 3367 O O . ALA A 1 411 ? -2.729 -34.898 -25.087 1.00 55.84 411 ALA A O 1
ATOM 3368 N N . ASN A 1 412 ? -3.480 -34.505 -27.158 1.00 58.19 412 ASN A N 1
ATOM 3369 C CA . ASN A 1 412 ? -3.238 -35.877 -27.623 1.00 58.19 412 ASN A CA 1
ATOM 3370 C C . ASN A 1 412 ? -1.775 -36.167 -28.007 1.00 58.19 412 ASN A C 1
ATOM 3372 O O . ASN A 1 412 ? -1.382 -37.335 -28.039 1.00 58.19 412 ASN A O 1
ATOM 3376 N N . ARG A 1 413 ? -0.930 -35.146 -28.221 1.00 56.91 413 ARG A N 1
ATOM 3377 C CA . ARG A 1 413 ? 0.518 -35.351 -28.429 1.00 56.91 413 ARG A CA 1
ATOM 3378 C C . ARG A 1 413 ? 1.292 -35.615 -27.135 1.00 56.91 413 ARG A C 1
ATOM 3380 O O . ARG A 1 413 ? 2.325 -36.272 -27.194 1.00 56.91 413 ARG A O 1
ATOM 3387 N N . ALA A 1 414 ? 0.773 -35.201 -25.978 1.00 53.47 414 ALA A N 1
ATOM 3388 C CA . ALA A 1 414 ? 1.419 -35.432 -24.682 1.00 53.47 414 ALA A CA 1
ATOM 3389 C C . ALA A 1 414 ? 1.195 -36.850 -24.112 1.00 53.47 414 ALA A C 1
ATOM 3391 O O . ALA A 1 414 ? 1.935 -37.288 -23.237 1.00 53.47 414 ALA A O 1
ATOM 3392 N N . LYS A 1 415 ? 0.209 -37.609 -24.616 1.00 54.75 415 LYS A N 1
ATOM 3393 C CA . LYS A 1 415 ? -0.102 -38.962 -24.110 1.00 54.75 415 LYS A CA 1
ATOM 3394 C C . LYS A 1 415 ? 0.735 -40.089 -24.723 1.00 54.75 415 LYS A C 1
ATOM 3396 O O . LYS A 1 415 ? 0.640 -41.218 -24.255 1.00 54.75 415 LYS A O 1
ATOM 3401 N N . LYS A 1 416 ? 1.559 -39.816 -25.742 1.00 50.38 416 LYS A N 1
ATOM 3402 C CA . LYS A 1 416 ? 2.354 -40.853 -26.431 1.00 50.38 416 LYS A CA 1
ATOM 3403 C C . LYS A 1 416 ? 3.848 -40.853 -26.074 1.00 50.38 416 LYS A C 1
ATOM 3405 O O . LYS A 1 416 ? 4.601 -41.590 -26.697 1.00 50.38 416 LYS A O 1
ATOM 3410 N N . SER A 1 417 ? 4.276 -40.065 -25.083 1.00 53.53 417 SER A N 1
ATOM 3411 C CA . SER A 1 417 ? 5.692 -39.951 -24.689 1.00 53.53 417 SER A CA 1
ATOM 3412 C C . SER A 1 417 ? 5.998 -40.302 -23.229 1.00 53.53 417 SER A C 1
ATOM 3414 O O . SER A 1 417 ? 7.094 -40.009 -22.770 1.00 53.53 417 SER A O 1
ATOM 3416 N N . LEU A 1 418 ? 5.075 -40.920 -22.487 1.00 53.34 418 LEU A N 1
ATOM 3417 C CA . LEU A 1 418 ? 5.307 -41.300 -21.086 1.00 53.34 418 LEU A CA 1
ATOM 3418 C C . LEU A 1 418 ? 4.922 -42.760 -20.840 1.00 53.34 418 LEU A C 1
ATOM 3420 O O . LEU A 1 418 ? 3.963 -43.079 -20.145 1.00 53.34 418 LEU A O 1
ATOM 3424 N N . SER A 1 419 ? 5.703 -43.654 -21.435 1.00 52.75 419 SER A N 1
ATOM 3425 C CA . SER A 1 419 ? 5.935 -44.994 -20.902 1.00 52.75 419 SER A CA 1
ATOM 3426 C C . SER A 1 419 ? 7.301 -44.969 -20.215 1.00 52.75 419 SER A C 1
ATOM 3428 O O . SER A 1 419 ? 8.320 -45.205 -20.859 1.00 52.75 419 SER A O 1
ATOM 3430 N N . GLY A 1 420 ? 7.311 -44.599 -18.935 1.00 52.22 420 GLY A N 1
ATOM 3431 C CA . GLY A 1 420 ? 8.510 -44.556 -18.100 1.00 52.22 420 GLY A CA 1
ATOM 3432 C C . GLY A 1 420 ? 8.251 -43.836 -16.777 1.00 52.22 420 GLY A C 1
ATOM 3433 O O . GLY A 1 420 ? 8.115 -42.621 -16.763 1.00 52.22 420 GLY A O 1
ATOM 3434 N N . ASP A 1 421 ? 8.198 -44.624 -15.705 1.00 50.28 421 ASP A N 1
ATOM 3435 C CA . ASP A 1 421 ? 8.244 -44.274 -14.278 1.00 50.28 421 ASP A CA 1
ATOM 3436 C C . ASP A 1 421 ? 6.977 -43.753 -13.568 1.00 50.28 421 ASP A C 1
ATOM 3438 O O . ASP A 1 421 ? 6.482 -42.640 -13.729 1.00 50.28 421 ASP A O 1
ATOM 3442 N N . ALA A 1 422 ? 6.473 -44.630 -12.695 1.00 49.44 422 ALA A N 1
ATOM 3443 C CA . ALA A 1 422 ? 5.186 -44.584 -12.015 1.00 49.44 422 ALA A CA 1
ATOM 3444 C C . ALA A 1 422 ? 5.259 -44.077 -10.556 1.00 49.44 422 ALA A C 1
ATOM 3446 O O . ALA A 1 422 ? 4.658 -44.689 -9.677 1.00 49.44 422 ALA A O 1
ATOM 3447 N N . SER A 1 423 ? 5.962 -42.974 -10.254 1.00 49.34 423 SER A N 1
ATOM 3448 C CA . SER A 1 423 ? 6.098 -42.509 -8.851 1.00 49.34 423 SER A CA 1
ATOM 3449 C C . SER A 1 423 ? 5.739 -41.047 -8.533 1.00 49.34 423 SER A C 1
ATOM 3451 O O . SER A 1 423 ? 5.859 -40.653 -7.378 1.00 49.34 423 SER A O 1
ATOM 3453 N N . VAL A 1 424 ? 5.215 -40.241 -9.471 1.00 48.88 424 VAL A N 1
ATOM 3454 C CA . VAL A 1 424 ? 4.975 -38.789 -9.220 1.00 48.88 424 VAL A CA 1
ATOM 3455 C C . VAL A 1 424 ? 3.489 -38.368 -9.268 1.00 48.88 424 VAL A C 1
ATOM 3457 O O . VAL A 1 424 ? 3.140 -37.208 -9.060 1.00 48.88 424 VAL A O 1
ATOM 3460 N N . ALA A 1 425 ? 2.556 -39.305 -9.460 1.00 44.06 425 ALA A N 1
ATOM 3461 C CA . ALA A 1 425 ? 1.140 -38.988 -9.699 1.00 44.06 425 ALA A CA 1
ATOM 3462 C C . ALA A 1 425 ? 0.334 -38.494 -8.471 1.00 44.06 425 ALA A C 1
ATOM 3464 O O . ALA A 1 425 ? -0.778 -37.998 -8.644 1.00 44.06 425 ALA A O 1
ATOM 3465 N N . ALA A 1 426 ? 0.862 -38.568 -7.245 1.00 47.75 426 ALA A N 1
ATOM 3466 C CA . ALA A 1 426 ? 0.112 -38.177 -6.043 1.00 47.75 426 ALA A CA 1
ATOM 3467 C C . ALA A 1 426 ? 0.230 -36.682 -5.668 1.00 47.75 426 ALA A C 1
ATOM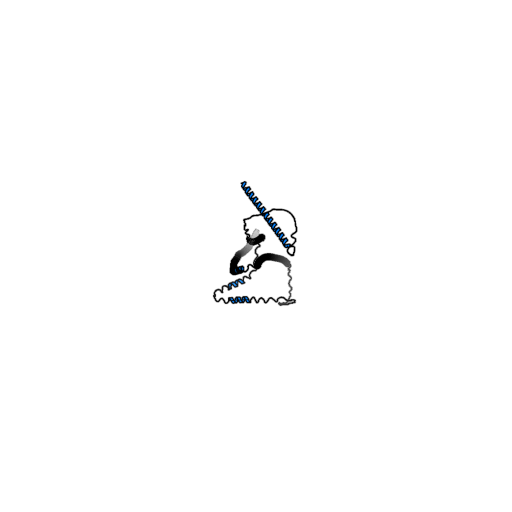 3469 O O . ALA A 1 426 ? -0.633 -36.161 -4.967 1.00 47.75 426 ALA A O 1
ATOM 3470 N N . ALA A 1 427 ? 1.250 -35.961 -6.148 1.00 49.47 427 ALA A N 1
ATOM 3471 C CA . ALA A 1 427 ? 1.524 -34.589 -5.694 1.00 49.47 427 ALA A CA 1
ATOM 3472 C C . ALA A 1 427 ? 0.774 -33.495 -6.482 1.00 49.47 427 ALA A C 1
ATOM 3474 O O . ALA A 1 427 ? 0.541 -32.404 -5.968 1.00 49.47 427 ALA A O 1
ATOM 3475 N N . VAL A 1 428 ? 0.348 -33.776 -7.717 1.00 50.53 428 VAL A N 1
ATOM 3476 C CA . VAL A 1 428 ? -0.230 -32.749 -8.608 1.00 50.53 428 VAL A CA 1
ATOM 3477 C C . VAL A 1 428 ? -1.747 -32.586 -8.414 1.00 50.53 428 VAL A C 1
ATOM 3479 O O . VAL A 1 428 ? -2.296 -31.517 -8.673 1.00 50.53 428 VAL A O 1
ATOM 3482 N N . ALA A 1 429 ? -2.433 -33.593 -7.862 1.00 47.41 429 ALA A N 1
ATOM 3483 C CA . ALA A 1 429 ? -3.876 -33.529 -7.610 1.00 47.41 429 ALA A CA 1
ATOM 3484 C C . ALA A 1 429 ? -4.258 -32.622 -6.418 1.00 47.41 429 ALA A C 1
ATOM 3486 O O . ALA A 1 429 ? -5.363 -32.084 -6.391 1.00 47.41 429 ALA A O 1
ATOM 3487 N N . ALA A 1 430 ? -3.348 -32.389 -5.463 1.00 49.19 430 ALA A N 1
ATOM 3488 C CA . ALA A 1 430 ? -3.612 -31.542 -4.295 1.00 49.19 430 ALA A CA 1
ATOM 3489 C C . ALA A 1 430 ? -3.474 -30.032 -4.590 1.00 49.19 430 ALA A C 1
ATOM 3491 O O . ALA A 1 430 ? -4.166 -29.216 -3.984 1.00 49.19 430 ALA A O 1
ATOM 3492 N N . ALA A 1 431 ? -2.637 -29.648 -5.560 1.00 48.97 431 ALA A N 1
ATOM 3493 C CA . ALA A 1 431 ? -2.380 -28.240 -5.878 1.00 48.97 431 ALA A CA 1
ATOM 3494 C C . ALA A 1 431 ? -3.517 -27.578 -6.685 1.00 48.97 431 ALA A C 1
ATOM 3496 O O . ALA A 1 431 ? -3.771 -26.383 -6.539 1.00 48.97 431 ALA A O 1
ATOM 3497 N N . ALA A 1 432 ? -4.254 -28.348 -7.491 1.00 46.34 432 ALA A N 1
ATOM 3498 C CA . ALA A 1 432 ? -5.338 -27.813 -8.320 1.00 46.34 432 ALA A CA 1
ATOM 3499 C C . ALA A 1 432 ? -6.631 -27.517 -7.529 1.00 46.34 432 ALA A C 1
ATOM 3501 O O . ALA A 1 432 ? -7.407 -26.649 -7.924 1.00 46.34 432 ALA A O 1
ATOM 3502 N N . ALA A 1 433 ? -6.852 -28.181 -6.387 1.00 46.59 433 ALA A N 1
ATOM 3503 C CA . ALA A 1 433 ? -8.035 -27.959 -5.549 1.00 46.59 433 ALA A CA 1
ATOM 3504 C C . ALA A 1 433 ? -7.919 -26.707 -4.652 1.00 46.59 433 ALA A C 1
ATOM 3506 O O . ALA A 1 433 ? -8.931 -26.092 -4.319 1.00 46.59 433 ALA A O 1
ATOM 3507 N N . ALA A 1 434 ? -6.698 -26.280 -4.308 1.00 47.03 434 ALA A N 1
ATOM 3508 C CA . ALA A 1 434 ? -6.466 -25.108 -3.458 1.00 47.03 434 ALA A CA 1
ATOM 3509 C C . ALA A 1 434 ? -6.639 -23.769 -4.206 1.00 47.03 434 ALA A C 1
ATOM 3511 O O . ALA A 1 434 ? -7.063 -22.777 -3.614 1.00 47.03 434 ALA A O 1
ATOM 3512 N N . ALA A 1 435 ? -6.386 -23.739 -5.519 1.00 45.81 435 ALA A N 1
ATOM 3513 C CA . ALA A 1 435 ? -6.478 -22.516 -6.321 1.00 45.81 435 ALA A CA 1
ATOM 3514 C C . ALA A 1 435 ? -7.928 -22.069 -6.608 1.00 45.81 435 ALA A C 1
ATOM 3516 O O . ALA A 1 435 ? -8.180 -20.882 -6.808 1.00 45.81 435 ALA A O 1
ATOM 3517 N N . ALA A 1 436 ? -8.903 -22.985 -6.580 1.00 41.97 436 ALA A N 1
ATOM 3518 C CA . ALA A 1 436 ? -10.304 -22.666 -6.873 1.00 41.97 436 ALA A CA 1
ATOM 3519 C C . ALA A 1 436 ? -11.079 -22.091 -5.666 1.00 41.97 436 ALA A C 1
ATOM 3521 O O . ALA A 1 436 ? -12.084 -21.407 -5.850 1.00 41.97 436 ALA A O 1
ATOM 3522 N N . ALA A 1 437 ? -10.609 -22.311 -4.432 1.00 42.59 437 ALA A N 1
ATOM 3523 C CA . ALA A 1 437 ? -11.289 -21.844 -3.219 1.00 42.59 437 ALA A CA 1
ATOM 3524 C C . ALA A 1 437 ? -10.934 -20.393 -2.819 1.00 42.59 437 ALA A C 1
ATOM 3526 O O . ALA A 1 437 ? -11.665 -19.768 -2.050 1.00 42.59 437 ALA A O 1
ATOM 3527 N N . ALA A 1 438 ? -9.850 -19.828 -3.365 1.00 43.00 438 ALA A N 1
ATOM 3528 C CA . ALA A 1 438 ? -9.360 -18.491 -3.011 1.00 43.00 438 ALA A CA 1
ATOM 3529 C C . ALA A 1 438 ? -10.099 -17.331 -3.715 1.00 43.00 438 ALA A C 1
ATOM 3531 O O . ALA A 1 438 ? -9.975 -16.182 -3.298 1.00 43.00 438 ALA A O 1
ATOM 3532 N N . ALA A 1 439 ? -10.911 -17.603 -4.743 1.00 43.94 439 ALA A N 1
ATOM 3533 C CA . ALA A 1 439 ? -11.559 -16.560 -5.547 1.00 43.94 439 ALA A CA 1
ATOM 3534 C C . ALA A 1 439 ? -12.910 -16.046 -4.991 1.00 43.94 439 ALA A C 1
ATOM 3536 O O . ALA A 1 439 ? -13.479 -15.115 -5.555 1.00 43.94 439 ALA A O 1
ATOM 3537 N N . ALA A 1 440 ? -13.442 -16.615 -3.899 1.00 41.72 440 ALA A N 1
ATOM 3538 C CA . ALA A 1 440 ? -14.834 -16.375 -3.480 1.00 41.72 440 ALA A CA 1
ATOM 3539 C C . ALA A 1 440 ? -15.036 -15.657 -2.127 1.00 41.72 440 ALA A C 1
ATOM 3541 O O . ALA A 1 440 ? -16.178 -15.468 -1.712 1.00 41.72 440 ALA A O 1
ATOM 3542 N N . ARG A 1 441 ? -13.983 -15.236 -1.409 1.00 44.56 441 ARG A N 1
ATOM 3543 C CA . ARG A 1 441 ? -14.125 -14.652 -0.054 1.00 44.56 441 ARG A CA 1
ATOM 3544 C C . ARG A 1 441 ? -13.386 -13.326 0.115 1.00 44.56 441 ARG A C 1
ATOM 3546 O O . ARG A 1 441 ? -12.400 -13.234 0.833 1.00 44.56 441 ARG A O 1
ATOM 3553 N N . GLY A 1 442 ? -13.901 -12.288 -0.538 1.00 38.03 442 GLY A N 1
ATOM 3554 C CA . GLY A 1 442 ? -13.371 -10.926 -0.453 1.00 38.03 442 GLY A CA 1
ATOM 3555 C C . GLY A 1 442 ? -14.459 -9.856 -0.454 1.00 38.03 442 GLY A C 1
ATOM 3556 O O . GLY A 1 442 ? -14.433 -8.975 -1.303 1.00 38.03 442 GLY A O 1
ATOM 3557 N N . ARG A 1 443 ? -15.437 -9.930 0.460 1.00 45.00 443 ARG A N 1
ATOM 3558 C CA . ARG A 1 443 ? -16.331 -8.803 0.792 1.00 45.00 443 ARG A CA 1
ATOM 3559 C C . ARG A 1 443 ? -16.748 -8.879 2.263 1.00 45.00 443 ARG A C 1
ATOM 3561 O O . ARG A 1 443 ? -17.586 -9.698 2.615 1.00 45.00 443 ARG A O 1
ATOM 3568 N N . GLY A 1 444 ? -16.173 -8.011 3.095 1.00 52.97 444 GLY A N 1
ATOM 3569 C CA . GLY A 1 444 ? -16.648 -7.733 4.456 1.00 52.97 444 GLY A CA 1
ATOM 3570 C C . GLY A 1 444 ? -15.524 -7.648 5.492 1.00 52.97 444 GLY A C 1
ATOM 3571 O O . GLY A 1 444 ? -15.041 -8.677 5.947 1.00 52.97 444 GLY A O 1
ATOM 3572 N N . GLY A 1 445 ? -15.120 -6.432 5.878 1.00 36.47 445 GLY A N 1
ATOM 3573 C CA . GLY A 1 445 ? -14.206 -6.181 7.006 1.00 36.47 445 GLY A CA 1
ATOM 3574 C C . GLY A 1 445 ? -13.642 -4.747 7.033 1.00 36.47 445 GLY A C 1
ATOM 3575 O O . GLY A 1 445 ? -13.534 -4.156 5.965 1.00 36.47 445 GLY A O 1
ATOM 3576 N N . PRO A 1 446 ? -13.335 -4.177 8.218 1.00 46.19 446 PRO A N 1
ATOM 3577 C CA . PRO A 1 446 ? -13.673 -2.797 8.591 1.00 46.19 446 PRO A CA 1
ATOM 3578 C C . PRO A 1 446 ? -12.607 -1.724 8.301 1.00 46.19 446 PRO A C 1
ATOM 3580 O O . PRO A 1 446 ? -11.414 -1.989 8.177 1.00 46.19 446 PRO A O 1
ATOM 3583 N N . GLU A 1 447 ? -13.116 -0.496 8.224 1.00 44.69 447 GLU A N 1
ATOM 3584 C CA . GLU A 1 447 ? -12.480 0.791 7.932 1.00 44.69 447 GLU A CA 1
ATOM 3585 C C . GLU A 1 447 ? -11.363 1.190 8.932 1.00 44.69 447 GLU A C 1
ATOM 3587 O O . GLU A 1 447 ? -11.610 1.214 10.140 1.00 44.69 447 GLU A O 1
ATOM 3592 N N . PRO A 1 448 ? -10.140 1.518 8.457 1.00 48.91 448 PRO A N 1
ATOM 3593 C CA . PRO A 1 448 ? -9.047 2.055 9.274 1.00 48.91 448 PRO A CA 1
ATOM 3594 C C . PRO A 1 448 ? -9.078 3.598 9.401 1.00 48.91 448 PRO A C 1
ATOM 3596 O O . PRO A 1 448 ? -9.625 4.281 8.533 1.00 48.91 448 PRO A O 1
ATOM 3599 N N . PRO A 1 449 ? -8.465 4.159 10.466 1.00 47.31 449 PRO A N 1
ATOM 3600 C CA . PRO A 1 449 ? -8.542 5.577 10.813 1.00 47.31 449 PRO A CA 1
ATOM 3601 C C . PRO A 1 449 ? -7.793 6.481 9.825 1.00 47.31 449 PRO A C 1
ATOM 3603 O O . PRO A 1 449 ? -6.739 6.134 9.292 1.00 47.31 449 PRO A O 1
ATOM 3606 N N . GLN A 1 450 ? -8.372 7.660 9.603 1.00 46.22 450 GLN A N 1
ATOM 3607 C CA . GLN A 1 450 ? -7.980 8.635 8.591 1.00 46.22 450 GLN A CA 1
ATOM 3608 C C . GLN A 1 450 ? -6.567 9.217 8.794 1.00 46.22 450 GLN A C 1
ATOM 3610 O O . GLN A 1 450 ? -6.264 9.707 9.884 1.00 46.22 450 GLN A O 1
ATOM 3615 N N . PRO A 1 451 ? -5.734 9.266 7.736 1.00 46.09 451 PRO A N 1
ATOM 3616 C CA . PRO A 1 451 ? -4.545 10.100 7.692 1.00 46.09 451 PRO A CA 1
ATOM 3617 C C . PRO A 1 451 ? -4.918 11.525 7.260 1.00 46.09 451 PRO A C 1
ATOM 3619 O O . PRO A 1 451 ? -5.493 11.767 6.199 1.00 46.09 451 PRO A O 1
ATOM 3622 N N . THR A 1 452 ? -4.573 12.487 8.103 1.00 50.00 452 THR A N 1
ATOM 3623 C CA . THR A 1 452 ? -4.668 13.920 7.836 1.00 50.00 452 THR A CA 1
ATOM 3624 C C . THR A 1 452 ? -3.711 14.338 6.712 1.00 50.00 452 THR A C 1
ATOM 3626 O O . THR A 1 452 ? -2.501 14.300 6.908 1.00 50.00 452 THR A O 1
ATOM 3629 N N . GLY A 1 453 ? -4.266 14.798 5.585 1.00 43.84 453 GLY A N 1
ATOM 3630 C CA . GLY A 1 453 ? -3.673 15.800 4.686 1.00 43.84 453 GLY A CA 1
ATOM 3631 C C . GLY A 1 453 ? -2.533 15.350 3.751 1.00 43.84 453 GLY A C 1
ATOM 3632 O O . GLY A 1 453 ? -1.407 15.169 4.211 1.00 43.84 453 GLY A O 1
ATOM 3633 N N . PRO A 1 454 ? -2.755 15.277 2.422 1.00 47.03 454 PRO A N 1
ATOM 3634 C CA . PRO A 1 454 ? -1.674 15.109 1.457 1.00 47.03 454 PRO A CA 1
ATOM 3635 C C . PRO A 1 454 ? -0.893 16.423 1.308 1.00 47.03 454 PRO A C 1
ATOM 3637 O O . PRO A 1 454 ? -1.403 17.427 0.810 1.00 47.03 454 PRO A O 1
ATOM 3640 N N . LEU A 1 455 ? 0.365 16.422 1.747 1.00 42.38 455 LEU A N 1
ATOM 3641 C CA . LEU A 1 455 ? 1.307 17.501 1.456 1.00 42.38 455 LEU A CA 1
ATOM 3642 C C . LEU A 1 455 ? 1.700 17.448 -0.041 1.00 42.38 455 LEU A C 1
ATOM 3644 O O . LEU A 1 455 ? 2.040 16.373 -0.542 1.00 42.38 455 LEU A O 1
ATOM 3648 N N . PRO A 1 456 ? 1.686 18.580 -0.770 1.00 53.69 456 PRO A N 1
ATOM 3649 C CA . PRO A 1 456 ? 1.971 18.646 -2.204 1.00 53.69 456 PRO A CA 1
ATOM 3650 C C . PRO A 1 456 ? 3.478 18.503 -2.477 1.00 53.69 456 PRO A C 1
ATOM 3652 O O . PRO A 1 456 ? 4.176 19.488 -2.697 1.00 53.69 456 PRO A O 1
ATOM 3655 N N . TYR A 1 457 ? 4.008 17.279 -2.454 1.00 47.41 457 TYR A N 1
ATOM 3656 C CA . TYR A 1 457 ? 5.449 17.033 -2.634 1.00 47.41 457 TYR A CA 1
ATOM 3657 C C . TYR A 1 457 ? 5.898 16.653 -4.059 1.00 47.41 457 TYR A C 1
ATOM 3659 O O . TYR A 1 457 ? 7.087 16.429 -4.260 1.00 47.41 457 TYR A O 1
ATOM 3667 N N . SER A 1 458 ? 5.027 16.615 -5.078 1.00 57.09 458 SER A N 1
ATOM 3668 C CA . SER A 1 458 ? 5.417 16.047 -6.391 1.00 57.09 458 SER A CA 1
ATOM 3669 C C . SER A 1 458 ? 5.694 17.032 -7.536 1.00 57.09 458 SER A C 1
ATOM 3671 O O . SER A 1 458 ? 6.266 16.639 -8.550 1.00 57.09 458 SER A O 1
ATOM 3673 N N . THR A 1 459 ? 5.392 18.324 -7.405 1.00 57.25 459 THR A N 1
ATOM 3674 C CA . THR A 1 459 ? 5.623 19.288 -8.504 1.00 57.25 459 THR A CA 1
ATOM 3675 C C . THR A 1 459 ? 7.104 19.629 -8.703 1.00 57.25 459 THR A C 1
ATOM 3677 O O . THR A 1 459 ? 7.543 19.831 -9.834 1.00 57.25 459 THR A O 1
ATOM 3680 N N . ALA A 1 460 ? 7.908 19.645 -7.634 1.00 56.56 460 ALA A N 1
ATOM 3681 C CA . ALA A 1 460 ? 9.337 19.963 -7.723 1.00 56.56 460 ALA A CA 1
ATOM 3682 C C . ALA A 1 460 ? 10.165 18.830 -8.363 1.00 56.56 460 ALA A C 1
ATOM 3684 O O . ALA A 1 460 ? 11.085 19.100 -9.135 1.00 56.56 460 ALA A O 1
ATOM 3685 N N . ALA A 1 461 ? 9.811 17.566 -8.099 1.00 61.50 461 ALA A N 1
ATOM 3686 C CA . ALA A 1 461 ? 10.477 16.413 -8.708 1.00 61.50 461 ALA A CA 1
ATOM 3687 C C . ALA A 1 461 ? 10.174 16.310 -10.215 1.00 61.50 461 ALA A C 1
ATOM 3689 O O . ALA A 1 461 ? 11.069 16.028 -11.011 1.00 61.50 461 ALA A O 1
ATOM 3690 N N . GLN A 1 462 ? 8.938 16.618 -10.619 1.00 66.94 462 GLN A N 1
ATOM 3691 C CA . GLN A 1 462 ? 8.522 16.581 -12.022 1.00 66.94 462 GLN A CA 1
ATOM 3692 C C . GLN A 1 462 ? 9.167 17.707 -12.850 1.00 66.94 462 GLN A C 1
ATOM 3694 O O . GLN A 1 462 ? 9.611 17.469 -13.974 1.00 66.94 462 GLN A O 1
ATOM 3699 N N . LEU A 1 463 ? 9.314 18.909 -12.273 1.00 75.94 463 LEU A N 1
ATOM 3700 C CA . LEU A 1 463 ? 10.026 20.020 -12.919 1.00 75.94 463 LEU A CA 1
ATOM 3701 C C . LEU A 1 463 ? 11.532 19.732 -13.058 1.00 75.94 463 LEU A C 1
ATOM 3703 O O . LEU A 1 463 ? 12.136 20.070 -14.076 1.00 75.94 463 LEU A O 1
ATOM 3707 N N . GLY A 1 464 ? 12.133 19.066 -12.064 1.00 74.19 464 GLY A N 1
ATOM 3708 C CA . GLY A 1 464 ? 13.530 18.627 -12.114 1.00 74.19 464 GLY A CA 1
ATOM 3709 C C . GLY A 1 464 ? 13.787 17.607 -13.226 1.00 74.19 464 GLY A C 1
ATOM 3710 O O . GLY A 1 464 ? 14.748 17.755 -13.982 1.00 74.19 464 GLY A O 1
ATOM 3711 N N . LEU A 1 465 ? 12.894 16.625 -13.386 1.00 78.06 465 LEU A N 1
ATOM 3712 C CA . LEU A 1 465 ? 12.992 15.628 -14.455 1.00 78.06 465 LEU A CA 1
ATOM 3713 C C . LEU A 1 465 ? 12.814 16.266 -15.842 1.00 78.06 465 LEU A C 1
ATOM 3715 O O . LEU A 1 465 ? 13.585 15.981 -16.755 1.00 78.06 465 LEU A O 1
ATOM 3719 N N . GLN A 1 466 ? 11.861 17.193 -15.984 1.00 79.44 466 GLN A N 1
ATOM 3720 C CA . GLN A 1 466 ? 11.640 17.927 -17.232 1.00 79.44 466 GLN A CA 1
ATOM 3721 C C . GLN A 1 466 ? 12.844 18.810 -17.606 1.00 79.44 466 GLN A C 1
ATOM 3723 O O . GLN A 1 466 ? 13.257 18.841 -18.766 1.00 79.44 466 GLN A O 1
ATOM 3728 N N . GLN A 1 467 ? 13.459 19.491 -16.633 1.00 83.88 467 GLN A N 1
ATOM 3729 C CA . GLN A 1 467 ? 14.656 20.301 -16.873 1.00 83.88 467 GLN A CA 1
ATOM 3730 C C . GLN A 1 467 ? 15.869 19.435 -17.247 1.00 83.88 467 GLN A C 1
ATOM 3732 O O . GLN A 1 467 ? 16.624 19.786 -18.157 1.00 83.88 467 GLN A O 1
ATOM 3737 N N . GLN A 1 468 ? 16.050 18.289 -16.584 1.00 83.12 468 GLN A N 1
ATOM 3738 C CA . GLN A 1 468 ? 17.118 17.347 -16.917 1.00 83.12 468 GLN A CA 1
ATOM 3739 C C . GLN A 1 468 ? 16.945 16.787 -18.337 1.00 83.12 468 GLN A C 1
ATOM 3741 O O . GLN A 1 468 ? 17.915 16.680 -19.090 1.00 83.12 468 GLN A O 1
ATOM 3746 N N . GLN A 1 469 ? 15.708 16.493 -18.732 1.00 73.62 469 GLN A N 1
ATOM 3747 C CA . GLN A 1 469 ? 15.394 15.993 -20.066 1.00 73.62 469 GLN A CA 1
ATOM 3748 C C . GLN A 1 469 ? 15.638 17.057 -21.150 1.00 73.62 469 GLN A C 1
ATOM 3750 O O . GLN A 1 469 ? 16.200 16.751 -22.203 1.00 73.62 469 GLN A O 1
ATOM 3755 N N . GLN A 1 470 ? 15.328 18.327 -20.865 1.00 82.94 470 GLN A N 1
ATOM 3756 C CA . GLN A 1 470 ? 15.623 19.437 -21.774 1.00 82.94 470 GLN A CA 1
ATOM 3757 C C . GLN A 1 470 ? 17.138 19.643 -21.963 1.00 82.94 470 GLN A C 1
ATOM 3759 O O . GLN A 1 470 ? 17.593 19.857 -23.087 1.00 82.94 470 GLN A O 1
ATOM 3764 N N . GLN A 1 471 ? 17.944 19.498 -20.902 1.00 86.62 471 GLN A N 1
ATOM 3765 C CA . GLN A 1 471 ? 19.408 19.513 -21.030 1.00 86.62 471 GLN A CA 1
ATOM 3766 C C . GLN A 1 471 ? 19.929 18.354 -21.886 1.00 86.62 471 GLN A C 1
ATOM 3768 O O . GLN A 1 471 ? 20.848 18.549 -22.683 1.00 86.62 471 GLN A O 1
ATOM 3773 N N . GLN A 1 472 ? 19.334 17.165 -21.765 1.00 81.31 472 GLN A N 1
ATOM 3774 C CA . GLN A 1 472 ? 19.752 16.006 -22.550 1.00 81.31 472 GLN A CA 1
ATOM 3775 C C . GLN A 1 472 ? 19.468 16.202 -24.049 1.00 81.31 472 GLN A C 1
ATOM 3777 O O . GLN A 1 472 ? 20.335 15.909 -24.873 1.00 81.31 472 GLN A O 1
ATOM 3782 N N . GLN A 1 473 ? 18.316 16.785 -24.408 1.00 79.88 473 GLN A N 1
ATOM 3783 C CA . GLN A 1 473 ? 18.021 17.151 -25.801 1.00 79.88 473 GLN A CA 1
ATOM 3784 C C . GLN A 1 473 ? 19.007 18.191 -26.346 1.00 79.88 473 GLN A C 1
ATOM 3786 O O . GLN A 1 473 ? 19.474 18.065 -27.480 1.00 79.88 473 GLN A O 1
ATOM 3791 N N . LEU A 1 474 ? 19.368 19.191 -25.537 1.00 90.75 474 LEU A N 1
ATOM 3792 C CA . LEU A 1 474 ? 20.318 20.223 -25.950 1.00 90.75 474 LEU A CA 1
ATOM 3793 C C . LEU A 1 474 ? 21.720 19.641 -26.193 1.00 90.75 474 LEU A C 1
ATOM 3795 O O . LEU A 1 474 ? 22.389 20.005 -27.162 1.00 90.75 474 LEU A O 1
ATOM 3799 N N . LEU A 1 475 ? 22.145 18.692 -25.352 1.00 92.12 475 LEU A N 1
ATOM 3800 C CA . LEU A 1 475 ? 23.411 17.979 -25.515 1.00 92.12 475 LEU A CA 1
ATOM 3801 C C . LEU A 1 475 ? 23.423 17.153 -26.808 1.00 92.12 475 LEU A C 1
ATOM 3803 O O . LEU A 1 475 ? 24.405 17.178 -27.551 1.00 92.12 475 LEU A O 1
ATOM 3807 N N . LEU A 1 476 ? 22.319 16.463 -27.107 1.00 83.75 476 LEU A N 1
ATOM 3808 C CA . LEU A 1 476 ? 22.193 15.656 -28.319 1.00 83.75 476 LEU A CA 1
ATOM 3809 C C . LEU A 1 476 ? 22.239 16.526 -29.583 1.00 83.75 476 LEU A C 1
ATOM 3811 O O . LEU A 1 476 ? 22.928 16.188 -30.546 1.00 83.75 476 LEU A O 1
ATOM 3815 N N . GLN A 1 477 ? 21.565 17.680 -29.558 1.00 86.88 477 GLN A N 1
ATOM 3816 C CA . GLN A 1 477 ? 21.595 18.646 -30.655 1.00 86.88 477 GLN A CA 1
ATOM 3817 C C . GLN A 1 477 ? 23.004 19.221 -30.867 1.00 86.88 477 GLN A C 1
ATOM 3819 O O . GLN A 1 477 ? 23.462 19.343 -32.005 1.00 86.88 477 GLN A O 1
ATOM 3824 N N . GLN A 1 478 ? 23.732 19.517 -29.785 1.00 90.31 478 GLN A N 1
ATOM 3825 C CA . GLN A 1 478 ? 25.117 19.977 -29.881 1.00 90.31 478 GLN A CA 1
ATOM 3826 C C . GLN A 1 478 ? 26.033 18.894 -30.473 1.00 90.31 478 GLN A C 1
ATOM 3828 O O . GLN A 1 478 ? 26.860 19.192 -31.338 1.00 90.31 478 GLN A O 1
ATOM 3833 N N . LEU A 1 479 ? 25.865 17.634 -30.059 1.00 90.88 479 LEU A N 1
ATOM 3834 C CA . LEU A 1 479 ? 26.646 16.516 -30.585 1.00 90.88 479 LEU A CA 1
ATOM 3835 C C . LEU A 1 479 ? 26.381 16.302 -32.082 1.00 90.88 479 LEU A C 1
ATOM 3837 O O . LEU A 1 479 ? 27.318 16.095 -32.854 1.00 90.88 479 LEU A O 1
ATOM 3841 N N . GLN A 1 480 ? 25.122 16.422 -32.512 1.00 82.19 480 GLN A N 1
ATOM 3842 C CA . GLN A 1 480 ? 24.749 16.353 -33.924 1.00 82.19 480 GLN A CA 1
ATOM 3843 C C . GLN A 1 480 ? 25.417 17.474 -34.733 1.00 82.19 480 GLN A C 1
ATOM 3845 O O . GLN A 1 480 ? 25.992 17.211 -35.790 1.00 82.19 480 GLN A O 1
ATOM 3850 N N . GLN A 1 481 ? 25.410 18.709 -34.221 1.00 84.94 481 GLN A N 1
ATOM 3851 C CA . GLN A 1 481 ? 26.067 19.835 -34.886 1.00 84.94 481 GLN A CA 1
ATOM 3852 C C . GLN A 1 481 ? 27.588 19.629 -34.981 1.00 84.94 481 GLN A C 1
ATOM 3854 O O . GLN A 1 481 ? 28.192 19.925 -36.014 1.00 84.94 481 GLN A O 1
ATOM 3859 N N . GLN A 1 482 ? 28.212 19.068 -33.941 1.00 90.69 482 GLN A N 1
ATOM 3860 C CA . GLN A 1 482 ? 29.636 18.736 -33.961 1.00 90.69 482 GLN A CA 1
ATOM 3861 C C . GLN A 1 482 ? 29.948 17.650 -34.998 1.00 90.69 482 GLN A C 1
ATOM 3863 O O . GLN A 1 482 ? 30.925 17.772 -35.738 1.00 90.69 482 GLN A O 1
ATOM 3868 N N . GLN A 1 483 ? 29.113 16.613 -35.103 1.00 85.31 483 GLN A N 1
ATOM 3869 C CA . GLN A 1 483 ? 29.307 15.568 -36.105 1.00 85.31 483 GLN A CA 1
ATOM 3870 C C . GLN A 1 483 ? 29.173 16.132 -37.527 1.00 85.31 483 GLN A C 1
ATOM 3872 O O . GLN A 1 483 ? 29.968 15.791 -38.400 1.00 85.31 483 GLN A O 1
ATOM 3877 N N . GLN A 1 484 ? 28.231 17.051 -37.751 1.00 80.81 484 GLN A N 1
ATOM 3878 C CA . GLN A 1 484 ? 28.063 17.712 -39.044 1.00 80.81 484 GLN A CA 1
ATOM 3879 C C . GLN A 1 484 ? 29.283 18.581 -39.404 1.00 80.81 484 GLN A C 1
ATOM 3881 O O . GLN A 1 484 ? 29.745 18.551 -40.545 1.00 80.81 484 GLN A O 1
ATOM 3886 N N . GLN A 1 485 ? 29.878 19.278 -38.427 1.00 85.81 485 GLN A N 1
ATOM 3887 C CA . GLN A 1 485 ? 31.140 20.001 -38.629 1.00 85.81 485 GLN A CA 1
ATOM 3888 C C . GLN A 1 485 ? 32.317 19.062 -38.921 1.00 85.81 485 GLN A C 1
ATOM 3890 O O . GLN A 1 485 ? 33.125 19.369 -39.793 1.00 85.81 485 GLN A O 1
ATOM 3895 N N . GLN A 1 486 ? 32.401 17.903 -38.259 1.00 84.88 486 GLN A N 1
ATOM 3896 C CA . GLN A 1 486 ? 33.428 16.903 -38.573 1.00 84.88 486 GLN A CA 1
ATOM 3897 C C . GLN A 1 486 ? 33.243 16.307 -39.972 1.00 84.88 486 GLN A C 1
ATOM 3899 O O . GLN A 1 486 ? 34.229 16.059 -40.661 1.00 84.88 486 GLN A O 1
ATOM 3904 N N . GLN A 1 487 ? 32.003 16.095 -40.419 1.00 79.88 487 GLN A N 1
ATOM 3905 C CA . GLN A 1 487 ? 31.734 15.655 -41.788 1.00 79.88 487 GLN A CA 1
ATOM 3906 C C . GLN A 1 487 ? 32.132 16.730 -42.805 1.00 79.88 487 GLN A C 1
ATOM 3908 O O . GLN A 1 487 ? 32.799 16.408 -43.783 1.00 79.88 487 GLN A O 1
ATOM 3913 N N . LEU A 1 488 ? 31.816 18.005 -42.553 1.00 81.88 488 LEU A N 1
ATOM 3914 C CA . LEU A 1 488 ? 32.267 19.118 -43.397 1.00 81.88 488 LEU A CA 1
ATOM 3915 C C . LEU A 1 488 ? 33.794 19.238 -43.423 1.00 81.88 488 LEU A C 1
ATOM 3917 O O . LEU A 1 488 ? 34.358 19.425 -44.496 1.00 81.88 488 LEU A O 1
ATOM 3921 N N . GLN A 1 489 ? 34.471 19.072 -42.283 1.00 82.75 489 GLN A N 1
ATOM 3922 C CA . GLN A 1 489 ? 35.934 19.024 -42.235 1.00 82.75 489 GLN A CA 1
ATOM 3923 C C . GLN A 1 489 ? 36.487 17.830 -43.008 1.00 82.75 489 GLN A C 1
ATOM 3925 O O . GLN A 1 489 ? 37.410 18.014 -43.788 1.00 82.75 489 GLN A O 1
ATOM 3930 N N . ARG A 1 490 ? 35.894 16.634 -42.890 1.00 79.94 490 ARG A N 1
ATOM 3931 C CA . ARG A 1 490 ? 36.304 15.475 -43.701 1.00 79.94 490 ARG A CA 1
ATOM 3932 C C . ARG A 1 490 ? 36.121 15.719 -45.193 1.00 79.94 490 ARG A C 1
ATOM 3934 O O . ARG A 1 490 ? 36.985 15.327 -45.968 1.00 79.94 490 ARG A O 1
ATOM 3941 N N . VAL A 1 491 ? 35.024 16.351 -45.603 1.00 74.00 491 VAL A N 1
ATOM 3942 C CA . VAL A 1 491 ? 34.788 16.697 -47.011 1.00 74.00 491 VAL A CA 1
ATOM 3943 C C . VAL A 1 491 ? 35.792 17.754 -47.476 1.00 74.00 491 VAL A C 1
ATOM 3945 O O . VAL A 1 491 ? 36.356 17.612 -48.555 1.00 74.00 491 VAL A O 1
ATOM 3948 N N . LEU A 1 492 ? 36.089 18.767 -46.657 1.00 76.06 492 LEU A N 1
ATOM 3949 C CA . LEU A 1 492 ? 37.102 19.781 -46.964 1.00 76.06 492 LEU A CA 1
ATOM 3950 C C . LEU A 1 492 ? 38.519 19.190 -47.033 1.00 76.06 492 LEU A C 1
ATOM 3952 O O . LEU A 1 492 ? 39.251 19.511 -47.965 1.00 76.06 492 LEU A O 1
ATOM 3956 N N . ASP A 1 493 ? 38.887 18.287 -46.125 1.00 76.00 493 ASP A N 1
ATOM 3957 C CA . ASP A 1 493 ? 40.180 17.590 -46.131 1.00 76.00 493 ASP A CA 1
ATOM 3958 C C . ASP A 1 493 ? 40.298 16.616 -47.314 1.00 76.00 493 ASP A C 1
ATOM 3960 O O . ASP A 1 493 ? 41.356 16.514 -47.940 1.00 76.00 493 ASP A O 1
ATOM 3964 N N . SER A 1 494 ? 39.200 15.937 -47.668 1.00 76.81 494 SER A N 1
ATOM 3965 C CA . SER A 1 494 ? 39.103 15.077 -48.853 1.00 76.81 494 SER A CA 1
ATOM 3966 C C . SER A 1 494 ? 39.239 15.882 -50.147 1.00 76.81 494 SER A C 1
ATOM 3968 O O . SER A 1 494 ? 39.962 15.469 -51.049 1.00 76.81 494 SER A O 1
ATOM 3970 N N . CYS A 1 495 ? 38.589 17.044 -50.247 1.00 70.25 495 CYS A N 1
ATOM 3971 C CA . CYS A 1 495 ? 38.686 17.914 -51.419 1.00 70.25 495 CYS A CA 1
ATOM 3972 C C . CYS A 1 495 ? 40.034 18.655 -51.492 1.00 70.25 495 CYS A C 1
ATOM 3974 O O . CYS A 1 495 ? 40.541 18.899 -52.584 1.00 70.25 495 CYS A O 1
ATOM 3976 N N . GLY A 1 496 ? 40.650 18.982 -50.351 1.00 62.94 496 GLY A N 1
ATOM 3977 C CA . GLY A 1 496 ? 41.930 19.691 -50.284 1.00 62.94 496 GLY A CA 1
ATOM 3978 C C . GLY A 1 496 ? 43.149 18.843 -50.667 1.00 62.94 496 GLY A C 1
ATOM 3979 O O . GLY A 1 496 ? 44.144 19.389 -51.139 1.00 62.94 496 GLY A O 1
ATOM 3980 N N . ARG A 1 497 ? 43.088 17.511 -50.519 1.00 57.97 497 ARG A N 1
ATOM 3981 C CA . ARG A 1 497 ? 44.201 16.600 -50.865 1.00 57.97 497 ARG A CA 1
ATOM 3982 C C . ARG A 1 497 ? 44.290 16.201 -52.343 1.00 57.97 497 ARG A C 1
ATOM 3984 O O . ARG A 1 497 ? 45.272 15.563 -52.713 1.00 57.97 497 ARG A O 1
ATOM 3991 N N . VAL A 1 498 ? 43.319 16.569 -53.184 1.00 53.41 498 VAL A N 1
ATOM 3992 C CA . VAL A 1 498 ? 43.246 16.136 -54.600 1.00 53.41 498 VAL A CA 1
ATOM 3993 C C . VAL A 1 498 ? 43.647 17.246 -55.589 1.00 53.41 498 VAL A C 1
ATOM 3995 O O . VAL A 1 498 ? 43.458 17.114 -56.792 1.00 53.41 498 VAL A O 1
ATOM 3998 N N . LEU A 1 499 ? 44.291 18.322 -55.127 1.00 52.09 499 LEU A N 1
ATOM 3999 C CA . LEU A 1 499 ? 45.077 19.195 -56.009 1.00 52.09 499 LEU A CA 1
ATOM 4000 C C . LEU A 1 499 ? 46.558 18.797 -55.910 1.00 52.09 499 LEU A C 1
ATOM 4002 O O . LEU A 1 499 ? 47.268 19.306 -55.041 1.00 52.09 499 LEU A O 1
ATOM 4006 N N . PRO A 1 500 ? 47.047 17.861 -56.746 1.00 47.72 500 PRO A N 1
ATOM 4007 C CA . PRO A 1 500 ? 48.456 17.518 -56.757 1.00 47.72 500 PRO A CA 1
ATOM 4008 C C . PRO A 1 500 ? 49.266 18.717 -57.263 1.00 47.72 500 PRO A C 1
ATOM 4010 O O . PRO A 1 500 ? 48.940 19.322 -58.284 1.00 47.72 500 PRO A O 1
ATOM 4013 N N . SER A 1 501 ? 50.346 19.029 -56.545 1.00 53.19 501 SER A N 1
ATOM 4014 C CA . SER A 1 501 ? 51.369 20.042 -56.834 1.00 53.19 501 SER A CA 1
ATOM 4015 C C . SER A 1 501 ? 52.159 19.787 -58.132 1.00 53.19 501 SER A C 1
ATOM 4017 O O . SER A 1 501 ? 53.388 19.824 -58.136 1.00 53.19 501 SER A O 1
ATOM 4019 N N . VAL A 1 502 ? 51.491 19.527 -59.256 1.00 50.59 502 VAL A N 1
ATOM 4020 C CA . VAL A 1 502 ? 52.134 19.354 -60.566 1.00 50.59 502 VAL A CA 1
ATOM 4021 C C . VAL A 1 502 ? 52.164 20.687 -61.302 1.00 50.59 502 VAL A C 1
ATOM 4023 O O . VAL A 1 502 ? 51.552 20.858 -62.346 1.00 50.59 502 VAL A O 1
ATOM 4026 N N . TRP A 1 503 ? 52.905 21.637 -60.744 1.00 45.03 503 TRP A N 1
ATOM 4027 C CA . TRP A 1 503 ? 53.608 22.647 -61.532 1.00 45.03 503 TRP A CA 1
ATOM 4028 C C . TRP A 1 503 ? 55.040 22.696 -61.004 1.00 45.03 503 TRP A C 1
ATOM 4030 O O . TRP A 1 503 ? 55.337 23.481 -60.103 1.00 45.03 503 TRP A O 1
ATOM 4040 N N . PRO A 1 504 ? 55.952 21.849 -61.513 1.00 49.66 504 PRO A N 1
ATOM 4041 C CA . PRO A 1 504 ? 57.360 22.123 -61.340 1.00 49.66 504 PRO A CA 1
ATOM 4042 C C . PRO A 1 504 ? 57.652 23.349 -62.210 1.00 49.66 504 PRO A C 1
ATOM 4044 O O . PRO A 1 504 ? 57.772 23.235 -63.431 1.00 49.66 504 PRO A O 1
ATOM 4047 N N . LEU A 1 505 ? 57.738 24.534 -61.598 1.00 47.50 505 LEU A N 1
ATOM 4048 C CA . LEU A 1 505 ? 58.497 25.623 -62.201 1.00 47.50 505 LEU A CA 1
ATOM 4049 C C . LEU A 1 505 ? 59.930 25.107 -62.335 1.00 47.50 505 LEU A C 1
ATOM 4051 O O . LEU A 1 505 ? 60.685 25.051 -61.369 1.00 47.50 505 LEU A O 1
ATOM 4055 N N . ARG A 1 506 ? 60.269 24.642 -63.538 1.00 43.62 506 ARG A N 1
ATOM 4056 C CA . ARG A 1 506 ? 61.650 24.419 -63.934 1.00 43.62 506 ARG A CA 1
ATOM 4057 C C . ARG A 1 506 ? 62.349 25.770 -63.918 1.00 43.62 506 ARG A C 1
ATOM 4059 O O . ARG A 1 506 ? 62.012 26.649 -64.707 1.00 43.62 506 ARG A O 1
ATOM 4066 N N . ASP A 1 507 ? 63.340 25.884 -63.048 1.00 47.66 507 ASP A N 1
ATOM 4067 C CA . ASP A 1 507 ? 64.409 26.861 -63.158 1.00 47.66 507 ASP A CA 1
ATOM 4068 C C . ASP A 1 507 ? 65.101 26.702 -64.520 1.00 47.66 507 ASP A C 1
ATOM 4070 O O . ASP A 1 507 ? 65.868 25.766 -64.744 1.00 47.66 507 ASP A O 1
ATOM 4074 N N . THR A 1 508 ? 64.843 27.624 -65.444 1.00 44.47 508 THR A N 1
ATOM 4075 C CA . THR A 1 508 ? 65.756 27.907 -66.556 1.00 44.47 508 THR A CA 1
ATOM 4076 C C . THR A 1 508 ? 66.543 29.160 -66.209 1.00 44.47 508 THR A C 1
ATOM 4078 O O . THR A 1 508 ? 66.190 30.275 -66.589 1.00 44.47 508 THR A O 1
ATOM 4081 N N . SER A 1 509 ? 67.611 28.952 -65.443 1.00 44.88 509 SER A N 1
ATOM 4082 C CA . SER A 1 509 ? 68.726 29.883 -65.339 1.00 44.88 509 SER A CA 1
ATOM 4083 C C . SER A 1 509 ? 69.677 29.658 -66.518 1.00 44.88 509 SER A C 1
ATOM 4085 O O . SER A 1 509 ? 70.147 28.539 -66.720 1.00 44.88 509 SER A O 1
ATOM 4087 N N . ALA A 1 510 ? 69.965 30.760 -67.219 1.00 39.62 510 ALA A N 1
ATOM 4088 C CA . ALA A 1 510 ? 71.199 31.101 -67.937 1.00 39.62 510 ALA A CA 1
ATOM 4089 C C . ALA A 1 510 ? 71.112 31.282 -69.468 1.00 39.62 510 ALA A C 1
ATOM 4091 O O . ALA A 1 510 ? 70.854 30.347 -70.217 1.00 39.62 510 ALA A O 1
ATOM 4092 N N . ALA A 1 511 ? 71.522 32.504 -69.855 1.00 38.84 511 ALA A N 1
ATOM 4093 C CA . ALA A 1 511 ? 72.091 32.952 -71.135 1.00 38.84 511 ALA A CA 1
ATOM 4094 C C . ALA A 1 511 ? 71.113 33.073 -72.330 1.00 38.84 511 ALA A C 1
ATOM 4096 O O . ALA A 1 511 ? 70.389 32.147 -72.645 1.00 38.84 511 ALA A O 1
ATOM 4097 N N . THR A 1 512 ? 71.028 34.171 -73.090 1.00 38.56 512 THR A N 1
ATOM 4098 C CA . THR A 1 512 ? 71.926 35.324 -73.257 1.00 38.56 512 THR A CA 1
ATOM 4099 C C . THR A 1 512 ? 71.215 36.427 -74.051 1.00 38.56 512 THR A C 1
ATOM 4101 O O . THR A 1 512 ? 70.454 36.126 -74.959 1.00 38.56 512 THR A O 1
ATOM 4104 N N . ALA A 1 513 ? 71.546 37.676 -73.711 1.00 38.03 513 ALA A N 1
ATOM 4105 C CA . ALA A 1 513 ? 71.766 38.831 -74.587 1.00 38.03 513 ALA A CA 1
ATOM 4106 C C . ALA A 1 513 ? 70.852 39.068 -75.813 1.00 38.03 513 ALA A C 1
ATOM 4108 O O . ALA A 1 513 ? 70.902 38.339 -76.795 1.00 38.03 513 ALA A O 1
ATOM 4109 N N . ALA A 1 514 ? 70.217 40.246 -75.816 1.00 35.44 514 ALA A N 1
ATOM 4110 C CA . ALA A 1 514 ? 70.569 41.371 -76.701 1.00 35.44 514 ALA A CA 1
ATOM 4111 C C . ALA A 1 514 ? 69.352 42.105 -77.297 1.00 35.44 514 ALA A C 1
ATOM 4113 O O . ALA A 1 514 ? 68.569 41.521 -78.033 1.00 35.44 514 ALA A O 1
ATOM 4114 N N . ALA A 1 515 ? 69.356 43.428 -77.062 1.00 35.47 515 ALA A N 1
ATOM 4115 C CA . ALA A 1 515 ? 68.814 44.503 -77.905 1.00 35.47 515 ALA A CA 1
ATOM 4116 C C . ALA A 1 515 ? 67.280 44.586 -78.082 1.00 35.47 515 ALA A C 1
ATOM 4118 O O . ALA A 1 515 ? 66.608 43.599 -78.306 1.00 35.47 515 ALA A O 1
ATOM 4119 N N . ALA A 1 516 ? 66.625 45.745 -78.080 1.00 34.22 516 ALA A N 1
ATOM 4120 C CA . ALA A 1 516 ? 66.991 47.136 -77.845 1.00 34.22 516 ALA A CA 1
ATOM 4121 C C . ALA A 1 516 ? 65.680 47.958 -77.800 1.00 34.22 516 ALA A C 1
ATOM 4123 O O . ALA A 1 516 ? 64.643 47.503 -78.270 1.00 34.22 516 ALA A O 1
ATOM 4124 N N . ALA A 1 517 ? 65.802 49.201 -77.329 1.00 35.06 517 ALA A N 1
ATOM 4125 C CA . ALA A 1 517 ? 64.962 50.361 -77.656 1.00 35.06 517 ALA A CA 1
ATOM 4126 C C . ALA A 1 517 ? 63.569 50.522 -76.991 1.00 35.06 517 ALA A C 1
ATOM 4128 O O . ALA A 1 517 ? 62.544 49.977 -77.380 1.00 35.06 517 ALA A O 1
ATOM 4129 N N . VAL A 1 518 ? 63.609 51.418 -76.008 1.00 41.59 518 VAL A N 1
ATOM 4130 C CA . VAL A 1 518 ? 62.606 52.300 -75.369 1.00 41.59 518 VAL A CA 1
ATOM 4131 C C . VAL A 1 518 ? 62.258 53.461 -76.356 1.00 41.59 518 VAL A C 1
ATOM 4133 O O . VAL A 1 518 ? 63.112 53.729 -77.203 1.00 41.59 518 VAL A O 1
ATOM 4136 N N . PRO A 1 519 ? 61.223 54.333 -76.201 1.00 58.88 519 PRO A N 1
ATOM 4137 C CA . PRO A 1 519 ? 59.772 54.249 -75.874 1.00 58.88 519 PRO A CA 1
ATOM 4138 C C . PRO A 1 519 ? 58.972 55.252 -76.799 1.00 58.88 519 PRO A C 1
ATOM 4140 O O . PRO A 1 519 ? 59.382 55.389 -77.948 1.00 58.88 519 PRO A O 1
ATOM 4143 N N . PRO A 1 520 ? 58.013 56.128 -76.374 1.00 59.62 520 PRO A N 1
ATOM 4144 C CA . PRO A 1 520 ? 56.862 56.076 -75.448 1.00 59.62 520 PRO A CA 1
ATOM 4145 C C . PRO A 1 520 ? 55.516 56.513 -76.122 1.00 59.62 520 PRO A C 1
ATOM 4147 O O . PRO A 1 520 ? 55.484 56.917 -77.276 1.00 59.62 520 PRO A O 1
ATOM 4150 N N . ALA A 1 521 ? 54.451 56.582 -75.308 1.00 32.34 521 ALA A N 1
ATOM 4151 C CA . ALA A 1 521 ? 53.343 57.560 -75.362 1.00 32.34 521 ALA A CA 1
ATOM 4152 C C . ALA A 1 521 ? 51.969 57.178 -75.974 1.00 32.34 521 ALA A C 1
ATOM 4154 O O . ALA A 1 521 ? 51.812 56.911 -77.155 1.00 32.34 521 ALA A O 1
ATOM 4155 N N . ALA A 1 522 ? 50.972 57.338 -75.091 1.00 36.53 522 ALA A N 1
ATOM 4156 C CA . ALA A 1 522 ? 49.727 58.097 -75.254 1.00 36.53 522 ALA A CA 1
ATOM 4157 C C . ALA A 1 522 ? 48.556 57.567 -76.118 1.00 36.53 522 ALA A C 1
ATOM 4159 O O . ALA A 1 522 ? 48.567 57.597 -77.340 1.00 36.53 522 ALA A O 1
ATOM 4160 N N . THR A 1 523 ? 47.452 57.356 -75.384 1.00 41.16 523 THR A N 1
ATOM 4161 C CA . THR A 1 523 ? 46.057 57.765 -75.666 1.00 41.16 523 THR A CA 1
ATOM 4162 C C . THR A 1 523 ? 45.223 57.066 -76.744 1.00 41.16 523 THR A C 1
ATOM 4164 O O . THR A 1 523 ? 45.629 56.947 -77.890 1.00 41.16 523 THR A O 1
ATOM 4167 N N . ALA A 1 524 ? 43.959 56.831 -76.345 1.00 35.84 524 ALA A N 1
ATOM 4168 C CA . ALA A 1 524 ? 42.776 56.542 -77.166 1.00 35.84 524 ALA A CA 1
ATOM 4169 C C . ALA A 1 524 ? 42.760 55.096 -77.716 1.00 35.84 524 ALA A C 1
ATOM 4171 O O . ALA A 1 524 ? 43.772 54.586 -78.157 1.00 35.84 524 ALA A O 1
ATOM 4172 N N . THR A 1 525 ? 41.708 54.286 -77.652 1.00 38.75 525 THR A N 1
ATOM 4173 C CA . THR A 1 525 ? 40.253 54.477 -77.701 1.00 38.75 525 THR A CA 1
ATOM 4174 C C . THR A 1 525 ? 39.636 53.153 -77.204 1.00 38.75 525 THR A C 1
ATOM 4176 O O . THR A 1 525 ? 40.098 52.076 -77.567 1.00 38.75 525 THR A O 1
ATOM 4179 N N . ALA A 1 526 ? 38.701 53.150 -76.252 1.00 44.62 526 ALA A N 1
ATOM 4180 C CA . ALA A 1 526 ? 37.270 52.954 -76.520 1.00 44.62 526 ALA A CA 1
ATOM 4181 C C . ALA A 1 526 ? 36.937 52.216 -77.841 1.00 44.62 526 ALA A C 1
ATOM 4183 O O . ALA A 1 526 ? 37.333 52.659 -78.909 1.00 44.62 526 ALA A O 1
ATOM 4184 N N . ALA A 1 527 ? 36.103 51.174 -77.749 1.00 43.03 527 ALA A N 1
ATOM 4185 C CA . ALA A 1 527 ? 35.471 50.433 -78.854 1.00 43.03 527 ALA A CA 1
ATOM 4186 C C . ALA A 1 527 ? 36.263 49.263 -79.478 1.00 43.03 527 ALA A C 1
ATOM 4188 O O . ALA A 1 527 ? 36.724 49.348 -80.607 1.00 43.03 527 ALA A O 1
ATOM 4189 N N . ALA A 1 528 ? 36.297 48.115 -78.786 1.00 36.72 528 ALA A N 1
ATOM 4190 C CA . ALA A 1 528 ? 36.440 46.796 -79.430 1.00 36.72 528 ALA A CA 1
ATOM 4191 C C . ALA A 1 528 ? 36.009 45.623 -78.517 1.00 36.72 528 ALA A C 1
ATOM 4193 O O . ALA A 1 528 ? 36.713 44.628 -78.397 1.00 36.72 528 ALA A O 1
ATOM 4194 N N . ALA A 1 529 ? 34.850 45.719 -77.856 1.00 37.25 529 ALA A N 1
ATOM 4195 C CA . ALA A 1 529 ? 34.239 44.573 -77.159 1.00 37.25 529 ALA A CA 1
ATOM 4196 C C . ALA A 1 529 ? 32.711 44.520 -77.353 1.00 37.25 529 ALA A C 1
ATOM 4198 O O . ALA A 1 529 ? 31.968 44.108 -76.468 1.00 37.25 529 ALA A O 1
ATOM 4199 N N . ALA A 1 530 ? 32.240 44.961 -78.526 1.00 41.19 530 ALA A N 1
ATOM 4200 C CA . ALA A 1 530 ? 30.831 44.947 -78.931 1.00 41.19 530 ALA A CA 1
ATOM 4201 C C . ALA A 1 530 ? 30.563 44.041 -80.153 1.00 41.19 530 ALA A C 1
ATOM 4203 O O . ALA A 1 530 ? 29.582 44.230 -80.863 1.00 41.19 530 ALA A O 1
ATOM 4204 N N . ALA A 1 531 ? 31.414 43.041 -80.403 1.00 41.50 531 ALA A N 1
ATOM 4205 C CA . ALA A 1 531 ? 31.256 42.114 -81.526 1.00 41.50 531 ALA A CA 1
ATOM 4206 C C . ALA A 1 531 ? 31.447 40.648 -81.099 1.00 41.50 531 ALA A C 1
ATOM 4208 O O . ALA A 1 531 ? 32.281 39.931 -81.634 1.00 41.50 531 ALA A O 1
ATOM 4209 N N . ALA A 1 532 ? 30.662 40.209 -80.115 1.00 39.94 532 ALA A N 1
ATOM 4210 C CA . ALA A 1 532 ? 30.336 38.791 -79.908 1.00 39.94 532 ALA A CA 1
ATOM 4211 C C . ALA A 1 532 ? 28.937 38.616 -79.277 1.00 39.94 532 ALA A C 1
ATOM 4213 O O . ALA A 1 532 ? 28.654 37.631 -78.602 1.00 39.94 532 ALA A O 1
ATOM 4214 N N . ALA A 1 533 ? 28.037 39.582 -79.498 1.00 44.66 533 ALA A N 1
ATOM 4215 C CA . ALA A 1 533 ? 26.620 39.456 -79.176 1.00 44.66 533 ALA A CA 1
ATOM 4216 C C . ALA A 1 533 ? 25.910 38.778 -80.355 1.00 44.66 533 ALA A C 1
ATOM 4218 O O . ALA A 1 533 ? 25.328 39.428 -81.219 1.00 44.66 533 ALA A O 1
ATOM 4219 N N . GLY A 1 534 ? 26.011 37.452 -80.417 1.00 46.72 534 GLY A N 1
ATOM 4220 C CA . GLY A 1 534 ? 25.430 36.668 -81.497 1.00 46.72 534 GLY A CA 1
ATOM 4221 C C . GLY A 1 534 ? 25.136 35.239 -81.069 1.00 46.72 534 GLY A C 1
ATOM 4222 O O . GLY A 1 534 ? 25.941 34.355 -81.315 1.00 46.72 534 GLY A O 1
ATOM 4223 N N . ARG A 1 535 ? 23.928 35.047 -80.523 1.00 50.16 535 ARG A N 1
ATOM 4224 C CA . ARG A 1 535 ? 23.237 33.779 -80.201 1.00 50.16 535 ARG A CA 1
ATOM 4225 C C . ARG A 1 535 ? 23.597 33.114 -78.870 1.00 50.16 535 ARG A C 1
ATOM 4227 O O . ARG A 1 535 ? 24.555 32.369 -78.747 1.00 50.16 535 ARG A O 1
ATOM 4234 N N . GLY A 1 536 ? 22.690 33.301 -77.913 1.00 41.69 536 GLY A N 1
ATOM 4235 C CA . GLY A 1 536 ? 22.617 32.518 -76.684 1.00 41.69 536 GLY A CA 1
ATOM 4236 C C . GLY A 1 536 ? 21.677 33.152 -75.665 1.00 41.69 536 GLY A C 1
ATOM 4237 O O . GLY A 1 536 ? 22.122 33.640 -74.636 1.00 41.69 536 GLY A O 1
ATOM 4238 N N . LYS A 1 537 ? 20.368 33.199 -75.953 1.00 56.44 537 LYS A N 1
ATOM 4239 C CA . LYS A 1 537 ? 19.349 33.419 -74.914 1.00 56.44 537 LYS A CA 1
ATOM 4240 C C . LYS A 1 537 ? 19.412 32.209 -73.981 1.00 56.44 537 LYS A C 1
ATOM 4242 O O . LYS A 1 537 ? 18.843 31.198 -74.354 1.00 56.44 537 LYS A O 1
ATOM 4247 N N . ILE A 1 538 ? 20.141 32.309 -72.870 1.00 53.97 538 ILE A N 1
ATOM 4248 C CA . ILE A 1 538 ? 20.017 31.588 -71.583 1.00 53.97 538 ILE A CA 1
ATOM 4249 C C . ILE A 1 538 ? 21.209 32.068 -70.721 1.00 53.97 538 ILE A C 1
ATOM 4251 O O . ILE A 1 538 ? 22.343 32.023 -71.183 1.00 53.97 538 ILE A O 1
ATOM 4255 N N . GLY A 1 539 ? 20.965 32.546 -69.491 1.00 56.72 539 GLY A N 1
ATOM 4256 C CA . GLY A 1 539 ? 22.003 32.578 -68.439 1.00 56.72 539 GLY A CA 1
ATOM 4257 C C . GLY A 1 539 ? 22.445 33.922 -67.829 1.00 56.72 539 GLY A C 1
ATOM 4258 O O . GLY A 1 539 ? 23.317 33.921 -66.969 1.00 56.72 539 GLY A O 1
ATOM 4259 N N . GLY A 1 540 ? 21.863 35.076 -68.184 1.00 52.62 540 GLY A N 1
ATOM 4260 C CA . GLY A 1 540 ? 22.286 36.372 -67.603 1.00 52.62 540 GLY A CA 1
ATOM 4261 C C . GLY A 1 540 ? 22.013 36.536 -66.095 1.00 52.62 540 GLY A C 1
ATOM 4262 O O . GLY A 1 540 ? 22.709 37.283 -65.413 1.00 52.62 540 GLY A O 1
ATOM 4263 N N . SER A 1 541 ? 21.025 35.812 -65.557 1.00 56.47 541 SER A N 1
ATOM 4264 C CA . SER A 1 541 ? 20.683 35.842 -64.126 1.00 56.47 541 SER A CA 1
ATOM 4265 C C . SER A 1 541 ? 21.695 35.085 -63.260 1.00 56.47 541 SER A C 1
ATOM 4267 O O . SER A 1 541 ? 21.930 35.477 -62.120 1.00 56.47 541 SER A O 1
ATOM 4269 N N . GLU A 1 542 ? 22.304 34.019 -63.782 1.00 63.12 542 GLU A N 1
ATOM 4270 C CA . GLU A 1 542 ? 23.216 33.175 -63.000 1.00 63.12 542 GLU A CA 1
ATOM 4271 C C . GLU A 1 542 ? 24.590 33.826 -62.841 1.00 63.12 542 GLU A C 1
ATOM 4273 O O . GLU A 1 542 ? 25.164 33.772 -61.761 1.00 63.12 542 GLU A O 1
ATOM 4278 N N . LEU A 1 543 ? 25.077 34.549 -63.857 1.00 65.12 543 LEU A N 1
ATOM 4279 C CA . LEU A 1 543 ? 26.329 35.313 -63.758 1.00 65.12 543 LEU A CA 1
ATOM 4280 C C . LEU A 1 543 ? 26.237 36.476 -62.757 1.00 65.12 543 LEU A C 1
ATOM 4282 O O . LEU A 1 543 ? 27.194 36.740 -62.032 1.00 65.12 543 LEU A O 1
ATOM 4286 N N . LEU A 1 544 ? 25.078 37.138 -62.662 1.00 70.50 544 LEU A N 1
ATOM 4287 C CA . LEU A 1 544 ? 24.837 38.171 -61.646 1.00 70.50 544 LEU A CA 1
ATOM 4288 C C . LEU A 1 544 ? 24.719 37.578 -60.234 1.00 70.50 544 LEU A C 1
ATOM 4290 O O . LEU A 1 544 ? 25.207 38.181 -59.280 1.00 70.50 544 LEU A O 1
ATOM 4294 N N . GLN A 1 545 ? 24.124 36.389 -60.093 1.00 68.69 545 GLN A N 1
ATOM 4295 C CA . GLN A 1 545 ? 24.089 35.676 -58.813 1.00 68.69 545 GLN A CA 1
ATOM 4296 C C . GLN A 1 545 ? 25.479 35.177 -58.400 1.00 68.69 545 GLN A C 1
ATOM 4298 O O . GLN A 1 545 ? 25.843 35.318 -57.234 1.00 68.69 545 GLN A O 1
ATOM 4303 N N . LEU A 1 546 ? 26.290 34.686 -59.340 1.00 74.25 546 LEU A N 1
ATOM 4304 C CA . LEU A 1 546 ? 27.657 34.244 -59.064 1.00 74.25 546 LEU A CA 1
ATOM 4305 C C . LEU A 1 546 ? 28.539 35.416 -58.606 1.00 74.25 546 LEU A C 1
ATOM 4307 O O . LEU A 1 546 ? 29.197 35.319 -57.573 1.00 74.25 546 LEU A O 1
ATOM 4311 N N . ALA A 1 547 ? 28.466 36.561 -59.292 1.00 76.00 547 ALA A N 1
ATOM 4312 C CA . ALA A 1 547 ? 29.194 37.769 -58.899 1.00 76.00 547 ALA A CA 1
ATOM 4313 C C . ALA A 1 547 ? 28.747 38.312 -57.524 1.00 76.00 547 ALA A C 1
ATOM 4315 O O . ALA A 1 547 ? 29.565 38.808 -56.745 1.00 76.00 547 ALA A O 1
ATOM 4316 N N . ALA A 1 548 ? 27.458 38.191 -57.184 1.00 78.44 548 ALA A N 1
ATOM 4317 C CA . ALA A 1 548 ? 26.944 38.571 -55.868 1.00 78.44 548 ALA A CA 1
ATOM 4318 C C . ALA A 1 548 ? 27.458 37.644 -54.751 1.00 78.44 548 ALA A C 1
ATOM 4320 O O . ALA A 1 548 ? 27.833 38.124 -53.677 1.00 78.44 548 ALA A O 1
ATOM 4321 N N . VAL A 1 549 ? 27.528 36.334 -55.011 1.00 78.75 549 VAL A N 1
ATOM 4322 C CA . VAL A 1 549 ? 28.085 35.350 -54.072 1.00 78.75 549 VAL A CA 1
ATOM 4323 C C . VAL A 1 549 ? 29.587 35.571 -53.887 1.00 78.75 549 VAL A C 1
ATOM 4325 O O . VAL A 1 549 ? 30.056 35.607 -52.750 1.00 78.75 549 VAL A O 1
ATOM 4328 N N . GLU A 1 550 ? 30.339 35.819 -54.961 1.00 84.31 550 GLU A N 1
ATOM 4329 C CA . GLU A 1 550 ? 31.770 36.141 -54.872 1.00 84.31 550 GLU A CA 1
ATOM 4330 C C . GLU A 1 550 ? 32.026 37.428 -54.073 1.00 84.31 550 GLU A C 1
ATOM 4332 O O . GLU A 1 550 ? 32.922 37.465 -53.225 1.00 84.31 550 GLU A O 1
ATOM 4337 N N . SER A 1 551 ? 31.194 38.458 -54.258 1.00 85.31 551 SER A N 1
ATOM 4338 C CA . SER A 1 551 ? 31.258 39.695 -53.470 1.00 85.31 551 SER A CA 1
ATOM 4339 C C . SER A 1 551 ? 30.998 39.448 -51.977 1.00 85.31 551 SER A C 1
ATOM 4341 O O . SER A 1 551 ? 31.718 39.970 -51.120 1.00 85.31 551 SER A O 1
ATOM 4343 N N . TRP A 1 552 ? 30.018 38.601 -51.642 1.00 88.75 552 TRP A N 1
ATOM 4344 C CA . TRP A 1 552 ? 29.729 38.209 -50.259 1.00 88.75 552 TRP A CA 1
ATOM 4345 C C . TRP A 1 552 ? 30.870 37.411 -49.623 1.00 88.75 552 TRP A C 1
ATOM 4347 O O . TRP A 1 552 ? 31.257 37.692 -48.487 1.00 88.75 552 TRP A O 1
ATOM 4357 N N . VAL A 1 553 ? 31.455 36.465 -50.360 1.00 86.00 553 VAL A N 1
ATOM 4358 C CA . VAL A 1 553 ? 32.590 35.660 -49.888 1.00 86.00 553 VAL A CA 1
ATOM 4359 C C . VAL A 1 553 ? 33.822 36.535 -49.651 1.00 86.00 553 VAL A C 1
ATOM 4361 O O . VAL A 1 553 ? 34.489 36.388 -48.625 1.00 86.00 553 VAL A O 1
ATOM 4364 N N . LEU A 1 554 ? 34.113 37.484 -50.545 1.00 87.88 554 LEU A N 1
ATOM 4365 C CA . LEU A 1 554 ? 35.212 38.435 -50.359 1.00 87.88 554 LEU A CA 1
ATOM 4366 C C . LEU A 1 554 ? 34.988 39.334 -49.139 1.00 87.88 554 LEU A C 1
ATOM 4368 O O . LEU A 1 554 ? 35.911 39.534 -48.348 1.00 87.88 554 LEU A O 1
ATOM 4372 N N . LYS A 1 555 ? 33.758 39.815 -48.929 1.00 89.81 555 LYS A N 1
ATOM 4373 C CA . LYS A 1 555 ? 33.407 40.618 -47.752 1.00 89.81 555 LYS A CA 1
ATOM 4374 C C . LYS A 1 555 ? 33.556 39.822 -46.451 1.00 89.81 555 LYS A C 1
ATOM 4376 O O . LYS A 1 555 ? 34.123 40.343 -45.493 1.00 89.81 555 LYS A O 1
ATOM 4381 N N . ALA A 1 556 ? 33.132 38.557 -46.441 1.00 84.00 556 ALA A N 1
ATOM 4382 C CA . ALA A 1 556 ? 33.286 37.658 -45.298 1.00 84.00 556 ALA A CA 1
ATOM 4383 C C . ALA A 1 556 ? 34.767 37.387 -44.971 1.00 84.00 556 ALA A C 1
ATOM 4385 O O . ALA A 1 556 ? 35.179 37.492 -43.812 1.00 84.00 556 ALA A O 1
ATOM 4386 N N . LYS A 1 557 ? 35.594 37.122 -45.992 1.00 88.06 557 LYS A N 1
ATOM 4387 C CA . LYS A 1 557 ? 37.048 36.955 -45.828 1.00 88.06 557 LYS A CA 1
ATOM 4388 C C . LYS A 1 557 ? 37.705 38.210 -45.252 1.00 88.06 557 LYS A C 1
ATOM 4390 O O . LYS A 1 557 ? 38.529 38.099 -44.347 1.00 88.06 557 LYS A O 1
ATOM 4395 N N . LEU A 1 558 ? 37.298 39.397 -45.708 1.00 91.56 558 LEU A N 1
ATOM 4396 C CA . LEU A 1 558 ? 37.812 40.665 -45.186 1.00 91.56 558 LEU A CA 1
ATOM 4397 C C . LEU A 1 558 ? 37.446 40.868 -43.705 1.00 91.56 558 LEU A C 1
ATOM 4399 O O . LEU A 1 558 ? 38.284 41.305 -42.917 1.00 91.56 558 LEU A O 1
ATOM 4403 N N . THR A 1 559 ? 36.220 40.517 -43.299 1.00 87.75 559 THR A N 1
ATOM 4404 C CA . THR A 1 559 ? 35.795 40.611 -41.891 1.00 87.75 559 THR A CA 1
ATOM 4405 C C . THR A 1 559 ? 36.511 39.618 -40.980 1.00 87.75 559 THR A C 1
ATOM 4407 O O . THR A 1 559 ? 36.855 39.978 -39.856 1.00 87.75 559 THR A O 1
ATOM 4410 N N . ILE A 1 560 ? 36.789 38.400 -41.457 1.00 87.00 560 ILE A N 1
ATOM 4411 C CA . ILE A 1 560 ? 37.563 37.408 -40.697 1.00 87.00 560 ILE A CA 1
ATOM 4412 C C . ILE A 1 560 ? 39.002 37.904 -40.513 1.00 87.00 560 ILE A C 1
ATOM 4414 O O . ILE A 1 560 ? 39.485 37.945 -39.383 1.00 87.00 560 ILE A O 1
ATOM 4418 N N . ALA A 1 561 ? 39.645 38.389 -41.580 1.00 88.38 561 ALA A N 1
ATOM 4419 C CA . ALA A 1 561 ? 40.990 38.957 -41.500 1.00 88.38 561 ALA A CA 1
ATOM 4420 C C . ALA A 1 561 ? 41.059 40.163 -40.538 1.00 88.38 561 ALA A C 1
ATOM 4422 O O . ALA A 1 561 ? 42.004 40.295 -39.760 1.00 88.38 561 ALA A O 1
ATOM 4423 N N . ALA A 1 562 ? 40.033 41.022 -40.529 1.00 90.75 562 ALA A N 1
ATOM 4424 C CA . ALA A 1 562 ? 39.942 42.134 -39.584 1.00 90.75 562 ALA A CA 1
ATOM 4425 C C . ALA A 1 562 ? 39.802 41.661 -38.122 1.00 90.75 562 ALA A C 1
ATOM 4427 O O . ALA A 1 562 ? 40.436 42.228 -37.227 1.00 90.75 562 ALA A O 1
ATOM 4428 N N . ALA A 1 563 ? 39.012 40.612 -37.867 1.00 87.56 563 ALA A N 1
ATOM 4429 C CA . ALA A 1 563 ? 38.848 40.034 -36.534 1.00 87.56 563 ALA A CA 1
ATOM 4430 C C . ALA A 1 563 ? 40.139 39.364 -36.028 1.00 87.56 563 ALA A C 1
ATOM 4432 O O . ALA A 1 563 ? 40.514 39.537 -34.865 1.00 87.56 563 ALA A O 1
ATOM 4433 N N . GLU A 1 564 ? 40.864 38.658 -36.898 1.00 91.56 564 GLU A N 1
ATOM 4434 C CA . GLU A 1 564 ? 42.170 38.074 -36.572 1.00 91.56 564 GLU A CA 1
ATOM 4435 C C . GLU A 1 564 ? 43.203 39.150 -36.214 1.00 91.56 564 GLU A C 1
ATOM 4437 O O . GLU A 1 564 ? 43.935 39.007 -35.227 1.00 91.56 564 GLU A O 1
ATOM 4442 N N . LEU A 1 565 ? 43.204 40.273 -36.941 1.00 94.19 565 LEU A N 1
ATOM 4443 C CA . LEU A 1 565 ? 44.068 41.415 -36.645 1.00 94.19 565 LEU A CA 1
ATOM 4444 C C . LEU A 1 565 ? 43.763 42.019 -35.260 1.00 94.19 565 LEU A C 1
ATOM 4446 O O . LEU A 1 565 ? 44.681 42.306 -34.488 1.00 94.19 565 LEU A O 1
ATOM 4450 N N . GLN A 1 566 ? 42.482 42.163 -34.900 1.00 91.50 566 GLN A N 1
ATOM 4451 C CA . GLN A 1 566 ? 42.081 42.634 -33.566 1.00 91.50 566 GLN A CA 1
ATOM 4452 C C . GLN A 1 566 ? 42.492 41.658 -32.455 1.00 91.50 566 GLN A C 1
ATOM 4454 O O . GLN A 1 566 ? 42.930 42.079 -31.377 1.00 91.50 566 GLN A O 1
ATOM 4459 N N . LEU A 1 567 ? 42.396 40.351 -32.711 1.00 92.12 567 LEU A N 1
ATOM 4460 C CA . LEU A 1 567 ? 42.813 39.326 -31.758 1.00 92.12 567 LEU A CA 1
ATOM 4461 C C . LEU A 1 567 ? 44.329 39.376 -31.505 1.00 92.12 567 LEU A C 1
ATOM 4463 O O . LEU A 1 567 ? 44.771 39.242 -30.359 1.00 92.12 567 LEU A O 1
ATOM 4467 N N . LEU A 1 568 ? 45.126 39.606 -32.553 1.00 93.75 568 LEU A N 1
ATOM 4468 C CA . LEU A 1 568 ? 46.574 39.806 -32.446 1.00 93.75 568 LEU A CA 1
ATOM 4469 C C . LEU A 1 568 ? 46.915 41.048 -31.614 1.00 93.75 568 LEU A C 1
ATOM 4471 O O . LEU A 1 568 ? 47.685 40.940 -30.658 1.00 93.75 568 LEU A O 1
ATOM 4475 N N . GLN A 1 569 ? 46.263 42.184 -31.867 1.00 92.19 569 GLN A N 1
ATOM 4476 C CA . GLN A 1 569 ? 46.464 43.403 -31.071 1.00 92.19 569 GLN A CA 1
ATOM 4477 C C . GLN A 1 569 ? 46.116 43.204 -29.584 1.00 92.19 569 GLN A C 1
ATOM 4479 O O . GLN A 1 569 ? 46.804 43.713 -28.692 1.00 92.19 569 GLN A O 1
ATOM 4484 N N . LEU A 1 570 ? 45.070 42.430 -29.275 1.00 92.94 570 LEU A N 1
ATOM 4485 C CA . LEU A 1 570 ? 44.723 42.085 -27.893 1.00 92.94 570 LEU A CA 1
ATOM 4486 C C . LEU A 1 570 ? 45.778 41.190 -27.231 1.00 92.94 570 LEU A C 1
ATOM 4488 O O . LEU A 1 570 ? 46.093 41.386 -26.050 1.00 92.94 570 LEU A O 1
ATOM 4492 N N . LYS A 1 571 ? 46.344 40.228 -27.970 1.00 91.94 571 LYS A N 1
ATOM 4493 C CA . LYS A 1 571 ? 47.442 39.381 -27.481 1.00 91.94 571 LYS A CA 1
ATOM 4494 C C . LYS A 1 571 ? 48.690 40.211 -27.185 1.00 91.94 571 LYS A C 1
ATOM 4496 O O . LYS A 1 571 ? 49.265 40.052 -26.107 1.00 91.94 571 LYS A O 1
ATOM 4501 N N . GLU A 1 572 ? 49.052 41.147 -28.058 1.00 93.75 572 GLU A N 1
ATOM 4502 C CA . GLU A 1 572 ? 50.174 42.065 -27.833 1.00 93.75 572 GLU A CA 1
ATOM 4503 C C . GLU A 1 572 ? 49.953 42.960 -26.609 1.00 93.75 572 GLU A C 1
ATOM 4505 O O . GLU A 1 572 ? 50.834 43.066 -25.753 1.00 93.75 572 GLU A O 1
ATOM 4510 N N . ARG A 1 573 ? 48.748 43.522 -26.431 1.00 92.12 573 ARG A N 1
ATOM 4511 C CA . ARG A 1 573 ? 48.406 44.305 -25.228 1.00 92.12 573 ARG A CA 1
ATOM 4512 C C . ARG A 1 573 ? 48.492 43.477 -23.946 1.00 92.12 573 ARG A C 1
ATOM 4514 O O . ARG A 1 573 ? 48.965 43.976 -22.923 1.00 92.12 573 ARG A O 1
ATOM 4521 N N . ARG A 1 574 ? 48.062 42.210 -23.970 1.00 90.50 574 ARG A N 1
ATOM 4522 C CA . ARG A 1 574 ? 48.207 41.298 -22.819 1.00 90.50 574 ARG A CA 1
ATOM 4523 C C . ARG A 1 574 ? 49.674 40.964 -22.542 1.00 90.50 574 ARG A C 1
ATOM 4525 O O . ARG A 1 574 ? 50.070 40.944 -21.376 1.00 90.50 574 ARG A O 1
ATOM 4532 N N . ALA A 1 575 ? 50.484 40.749 -23.578 1.00 86.62 575 ALA A N 1
ATOM 4533 C CA . ALA A 1 575 ? 51.920 40.523 -23.436 1.00 86.62 575 ALA A CA 1
ATOM 4534 C C . ALA A 1 575 ? 52.639 41.759 -22.862 1.00 86.62 575 ALA A C 1
ATOM 4536 O O . ALA A 1 575 ? 53.462 41.623 -21.955 1.00 86.62 575 ALA A O 1
ATOM 4537 N N . ALA A 1 576 ? 52.273 42.963 -23.309 1.00 86.75 576 ALA A N 1
ATOM 4538 C CA . ALA A 1 576 ? 52.791 44.222 -22.779 1.00 86.75 576 ALA A CA 1
ATOM 4539 C C . ALA A 1 576 ? 52.414 44.428 -21.301 1.00 86.75 576 ALA A C 1
ATOM 4541 O O . ALA A 1 576 ? 53.281 44.755 -20.492 1.00 86.75 576 ALA A O 1
ATOM 4542 N N . LYS A 1 577 ? 51.162 44.145 -20.906 1.00 87.62 577 LYS A N 1
ATOM 4543 C CA . LYS A 1 577 ? 50.738 44.195 -19.491 1.00 87.62 577 LYS A CA 1
ATOM 4544 C C . LYS A 1 577 ? 51.502 43.199 -18.613 1.00 87.62 577 LYS A C 1
ATOM 4546 O O . LYS A 1 577 ? 51.933 43.564 -17.523 1.00 87.62 577 LYS A O 1
ATOM 4551 N N . LYS A 1 578 ? 51.733 41.970 -19.094 1.00 84.88 578 LYS A N 1
ATOM 4552 C CA . LYS A 1 578 ? 52.553 40.978 -18.372 1.00 84.88 578 LYS A CA 1
ATOM 4553 C C . LYS A 1 578 ? 54.003 41.442 -18.188 1.00 84.88 578 LYS A C 1
ATOM 4555 O O . LYS A 1 578 ? 54.565 41.231 -17.118 1.00 84.88 578 LYS A O 1
ATOM 4560 N N . LYS A 1 579 ? 54.600 42.098 -19.191 1.00 85.56 579 LYS A N 1
ATOM 4561 C CA . LYS A 1 579 ? 55.946 42.689 -19.071 1.00 85.56 579 LYS A CA 1
ATOM 4562 C C . LYS A 1 579 ? 55.978 43.904 -18.132 1.00 85.56 579 LYS A C 1
ATOM 4564 O O . LYS A 1 579 ? 56.980 44.104 -17.458 1.00 85.56 579 LYS A O 1
ATOM 4569 N N . GLY A 1 580 ? 54.895 44.681 -18.061 1.00 80.69 580 GLY A N 1
ATOM 4570 C CA . GLY A 1 580 ? 54.768 45.827 -17.155 1.00 80.69 580 GLY A CA 1
ATOM 4571 C C . GLY A 1 580 ? 54.673 45.443 -15.675 1.00 80.69 580 GLY A C 1
ATOM 4572 O O . GLY A 1 580 ? 55.322 46.081 -14.853 1.00 80.69 580 GLY A O 1
ATOM 4573 N N . ASN A 1 581 ? 53.932 44.381 -15.332 1.00 71.19 581 ASN A N 1
ATOM 4574 C CA . ASN A 1 581 ? 53.834 43.920 -13.938 1.00 71.19 581 ASN A CA 1
ATOM 4575 C C . ASN A 1 581 ? 55.146 43.315 -13.416 1.00 71.19 581 ASN A C 1
ATOM 4577 O O . ASN A 1 581 ? 55.500 43.568 -12.275 1.00 71.19 581 ASN A O 1
ATOM 4581 N N . LYS A 1 582 ? 55.916 42.615 -14.260 1.00 72.75 582 LYS A N 1
ATOM 4582 C CA . LYS A 1 582 ? 57.231 42.057 -13.883 1.00 72.75 582 LYS A CA 1
ATOM 4583 C C . LYS A 1 582 ? 58.337 43.094 -13.634 1.00 72.75 582 LYS A C 1
ATOM 4585 O O . LYS A 1 582 ? 59.434 42.708 -13.264 1.00 72.75 582 LYS A O 1
ATOM 4590 N N . LYS A 1 583 ? 58.094 44.379 -13.911 1.00 67.88 583 LYS A N 1
ATOM 4591 C CA . LYS A 1 583 ? 59.036 45.478 -13.627 1.00 67.88 583 LYS A CA 1
ATOM 4592 C C . LYS A 1 583 ? 58.667 46.278 -12.370 1.00 67.88 583 LYS A C 1
ATOM 4594 O O . LYS A 1 583 ? 59.359 47.244 -12.066 1.00 67.88 583 LYS A O 1
ATOM 4599 N N . LYS A 1 584 ? 57.546 45.950 -11.716 1.00 58.75 584 LYS A N 1
ATOM 4600 C CA . LYS A 1 584 ? 57.067 46.605 -10.487 1.00 58.75 584 LYS A CA 1
ATOM 4601 C C . LYS A 1 584 ? 57.151 45.711 -9.242 1.00 58.75 584 LYS A C 1
ATOM 4603 O O . LYS A 1 584 ? 56.913 46.219 -8.152 1.00 58.75 584 LYS A O 1
ATOM 4608 N N . GLU A 1 585 ? 57.471 44.434 -9.421 1.00 49.41 585 GLU A N 1
ATOM 4609 C CA . GLU A 1 585 ? 58.132 43.593 -8.412 1.00 49.41 585 GLU A CA 1
ATOM 4610 C C . GLU A 1 585 ? 59.642 43.730 -8.600 1.00 49.41 585 GLU A C 1
ATOM 4612 O O . GLU A 1 585 ? 60.351 43.755 -7.573 1.00 49.41 585 GLU A O 1
#

Radius of gyration: 83.18 Å; Cα contacts (8 Å, |Δi|>4): 1; chains: 1; bounding box: 183×103×285 Å

Organism: Eimeria maxima (NCBI:txid5804)

Solvent-accessible surface area (backbone atoms only — not comparable to full-atom values): 34823 Å² total; per-residue (Å²): 143,75,70,72,67,58,60,55,52,55,56,50,52,52,54,50,52,54,51,52,54,51,51,53,52,50,54,52,52,50,54,52,51,53,53,52,53,53,51,50,51,54,51,48,52,52,50,51,51,51,51,52,50,50,50,49,52,51,51,51,50,51,51,50,52,53,50,50,53,51,51,50,53,50,51,52,51,54,50,51,52,52,52,50,52,51,50,52,51,52,52,49,50,52,51,51,50,52,52,50,50,53,51,51,51,52,53,49,52,53,50,52,53,53,52,51,50,52,52,51,53,51,49,53,52,52,50,51,51,53,52,52,52,52,50,53,50,50,53,49,50,52,50,51,53,52,51,51,50,50,51,50,51,52,50,51,52,50,51,52,50,50,51,52,52,51,51,51,51,50,50,50,51,51,53,50,50,51,48,51,53,49,51,51,48,50,51,50,51,51,50,51,51,52,50,50,50,51,50,50,49,51,49,49,50,48,50,50,48,50,50,50,48,47,50,46,48,52,52,42,49,61,38,51,77,72,50,92,76,83,91,67,74,71,59,60,58,52,50,52,53,54,51,54,54,52,50,54,54,52,50,55,53,50,52,53,53,50,51,52,54,49,51,51,50,52,52,52,51,51,52,52,52,53,53,51,52,51,51,52,50,52,52,53,49,52,47,49,54,48,52,51,52,50,50,50,51,50,52,52,52,52,53,51,50,51,52,50,51,51,51,52,51,50,52,52,53,52,52,54,52,53,52,52,51,52,51,50,51,51,53,50,50,51,52,52,50,52,52,50,53,53,50,50,50,51,50,50,56,55,57,56,70,76,62,81,74,92,76,87,90,83,91,78,89,76,90,79,83,90,81,85,90,80,87,88,78,84,89,82,89,84,91,80,90,86,81,85,84,92,91,91,88,88,84,82,82,76,73,76,71,68,67,60,62,62,59,57,59,58,60,61,62,64,72,78,77,71,91,76,86,94,81,69,81,77,68,64,68,61,59,64,63,59,66,70,65,71,80,78,81,86,86,89,84,85,90,78,86,83,81,84,74,89,73,90,74,60,67,66,60,52,53,49,53,53,51,53,50,52,51,50,52,52,53,52,54,51,52,50,52,51,50,52,51,51,50,51,48,52,52,50,55,59,61,62,69,70,66,74,86,83,71,80,81,73,84,82,82,80,87,78,89,82,88,80,88,86,89,87,86,83,82,88,75,88,89,88,85,87,84,79,90,76,88,72,97,76,63,75,68,54,58,55,50,50,54,50,51,52,51,50,52,52,51,52,53,52,53,50,54,52,50,52,51,52,52,50,55,51,51,51,52,52,52,51,52,57,58,54,55,71,71,75,111

Foldseek 3Di:
DPPVVVVVVVVVVVVVVVVVVVVVVVVVVVVVVVVVVVVVVVVVVVVVVVVVVVVVVVVVVVVVVVVVVVVVVVVVVVVVVVVVVVVVVVVVVVVVVVVVVVVVVVVVVVVVVVVVVVVVVVVVVVVVVVVVVVVVVVVVVVVVVVVVVVVVVVVVVVVVVVVVVVVVVVVVVVVVVVVVVVVVVVVVVVVVVVVVVVVVVVVVVVVVVVVVVVVVVVVVVVCVVPDPDDDPPVVVVVVVVVVVVVVVVVVVVVVVVVVVVVVVVVVVVVVVVVVVVVVVVVVVVVVVVVVVVVVVVVVVVVVVVVVVVVVVVVVVVVVVVVVVVVVVVVVVVVVVVVVVVVVVVVVVVVVVVPDDDDDDDDDDDDDDDDDDDDDDDDDDDDDDDDDDDDDDDDDDPDPPPPVVVVVVVVVVVVVPPDPDDDDDPPPPVVVVVVVVVPPPDPDDDDDDDDDPDDDPDPPVVVVVVVVVVVVVVVVVVVVVVVVVVVVVVVVVVVVVVPPDPPDPPDDPDDDDDDDDDDDDDDDDDDDDPPPPPDDDPDDPVPVVVVVVVVVVVVVVVVVVVVVVVVVVVVVVVVVVVVVVVVVVD

Sequence (585 aa):
MREDAARSLEAAVKKLTDQIAALQQQQQQQQKQQQQQQTLHQELDKRTSKTAEELRSQQQQQQQQHAQLKSEQQKQKEQQQQQQKQLDAVSLQYKQLAEQQQQLAKTTEKQTATLQQLQQELLDVLELGRQQQLLLQKEKQLAEETAALQQQQAADVSALLAQQAQQQQQQQQQQLQQQQHWDEYKQHESQHQLWRKQLEEVQQQRLQQLQQLQQQLAEWKQQRDTADKSSMECIDTLKAQQQQQQQQQQEVLRDQQSLFAQLQQVQQQQQQLQLLQQQQQQLQEQRQQHDDRVKWKLEEELEHLRQRLLAAAAEQQQQQQQQQQQQQQQLQQQQQQQQQEQQEQQKQKKQQKDTTSPKQPSAAAAAAAASVSDVSEAESVQRAAAAAPAAAAAEGKKQQRQIGAAAEAAANRAKKSLSGDASVAAAVAAAAAAAAAAAARGRGGPEPPQPTGPLPYSTAAQLGLQQQQQQQQLLLQQLQQQQQQQQLQRVLDSCGRVLPSVWPLRDTSAATAAAAAVPPAATATAAAAAAAAGRGKIGGSELLQLAAVESWVLKAKLTIAAAELQLLQLKERRAAKKKGNKKKE